Protein AF-A0A7X6XNZ1-F1 (afdb_monomer_lite)

Sequence (407 aa):
PVAAPDLPPGIDCDGYWVTTRLQEELEALVFPEPVAGLVPGRLLGLSVNAAGRVSRELEGLGTAYREAGAAVELAGVVAEPFWSLQDPVPVPELVRLTADWLAQEARPPLAPPALEEPRETEARIALPEGVEEPVVFTGGQHRLWGVLTRPAADGPPATGLVTLGGWAGTRIGPHALFVSLARRAAAAGCATLRFDFGGRGDSEGELEAATRATMIADAVGAARFLREQTGCRRVIFVGLCAGAQVAIGAVAAGANADGLILWSAPVSEVAAEEKAVIAKRRHFLGEYARKLFRAQTWRKLVTGKLQPRQIARVVSGQQGRAAEDDRQVDLKAAAKLADFEGPLLFVYGTHDPVTPVALPYYRRLLARRQSQVTVHQIAGANHSYYGTAWREEVLAHTLAWLREQFP

Foldseek 3Di:
DPPQPPDADADFDQQDTQHPVNVVVVVVVPCDALPPPDLDQEDEAEAEEQVWDFDPVSVVNQVSSVVVNHHYDYTGFHWDDVVVDPADTDRVVVVVVVVVVVVVVDDDDPPPPPPPPPPPDQPWDDDPQFIKGWDWFDQAPWTKIKIKTAGPDPAFQQEEEEEFEDLRDALCARSSLNVVLQSVVSNVRYMYIGIAFDCYDPIHHNSVPDALVSLLSRSLRRLVVRCVVRVHNAYEYAYAASRQLSRLLNLLVPRRHQEYEYALYFAQVVLVCVPCVVVVVVVVVVVVVVVVPDPVVVVCVVPPVDDVVVVCVVVVPPPDPSNVVSVVSRVSSLVSVLVDPHAYEYEYEPAEPRCVRPVVVVCVSNVVPVVRYHYHYDYPAYRRRRTNSSSCVSSVVVSVVCVVRPD

Radius of gyration: 25.47 Å; chains: 1; bounding box: 75×51×72 Å

pLDDT: mean 80.58, std 19.33, range [31.59, 98.81]

Secondary structure (DSSP, 8-state):
-PPPP-PPSEEEETTEEEEHHHHHHHHHHS--SS-TT---SEEEEEEEETT-PPPHHHHHHHHHHHHTT-EEEEEEEE---GGG-SSPPP-HHHHHHHHHHHHHHSPSPSS-------------EEETTEEEEEEEEE-SSSEEEEEEEEESSSS--SEEEEEE--TT--TT-GGGHHHHHHHHHHHTT-EEEEEPPTTSTTSSS-GGG--HHHHHHHHHHHHHHHHHHH--SEEEEEEETHHHHHHHHHHHTT---SEEEEESPPPPHHHHHHHHHHHHHHHHHHHHHHHHT-HHHHHHHTTT-S-HHHHHHHHS----HHHHHHHHHHHHHHHHHHH--S-EEEEEETT-TTHHHHHHHHHHHTGGGGGGEEEEEETT--TT--SHHHHHHHHHHHHHHHHHH--

Structure (mmCIF, N/CA/C/O backbone):
data_AF-A0A7X6XNZ1-F1
#
_entry.id   AF-A0A7X6XNZ1-F1
#
loop_
_atom_site.group_PDB
_atom_site.id
_atom_site.type_symbol
_atom_site.label_atom_id
_atom_site.label_alt_id
_atom_site.label_comp_id
_atom_site.label_asym_id
_atom_site.label_entity_id
_atom_site.label_seq_id
_atom_site.pdbx_PDB_ins_code
_atom_site.Cartn_x
_atom_site.Cartn_y
_atom_site.Cartn_z
_atom_site.occupancy
_atom_site.B_iso_or_equiv
_atom_site.auth_seq_id
_atom_site.auth_comp_id
_atom_site.auth_asym_id
_atom_site.auth_atom_id
_atom_site.pdbx_PDB_model_num
ATOM 1 N N . PRO A 1 1 ? -1.224 -18.528 15.898 1.00 39.53 1 PRO A N 1
ATOM 2 C CA . PRO A 1 1 ? -0.847 -18.835 14.502 1.00 39.53 1 PRO A CA 1
ATOM 3 C C . PRO A 1 1 ? -2.105 -19.055 13.664 1.00 39.53 1 PRO A C 1
ATOM 5 O O . PRO A 1 1 ? -2.851 -19.999 13.916 1.00 39.53 1 PRO A O 1
ATOM 8 N N . VAL A 1 2 ? -2.367 -18.153 12.719 1.00 46.12 2 VAL A N 1
ATOM 9 C CA . VAL A 1 2 ? -3.304 -18.444 11.628 1.00 46.12 2 VAL A CA 1
ATOM 10 C C . VAL A 1 2 ? -2.756 -19.687 10.923 1.00 46.12 2 VAL A C 1
ATOM 12 O O . VAL A 1 2 ? -1.551 -19.755 10.675 1.00 46.12 2 VAL A O 1
ATOM 15 N N . ALA A 1 3 ? -3.584 -20.713 10.710 1.00 46.09 3 ALA A N 1
ATOM 16 C CA . ALA A 1 3 ? -3.147 -21.886 9.959 1.00 46.09 3 ALA A CA 1
ATOM 17 C C . ALA A 1 3 ? -2.614 -21.406 8.604 1.00 46.09 3 ALA A C 1
ATOM 19 O O . ALA A 1 3 ? -3.262 -20.576 7.961 1.00 46.09 3 ALA A O 1
ATOM 20 N N . ALA A 1 4 ? -1.424 -21.870 8.209 1.00 55.72 4 ALA A N 1
ATOM 21 C CA . ALA A 1 4 ? -0.915 -21.571 6.880 1.00 55.72 4 ALA A CA 1
ATOM 22 C C . ALA A 1 4 ? -2.000 -21.980 5.869 1.00 55.72 4 ALA A C 1
ATOM 24 O O . ALA A 1 4 ? -2.593 -23.050 6.049 1.00 55.72 4 ALA A O 1
ATOM 25 N N . PRO A 1 5 ? -2.326 -21.128 4.882 1.00 63.19 5 PRO A N 1
ATOM 26 C CA . PRO A 1 5 ? -3.283 -21.502 3.849 1.00 63.19 5 PRO A CA 1
ATOM 27 C C . PRO A 1 5 ? -2.890 -22.865 3.267 1.00 63.19 5 PRO A C 1
ATOM 29 O O . PRO A 1 5 ? -1.700 -23.138 3.101 1.00 63.19 5 PRO A O 1
ATOM 32 N N . ASP A 1 6 ? -3.884 -23.714 2.996 1.00 75.50 6 ASP A N 1
ATOM 33 C CA . ASP A 1 6 ? -3.688 -25.023 2.364 1.00 75.50 6 ASP A CA 1
ATOM 34 C C . ASP A 1 6 ? -3.307 -24.805 0.894 1.00 75.50 6 ASP A C 1
ATOM 36 O O . ASP A 1 6 ? -4.133 -24.847 -0.020 1.00 75.50 6 ASP A O 1
ATOM 40 N N . LEU A 1 7 ? -2.060 -24.384 0.691 1.00 79.25 7 LEU A N 1
ATOM 41 C CA . LEU A 1 7 ? -1.513 -24.058 -0.610 1.00 79.25 7 LEU A CA 1
ATOM 42 C C . LEU A 1 7 ? -1.011 -25.342 -1.270 1.00 79.25 7 LEU A C 1
ATOM 44 O O . LEU A 1 7 ? -0.373 -26.168 -0.610 1.00 79.25 7 LEU A O 1
ATOM 48 N N . PRO A 1 8 ? -1.236 -25.507 -2.585 1.00 84.88 8 PRO A N 1
ATOM 49 C CA . PRO A 1 8 ? -0.639 -26.610 -3.327 1.00 84.88 8 PRO A CA 1
ATOM 50 C C . PRO A 1 8 ? 0.895 -26.554 -3.222 1.00 84.88 8 PRO A C 1
ATOM 52 O O . PRO A 1 8 ? 1.441 -25.474 -2.991 1.00 84.88 8 PRO A O 1
ATOM 55 N N . PRO A 1 9 ? 1.617 -27.668 -3.439 1.00 86.94 9 PRO A N 1
ATOM 56 C CA . PRO A 1 9 ? 3.078 -27.674 -3.426 1.00 86.94 9 PRO A CA 1
ATOM 57 C C . PRO A 1 9 ? 3.674 -26.542 -4.278 1.00 86.94 9 PRO A C 1
ATOM 59 O O . PRO A 1 9 ? 3.290 -26.344 -5.434 1.00 86.94 9 PRO A O 1
ATOM 62 N N . GLY A 1 10 ? 4.591 -25.779 -3.686 1.00 88.06 10 GLY A N 1
ATOM 63 C CA . GLY A 1 10 ? 5.166 -24.592 -4.305 1.00 88.06 10 GLY A CA 1
ATOM 64 C C . GLY A 1 10 ? 6.217 -23.918 -3.430 1.00 88.06 10 GLY A C 1
ATOM 65 O O . GLY A 1 10 ? 6.547 -24.399 -2.343 1.00 88.06 10 GLY A O 1
ATOM 66 N N . ILE A 1 11 ? 6.753 -22.813 -3.938 1.00 89.44 11 ILE A N 1
ATOM 67 C CA . ILE A 1 11 ? 7.766 -21.987 -3.282 1.00 89.44 11 ILE A CA 1
ATOM 68 C C . ILE A 1 11 ? 7.200 -20.581 -3.099 1.00 89.44 11 ILE A C 1
ATOM 70 O O . ILE A 1 11 ? 6.575 -20.020 -3.997 1.00 89.44 11 ILE A O 1
ATOM 74 N N . ASP A 1 12 ? 7.430 -20.011 -1.922 1.00 87.19 12 ASP A N 1
ATOM 75 C CA . ASP A 1 12 ? 7.096 -18.623 -1.640 1.00 87.19 12 ASP A CA 1
ATOM 76 C C . ASP A 1 12 ? 8.175 -17.699 -2.210 1.00 87.19 12 ASP A C 1
ATOM 78 O O . ASP A 1 12 ? 9.311 -17.685 -1.732 1.00 87.19 12 ASP A O 1
ATOM 82 N N . CYS A 1 13 ? 7.812 -16.926 -3.226 1.00 86.44 13 CYS A N 1
ATOM 83 C CA . CYS A 1 13 ? 8.648 -15.883 -3.801 1.00 86.44 13 CYS A CA 1
ATOM 84 C C . CYS A 1 13 ? 8.132 -14.527 -3.309 1.00 86.44 13 CYS A C 1
ATOM 86 O O . CYS A 1 13 ? 7.384 -13.851 -4.011 1.00 86.44 13 CYS A O 1
ATOM 88 N N . ASP A 1 14 ? 8.487 -14.149 -2.078 1.00 83.56 14 ASP A N 1
ATOM 89 C CA . ASP A 1 14 ? 8.157 -12.845 -1.483 1.00 83.56 14 ASP A CA 1
ATOM 90 C C . ASP A 1 14 ? 6.648 -12.505 -1.467 1.00 83.56 14 ASP A C 1
ATOM 92 O O . ASP A 1 14 ? 6.240 -11.362 -1.681 1.00 83.56 14 ASP A O 1
ATOM 96 N N . GLY A 1 15 ? 5.786 -13.487 -1.183 1.00 82.38 15 GLY A N 1
ATOM 97 C CA . GLY A 1 15 ? 4.327 -13.312 -1.166 1.00 82.38 15 GLY A CA 1
ATOM 98 C C . GLY A 1 15 ? 3.626 -13.733 -2.457 1.00 82.38 15 GLY A C 1
ATOM 99 O O . GLY A 1 15 ? 2.393 -13.658 -2.537 1.00 82.38 15 GLY A O 1
ATOM 100 N N . TYR A 1 16 ? 4.389 -14.203 -3.445 1.00 85.12 16 TYR A N 1
ATOM 101 C CA . TYR A 1 16 ? 3.885 -14.851 -4.647 1.00 85.12 16 TYR A CA 1
ATOM 102 C C . TYR A 1 16 ? 4.150 -16.351 -4.563 1.00 85.12 16 TYR A C 1
ATOM 104 O O . TYR A 1 16 ? 5.290 -16.802 -4.650 1.00 85.12 16 TYR A O 1
ATOM 112 N N . TRP A 1 17 ? 3.087 -17.132 -4.383 1.00 88.50 17 TRP A N 1
ATOM 113 C CA . TRP A 1 17 ? 3.199 -18.583 -4.309 1.00 88.50 17 TRP A CA 1
ATOM 114 C C . TRP A 1 17 ? 3.387 -19.183 -5.705 1.00 88.50 17 TRP A C 1
ATOM 116 O O . TRP A 1 17 ? 2.455 -19.211 -6.512 1.00 88.50 17 TRP A O 1
ATOM 126 N N . VAL A 1 18 ? 4.596 -19.660 -5.990 1.00 89.19 18 VAL A N 1
ATOM 127 C CA . VAL A 1 18 ? 4.952 -20.274 -7.269 1.00 89.19 18 VAL A CA 1
ATOM 128 C C . VAL A 1 18 ? 4.773 -21.780 -7.164 1.00 89.19 18 VAL A C 1
ATOM 130 O O . VAL A 1 18 ? 5.548 -22.476 -6.512 1.00 89.19 18 VAL A O 1
ATOM 133 N N . THR A 1 19 ? 3.718 -22.285 -7.797 1.00 92.31 19 THR A N 1
ATOM 134 C CA . THR A 1 19 ? 3.464 -23.728 -7.906 1.00 92.31 19 THR A CA 1
ATOM 135 C C . THR A 1 19 ? 4.323 -24.346 -9.004 1.00 92.31 19 THR A C 1
ATOM 137 O O . THR A 1 19 ? 4.745 -23.638 -9.916 1.00 92.31 19 THR A O 1
ATOM 140 N N . THR A 1 20 ? 4.516 -25.669 -8.980 1.00 90.19 20 THR A N 1
ATOM 141 C CA . THR A 1 20 ? 5.167 -26.394 -10.090 1.00 90.19 20 THR A CA 1
ATOM 142 C C . THR A 1 20 ? 4.484 -26.103 -11.423 1.00 90.19 20 THR A C 1
ATOM 144 O O . THR A 1 20 ? 5.151 -25.830 -12.408 1.00 90.19 20 THR A O 1
ATOM 147 N N . ARG A 1 21 ? 3.147 -26.048 -11.435 1.00 90.19 21 ARG A N 1
ATOM 148 C CA . ARG A 1 21 ? 2.387 -25.692 -12.635 1.00 90.19 21 ARG A CA 1
ATOM 149 C C . ARG A 1 21 ? 2.688 -24.270 -13.114 1.00 90.19 21 ARG A C 1
ATOM 151 O O . ARG A 1 21 ? 2.888 -24.070 -14.302 1.00 90.19 21 ARG A O 1
ATOM 158 N N . LEU A 1 22 ? 2.703 -23.280 -12.216 1.00 88.62 22 LEU A N 1
ATOM 159 C CA . LEU A 1 22 ? 3.028 -21.902 -12.603 1.00 88.62 22 LEU A CA 1
ATOM 160 C C . LEU A 1 22 ? 4.473 -21.806 -13.103 1.00 88.62 22 LEU A C 1
ATOM 162 O O . LEU A 1 22 ? 4.735 -21.088 -14.057 1.00 88.62 22 LEU A O 1
ATOM 166 N N . GLN A 1 23 ? 5.401 -22.537 -12.486 1.00 87.44 23 GLN A N 1
ATOM 167 C CA . GLN A 1 23 ? 6.768 -22.644 -12.980 1.00 87.44 23 GLN A CA 1
ATOM 168 C C . GLN A 1 23 ? 6.795 -23.229 -14.400 1.00 87.44 23 GLN A C 1
ATOM 170 O O . GLN A 1 23 ? 7.413 -22.623 -15.262 1.00 87.44 23 GLN A O 1
ATOM 175 N N . GLU A 1 24 ? 6.103 -24.339 -14.664 1.00 85.81 24 GLU A N 1
ATOM 176 C CA . GLU A 1 24 ? 6.004 -24.946 -16.002 1.00 85.81 24 GLU A CA 1
ATOM 177 C C . GLU A 1 24 ? 5.379 -23.983 -17.024 1.00 85.81 24 GLU A C 1
ATOM 179 O O . GLU A 1 24 ? 5.869 -23.862 -18.144 1.00 85.81 24 GLU A O 1
ATOM 184 N N . GLU A 1 25 ? 4.323 -23.256 -16.641 1.00 85.12 25 GLU A N 1
ATOM 185 C CA . GLU A 1 25 ? 3.700 -22.224 -17.479 1.00 85.12 25 GLU A CA 1
ATOM 186 C C . GLU A 1 25 ? 4.680 -21.075 -17.772 1.00 85.12 25 GLU A C 1
ATOM 188 O O . GLU A 1 25 ? 4.760 -20.615 -18.908 1.00 85.12 25 GLU A O 1
ATOM 193 N N . LEU A 1 26 ? 5.465 -20.635 -16.782 1.00 83.06 26 LEU A N 1
ATOM 194 C CA . LEU A 1 26 ? 6.506 -19.621 -16.968 1.00 83.06 26 LEU A CA 1
ATOM 195 C C . LEU A 1 26 ? 7.660 -20.141 -17.834 1.00 83.06 26 LEU A C 1
ATOM 197 O O . LEU A 1 26 ? 8.117 -19.418 -18.709 1.00 83.06 26 LEU A O 1
ATOM 201 N N . GLU A 1 27 ? 8.110 -21.380 -17.640 1.00 78.12 27 GLU A N 1
ATOM 202 C CA . GLU A 1 27 ? 9.154 -22.022 -18.448 1.00 78.12 27 GLU A CA 1
ATOM 203 C C . GLU A 1 27 ? 8.705 -22.225 -19.897 1.00 78.12 27 GLU A C 1
ATOM 205 O O . GLU A 1 27 ? 9.502 -22.041 -20.811 1.00 78.12 27 GLU A O 1
ATOM 210 N N . ALA A 1 28 ? 7.422 -22.501 -20.133 1.00 75.31 28 ALA A N 1
ATOM 211 C CA . ALA A 1 28 ? 6.854 -22.531 -21.477 1.00 75.31 28 ALA A CA 1
ATOM 212 C C . ALA A 1 28 ? 6.826 -21.141 -22.150 1.00 75.31 28 ALA A C 1
ATOM 214 O O . ALA A 1 28 ? 6.792 -21.059 -23.378 1.00 75.31 28 ALA A O 1
ATOM 215 N N . LEU A 1 29 ? 6.847 -20.053 -21.365 1.00 69.81 29 LEU A N 1
ATOM 216 C CA . LEU A 1 29 ? 6.998 -18.675 -21.854 1.00 69.81 29 LEU A CA 1
ATOM 217 C C . LEU A 1 29 ? 8.467 -18.250 -22.002 1.00 69.81 29 LEU A C 1
ATOM 219 O O . LEU A 1 29 ? 8.748 -17.269 -22.696 1.00 69.81 29 LEU A O 1
ATOM 223 N N . VAL A 1 30 ? 9.411 -18.950 -21.362 1.00 61.09 30 VAL A N 1
ATOM 224 C CA . VAL A 1 30 ? 10.846 -18.727 -21.570 1.00 61.09 30 VAL A CA 1
ATOM 225 C C . VAL A 1 30 ? 11.166 -19.200 -22.974 1.00 61.09 30 VAL A C 1
ATOM 227 O O . VAL A 1 30 ? 11.138 -20.396 -23.217 1.00 61.09 30 VAL A O 1
ATOM 230 N N . PHE A 1 31 ? 11.468 -18.263 -23.881 1.00 53.16 31 PHE A N 1
ATOM 231 C CA . PHE A 1 31 ? 11.853 -18.535 -25.270 1.00 53.16 31 PHE A CA 1
ATOM 232 C C . PHE A 1 31 ? 12.937 -19.626 -25.328 1.00 53.16 31 PHE A C 1
ATOM 234 O O . PHE A 1 31 ? 14.116 -19.323 -25.106 1.00 53.16 31 PHE A O 1
ATOM 241 N N . PRO A 1 32 ? 12.574 -20.892 -25.593 1.00 46.59 32 PRO A N 1
ATOM 242 C CA . PRO A 1 32 ? 13.526 -21.975 -25.591 1.00 46.59 32 PRO A CA 1
ATOM 243 C C . PRO A 1 32 ? 14.053 -22.040 -27.021 1.00 46.59 32 PRO A C 1
ATOM 245 O O . PRO A 1 32 ? 13.337 -22.450 -27.928 1.00 46.59 32 PRO A O 1
ATOM 248 N N . GLU A 1 33 ? 15.291 -21.585 -27.210 1.00 53.00 33 GLU A N 1
ATOM 249 C CA . GLU A 1 33 ? 16.015 -21.526 -28.494 1.00 53.00 33 GLU A CA 1
ATOM 250 C C . GLU A 1 33 ? 15.669 -20.330 -29.410 1.00 53.00 33 GLU A C 1
ATOM 252 O O . GLU A 1 33 ? 14.568 -19.777 -29.324 1.00 53.00 33 GLU A O 1
ATOM 257 N N . PRO A 1 34 ? 16.612 -19.869 -30.276 1.00 53.84 34 PRO A N 1
ATOM 258 C CA . PRO A 1 34 ? 16.300 -18.910 -31.334 1.00 53.84 34 PRO A CA 1
ATOM 259 C C . PRO A 1 34 ? 15.073 -19.404 -32.075 1.00 53.84 34 PRO A C 1
ATOM 261 O O . PRO A 1 34 ? 15.061 -20.507 -32.611 1.00 53.84 34 PRO A O 1
ATOM 264 N N . VAL A 1 35 ? 14.033 -18.585 -32.016 1.00 55.41 35 VAL A N 1
ATOM 265 C CA . VAL A 1 35 ? 12.661 -18.950 -32.314 1.00 55.41 35 VAL A CA 1
ATOM 266 C C . VAL A 1 35 ? 12.569 -19.742 -33.616 1.00 55.41 35 VAL A C 1
ATOM 268 O O . VAL A 1 35 ? 12.577 -19.173 -34.710 1.00 55.41 35 VAL A O 1
ATOM 271 N N . ALA A 1 36 ? 12.480 -21.067 -33.503 1.00 50.88 36 ALA A N 1
ATOM 272 C CA . ALA A 1 36 ? 12.298 -21.953 -34.639 1.00 50.88 36 ALA A CA 1
ATOM 273 C C . ALA A 1 36 ? 10.878 -21.738 -35.187 1.00 50.88 36 ALA A C 1
ATOM 275 O O . ALA A 1 36 ? 9.932 -22.416 -34.800 1.00 50.88 36 ALA A O 1
ATOM 276 N N . GLY A 1 37 ? 10.723 -20.731 -36.054 1.00 54.81 37 GLY A N 1
ATOM 277 C CA . GLY A 1 37 ? 9.493 -20.439 -36.798 1.00 54.81 37 GLY A CA 1
ATOM 278 C C . GLY A 1 37 ? 8.898 -19.037 -36.618 1.00 54.81 37 GLY A C 1
ATOM 279 O O . GLY A 1 37 ? 8.018 -18.666 -37.389 1.00 54.81 37 GLY A O 1
ATOM 280 N N . LEU A 1 38 ? 9.378 -18.233 -35.667 1.00 56.00 38 LEU A N 1
ATOM 281 C CA . LEU A 1 38 ? 8.908 -16.860 -35.415 1.00 56.00 38 LEU A CA 1
ATOM 282 C C . LEU A 1 38 ? 10.126 -15.931 -35.322 1.00 56.00 38 LEU A C 1
ATOM 284 O O . LEU A 1 38 ? 10.433 -15.366 -34.278 1.00 56.00 38 LEU A O 1
ATOM 288 N N . VAL A 1 39 ? 10.854 -15.797 -36.430 1.00 63.06 39 VAL A N 1
ATOM 289 C CA . VAL A 1 39 ? 11.900 -14.777 -36.545 1.00 63.06 39 VAL A CA 1
ATOM 290 C C . VAL A 1 39 ? 11.195 -13.442 -36.793 1.00 63.06 39 VAL A C 1
ATOM 292 O O . VAL A 1 39 ? 10.624 -13.261 -37.873 1.00 63.06 39 VAL A O 1
ATOM 295 N N . PRO A 1 40 ? 11.169 -12.505 -35.828 1.00 66.56 40 PRO A N 1
ATOM 296 C CA . PRO A 1 40 ? 10.622 -11.187 -36.097 1.00 66.56 40 PRO A CA 1
ATOM 297 C C . PRO A 1 40 ? 11.478 -10.517 -37.178 1.00 66.56 40 PRO A C 1
ATOM 299 O O . PRO A 1 40 ? 12.699 -10.656 -37.185 1.00 66.56 40 PRO A O 1
ATOM 302 N N . GLY A 1 41 ? 10.859 -9.765 -38.091 1.00 77.31 41 GLY A N 1
ATOM 303 C CA . GLY A 1 41 ? 11.614 -9.056 -39.133 1.00 77.31 41 GLY A CA 1
ATOM 304 C C . GLY A 1 41 ? 12.625 -8.055 -38.557 1.00 77.31 41 GLY A C 1
ATOM 305 O O . GLY A 1 41 ? 13.675 -7.826 -39.155 1.00 77.31 41 GLY A O 1
ATOM 306 N N . ARG A 1 42 ? 12.332 -7.487 -37.379 1.00 85.81 42 ARG A N 1
ATOM 307 C CA . ARG A 1 42 ? 13.195 -6.550 -36.650 1.00 85.81 42 ARG A CA 1
ATOM 308 C C . ARG A 1 42 ? 13.098 -6.774 -35.136 1.00 85.81 42 ARG A C 1
ATOM 310 O O . ARG A 1 42 ? 12.061 -7.210 -34.641 1.00 85.81 42 ARG A O 1
ATOM 317 N N . LEU A 1 43 ? 14.175 -6.476 -34.411 1.00 87.69 43 LEU A N 1
ATOM 318 C CA . LEU A 1 43 ? 14.307 -6.626 -32.959 1.00 87.69 43 LEU A CA 1
ATOM 319 C C . LEU A 1 43 ? 15.025 -5.405 -32.368 1.00 87.69 43 LEU A C 1
ATOM 321 O O . LEU A 1 43 ? 16.146 -5.097 -32.778 1.00 87.69 43 LEU A O 1
ATOM 325 N N . LEU A 1 44 ? 14.427 -4.785 -31.350 1.00 91.88 44 LEU A N 1
ATOM 326 C CA . LEU A 1 44 ? 15.098 -3.834 -30.465 1.00 91.88 44 LEU A CA 1
ATOM 327 C C . LEU A 1 44 ? 15.423 -4.502 -29.126 1.00 91.88 44 LEU A C 1
ATOM 329 O O . LEU A 1 44 ? 14.530 -4.978 -28.428 1.00 91.88 44 LEU A O 1
ATOM 333 N N . GLY A 1 45 ? 16.697 -4.501 -28.746 1.00 91.81 45 GLY A N 1
ATOM 334 C CA . GLY A 1 45 ? 17.164 -4.944 -27.438 1.00 91.81 45 GLY A CA 1
ATOM 335 C C . GLY A 1 45 ? 17.728 -3.784 -26.622 1.00 91.81 45 GLY A C 1
ATOM 336 O O . GLY A 1 45 ? 18.716 -3.171 -27.021 1.00 91.81 45 GLY A O 1
ATOM 337 N N . LEU A 1 46 ? 17.161 -3.518 -25.445 1.00 93.50 46 LEU A N 1
ATOM 338 C CA . LEU A 1 46 ? 17.622 -2.452 -24.549 1.00 93.50 46 LEU A CA 1
ATOM 339 C C . LEU A 1 46 ? 18.145 -3.040 -23.234 1.00 93.50 46 LEU A C 1
ATOM 341 O O . LEU A 1 46 ? 17.441 -3.783 -22.555 1.00 93.50 46 LEU A O 1
ATOM 345 N N . SER A 1 47 ? 19.379 -2.700 -22.854 1.00 91.38 47 SER A N 1
ATOM 346 C CA . SER A 1 47 ? 19.957 -3.077 -21.557 1.00 91.38 47 SER A CA 1
ATOM 347 C C . SER A 1 47 ? 19.994 -1.874 -20.627 1.00 91.38 47 SER A C 1
ATOM 349 O O . SER A 1 47 ? 20.695 -0.906 -20.901 1.00 91.38 47 SER A O 1
ATOM 351 N N . VAL A 1 48 ? 19.269 -1.928 -19.512 1.00 88.00 48 VAL A N 1
ATOM 352 C CA . VAL A 1 48 ? 19.211 -0.831 -18.537 1.00 88.00 48 VAL A CA 1
ATOM 353 C C . VAL A 1 48 ? 20.224 -1.081 -17.424 1.00 88.00 48 VAL A C 1
ATOM 355 O O . VAL A 1 48 ? 20.090 -2.034 -16.660 1.00 88.00 48 VAL A O 1
ATOM 358 N N . ASN A 1 49 ? 21.267 -0.255 -17.332 1.00 85.81 49 ASN A N 1
ATOM 359 C CA . ASN A 1 49 ? 22.294 -0.381 -16.295 1.00 85.81 49 ASN A CA 1
ATOM 360 C C . ASN A 1 49 ? 23.081 0.915 -16.079 1.00 85.81 49 ASN A C 1
ATOM 362 O O . ASN A 1 49 ? 23.123 1.795 -16.931 1.00 85.81 49 ASN A O 1
ATOM 366 N N . ALA A 1 50 ? 23.801 0.995 -14.960 1.00 83.50 50 ALA A N 1
ATOM 367 C CA . ALA A 1 50 ? 24.576 2.181 -14.586 1.00 83.50 50 ALA A CA 1
ATOM 368 C C . ALA A 1 50 ? 25.710 2.551 -15.558 1.00 83.50 50 ALA A C 1
ATOM 370 O O . ALA A 1 50 ? 26.219 3.667 -15.507 1.00 83.50 50 ALA A O 1
ATOM 371 N N . ALA A 1 51 ? 26.140 1.624 -16.419 1.00 86.56 51 ALA A N 1
ATOM 372 C CA . ALA A 1 51 ? 27.227 1.850 -17.366 1.00 86.56 51 ALA A CA 1
ATOM 373 C C . ALA A 1 51 ? 26.738 2.185 -18.785 1.00 86.56 51 ALA A C 1
ATOM 375 O O . ALA A 1 51 ? 27.578 2.484 -19.633 1.00 86.56 51 ALA A O 1
ATOM 376 N N . GLY A 1 52 ? 25.427 2.094 -19.055 1.00 87.19 52 GLY A N 1
ATOM 377 C CA . GLY A 1 52 ? 24.854 2.255 -20.393 1.00 87.19 52 GLY A CA 1
ATOM 378 C C . GLY A 1 52 ? 25.419 1.271 -21.420 1.00 87.19 52 GLY A C 1
ATOM 379 O O . GLY A 1 52 ? 25.567 1.620 -22.586 1.00 87.19 52 GLY A O 1
ATOM 380 N N . ARG A 1 53 ? 25.805 0.058 -21.000 1.00 91.56 53 ARG A N 1
ATOM 381 C CA . ARG A 1 53 ? 26.384 -0.963 -21.895 1.00 91.56 53 ARG A CA 1
ATOM 382 C C . ARG A 1 53 ? 25.341 -1.995 -22.291 1.00 91.56 53 ARG A C 1
ATOM 384 O O . ARG A 1 53 ? 24.460 -2.295 -21.499 1.00 91.56 53 ARG A O 1
ATOM 391 N N . VAL A 1 54 ? 25.467 -2.588 -23.471 1.00 93.25 54 VAL A N 1
ATOM 392 C CA . VAL A 1 54 ? 24.699 -3.793 -23.812 1.00 93.25 54 VAL A CA 1
ATOM 393 C C . VAL A 1 54 ? 25.241 -4.955 -22.967 1.00 93.25 54 VAL A C 1
ATOM 395 O O . VAL A 1 54 ? 26.455 -5.078 -22.792 1.00 93.25 54 VAL A O 1
ATOM 398 N N . SER A 1 55 ? 24.363 -5.757 -22.360 1.00 89.81 55 SER A N 1
ATOM 399 C CA . SER A 1 55 ? 24.788 -6.925 -21.580 1.00 89.81 55 SER A CA 1
ATOM 400 C C . SER A 1 55 ? 25.207 -8.071 -22.503 1.00 89.81 55 SER A C 1
ATOM 402 O O . SER A 1 55 ? 24.707 -8.186 -23.621 1.00 89.81 55 SER A O 1
ATOM 404 N N . ARG A 1 56 ? 26.099 -8.951 -22.031 1.00 89.88 56 ARG A N 1
ATOM 405 C CA . ARG A 1 56 ? 26.578 -10.099 -22.823 1.00 89.88 56 ARG A CA 1
ATOM 406 C C . ARG A 1 56 ? 25.440 -11.042 -23.210 1.00 89.88 56 ARG A C 1
ATOM 408 O O . ARG A 1 56 ? 25.442 -11.596 -24.302 1.00 89.88 56 ARG A O 1
ATOM 415 N N . GLU A 1 57 ? 24.455 -11.190 -22.332 1.00 86.00 57 GLU A N 1
ATOM 416 C CA . GLU A 1 57 ? 23.252 -11.987 -22.563 1.00 86.00 57 GLU A CA 1
ATOM 417 C C . GLU A 1 57 ? 22.435 -11.409 -23.726 1.00 86.00 57 GLU A C 1
ATOM 419 O O . GLU A 1 57 ? 22.013 -12.142 -24.618 1.00 86.00 57 GLU A O 1
ATOM 424 N N . LEU A 1 58 ? 22.274 -10.082 -23.761 1.00 88.12 58 LEU A N 1
ATOM 425 C CA . LEU A 1 58 ? 21.541 -9.395 -24.820 1.00 88.12 58 LEU A CA 1
ATOM 426 C C . LEU A 1 58 ? 22.321 -9.378 -26.146 1.00 88.12 58 LEU A C 1
ATOM 428 O O . LEU A 1 58 ? 21.719 -9.506 -27.209 1.00 88.12 58 LEU A O 1
ATOM 432 N N . GLU A 1 59 ? 23.653 -9.274 -26.101 1.00 91.44 59 GLU A N 1
ATOM 433 C CA . GLU A 1 59 ? 24.520 -9.440 -27.278 1.00 91.44 59 GLU A CA 1
ATOM 434 C C . GLU A 1 59 ? 24.407 -10.850 -27.877 1.00 91.44 59 GLU A C 1
ATOM 436 O O . GLU A 1 59 ? 24.293 -10.995 -29.098 1.00 91.44 59 GLU A O 1
ATOM 441 N N . GLY A 1 60 ? 24.402 -11.882 -27.026 1.00 88.06 60 GLY A N 1
ATOM 442 C CA . GLY A 1 60 ? 24.211 -13.273 -27.433 1.00 88.06 60 GLY A CA 1
ATOM 443 C C . GLY A 1 60 ? 22.849 -13.490 -28.089 1.00 88.06 60 GLY A C 1
ATOM 444 O O . GLY A 1 60 ? 22.779 -14.012 -29.201 1.00 88.06 60 GLY A O 1
ATOM 445 N N . LEU A 1 61 ? 21.781 -12.991 -27.457 1.00 84.88 61 LEU A N 1
ATOM 446 C CA . LEU A 1 61 ? 20.425 -13.039 -28.007 1.00 84.88 61 LEU A CA 1
ATOM 447 C C . LEU A 1 61 ? 20.348 -12.324 -29.362 1.00 84.88 61 LEU A C 1
ATOM 449 O O . LEU A 1 61 ? 19.852 -12.879 -30.340 1.00 84.88 61 LEU A O 1
ATOM 453 N N . GLY A 1 62 ? 20.899 -11.112 -29.448 1.00 87.56 62 GLY A N 1
ATOM 454 C CA . GLY A 1 62 ? 20.920 -10.348 -30.689 1.00 87.56 62 GLY A CA 1
ATOM 455 C C . GLY A 1 62 ? 21.712 -11.031 -31.806 1.00 87.56 62 GLY A C 1
ATOM 456 O O . GLY A 1 62 ? 21.335 -10.919 -32.967 1.00 87.56 62 GLY A O 1
ATOM 457 N N . THR A 1 63 ? 22.777 -11.768 -31.483 1.00 88.94 63 THR A N 1
ATOM 458 C CA . THR A 1 63 ? 23.529 -12.560 -32.472 1.00 88.94 63 THR A CA 1
ATOM 459 C C . THR A 1 63 ? 22.667 -13.682 -33.040 1.00 88.94 63 THR A C 1
ATOM 461 O O . THR A 1 63 ? 22.533 -13.770 -34.258 1.00 88.94 63 THR A O 1
ATOM 464 N N . ALA A 1 64 ? 21.992 -14.445 -32.178 1.00 84.75 64 ALA A N 1
ATOM 465 C CA . ALA A 1 64 ? 21.115 -15.533 -32.602 1.00 84.75 64 ALA A CA 1
ATOM 466 C C . ALA A 1 64 ? 19.956 -15.042 -33.497 1.00 84.75 64 ALA A C 1
ATOM 468 O O . ALA A 1 64 ? 19.652 -15.654 -34.519 1.00 84.75 64 ALA A O 1
ATOM 469 N N . TYR A 1 65 ? 19.349 -13.890 -33.180 1.00 85.06 65 TYR A N 1
ATOM 470 C CA . TYR A 1 65 ? 18.299 -13.300 -34.024 1.00 85.06 65 TYR A CA 1
ATOM 471 C C . TYR A 1 65 ? 18.822 -12.758 -35.362 1.00 85.06 65 TYR A C 1
ATOM 473 O O . TYR A 1 65 ? 18.123 -12.880 -36.368 1.00 85.06 65 TYR A O 1
ATOM 481 N N . ARG A 1 66 ? 20.043 -12.201 -35.413 1.00 88.44 66 ARG A N 1
ATOM 482 C CA . ARG A 1 66 ? 20.670 -11.808 -36.692 1.00 88.44 66 ARG A CA 1
ATOM 483 C C . ARG A 1 66 ? 20.932 -13.020 -37.578 1.00 88.44 66 ARG A C 1
ATOM 485 O O . ARG A 1 66 ? 20.636 -12.963 -38.766 1.00 88.44 66 ARG A O 1
ATOM 492 N N . GLU A 1 67 ? 21.461 -14.104 -37.009 1.00 87.38 67 GLU A N 1
ATOM 493 C CA . GLU A 1 67 ? 21.705 -15.363 -37.729 1.00 87.38 67 GLU A CA 1
ATOM 494 C C . GLU A 1 67 ? 20.404 -15.976 -38.263 1.00 87.38 67 GLU A C 1
ATOM 496 O O . GLU A 1 67 ? 20.387 -16.536 -39.357 1.00 87.38 67 GLU A O 1
ATOM 501 N N . ALA A 1 68 ? 19.299 -15.793 -37.537 1.00 83.94 68 ALA A N 1
ATOM 502 C CA . ALA A 1 68 ? 17.969 -16.202 -37.968 1.00 83.94 68 ALA A CA 1
ATOM 503 C C . ALA A 1 68 ? 17.331 -15.270 -39.027 1.00 83.94 68 ALA A C 1
ATOM 505 O O . ALA A 1 68 ? 16.300 -15.623 -39.596 1.00 83.94 68 ALA A O 1
ATOM 506 N N . GLY A 1 69 ? 17.932 -14.109 -39.325 1.00 86.56 69 GLY A N 1
ATOM 507 C CA . GLY A 1 69 ? 17.494 -13.183 -40.380 1.00 86.56 69 GLY A CA 1
ATOM 508 C C . GLY A 1 69 ? 16.762 -11.918 -39.911 1.00 86.56 69 GLY A C 1
ATOM 509 O O . GLY A 1 69 ? 16.261 -11.173 -40.752 1.00 86.56 69 GLY A O 1
ATOM 510 N N . ALA A 1 70 ? 16.700 -11.642 -38.606 1.00 86.75 70 ALA A N 1
ATOM 511 C CA . ALA A 1 70 ? 16.118 -10.407 -38.078 1.00 86.75 70 ALA A CA 1
ATOM 512 C C . ALA A 1 70 ? 17.081 -9.213 -38.217 1.00 86.75 70 ALA A C 1
ATOM 514 O O . ALA A 1 70 ? 18.291 -9.348 -38.008 1.00 86.75 70 ALA A O 1
ATOM 515 N N . ALA A 1 71 ? 16.558 -8.008 -38.467 1.00 89.38 71 ALA A N 1
ATOM 516 C CA . ALA A 1 71 ? 17.343 -6.786 -38.274 1.00 89.38 71 ALA A CA 1
ATOM 517 C C . ALA A 1 71 ? 17.389 -6.434 -36.778 1.00 89.38 71 ALA A C 1
ATOM 519 O O . ALA A 1 71 ? 16.353 -6.197 -36.163 1.00 89.38 71 ALA A O 1
ATOM 520 N N . VAL A 1 72 ? 18.582 -6.405 -36.182 1.00 91.25 72 VAL A N 1
ATOM 521 C CA . VAL A 1 72 ? 18.741 -6.265 -34.726 1.00 91.25 72 VAL A CA 1
ATOM 522 C C . VAL A 1 72 ? 19.431 -4.957 -34.356 1.00 91.25 72 VAL A C 1
ATOM 524 O O . VAL A 1 72 ? 20.591 -4.743 -34.717 1.00 91.25 72 VAL A O 1
ATOM 527 N N . GLU A 1 73 ? 18.760 -4.152 -33.537 1.00 94.44 73 GLU A N 1
ATOM 528 C CA . GLU A 1 73 ? 19.283 -2.945 -32.898 1.00 94.44 73 GLU A CA 1
ATOM 529 C C . GLU A 1 73 ? 19.447 -3.190 -31.396 1.00 94.44 73 GLU A C 1
ATOM 531 O O . GLU A 1 73 ? 18.502 -3.592 -30.721 1.00 94.44 73 GLU A O 1
ATOM 536 N N . LEU A 1 74 ? 20.651 -2.965 -30.863 1.00 95.06 74 LEU A N 1
ATOM 537 C CA . LEU A 1 74 ? 20.935 -3.111 -29.435 1.00 95.06 74 LEU A CA 1
ATOM 538 C C . LEU A 1 74 ? 21.445 -1.789 -28.870 1.00 95.06 74 LEU A C 1
ATOM 540 O O . LEU A 1 74 ? 22.343 -1.182 -29.454 1.00 95.06 74 LEU A O 1
ATOM 544 N N . ALA A 1 75 ? 20.936 -1.378 -27.711 1.00 95.38 75 ALA A N 1
ATOM 545 C CA . ALA A 1 75 ? 21.429 -0.196 -27.013 1.00 95.38 75 ALA A CA 1
ATOM 546 C C . ALA A 1 75 ? 21.496 -0.406 -25.497 1.00 95.38 75 ALA A C 1
ATOM 548 O O . ALA A 1 75 ? 20.705 -1.137 -24.899 1.00 95.38 75 ALA A O 1
ATOM 549 N N . GLY A 1 76 ? 22.473 0.243 -24.869 1.00 92.81 76 GLY A N 1
ATOM 550 C CA . GLY A 1 76 ? 22.552 0.351 -23.420 1.00 92.81 76 GLY A CA 1
ATOM 551 C C . GLY A 1 76 ? 21.944 1.671 -22.955 1.00 92.81 76 GLY A C 1
ATOM 552 O O . GLY A 1 76 ? 22.273 2.731 -23.481 1.00 92.81 76 GLY A O 1
ATOM 553 N N . VAL A 1 77 ? 21.075 1.606 -21.955 1.00 91.75 77 VAL A N 1
ATOM 554 C CA . VAL A 1 77 ? 20.405 2.751 -21.343 1.00 91.75 77 VAL A CA 1
ATOM 555 C C . VAL A 1 77 ? 20.994 2.969 -19.961 1.00 91.75 77 VAL A C 1
ATOM 557 O O . VAL A 1 77 ? 20.998 2.063 -19.124 1.00 91.75 77 VAL A O 1
ATOM 560 N N . VAL A 1 78 ? 21.503 4.178 -19.723 1.00 88.31 78 VAL A N 1
ATOM 561 C CA . VAL A 1 78 ? 21.995 4.558 -18.400 1.00 88.31 78 VAL A CA 1
ATOM 562 C C . VAL A 1 78 ? 20.801 4.729 -17.471 1.00 88.31 78 VAL A C 1
ATOM 564 O O . VAL A 1 78 ? 19.946 5.579 -17.702 1.00 88.31 78 VAL A O 1
ATOM 567 N N . ALA A 1 79 ? 20.773 3.946 -16.402 1.00 80.31 79 ALA A N 1
ATOM 568 C CA . ALA A 1 79 ? 19.899 4.188 -15.264 1.00 80.31 79 ALA A CA 1
ATOM 569 C C . ALA A 1 79 ? 20.707 4.041 -13.982 1.00 80.31 79 ALA A C 1
ATOM 571 O O . ALA A 1 79 ? 21.601 3.191 -13.894 1.00 80.31 79 ALA A O 1
ATOM 572 N N . GLU A 1 80 ? 20.398 4.867 -12.986 1.00 69.12 80 GLU A N 1
ATOM 573 C CA . GLU A 1 80 ? 20.980 4.679 -11.665 1.00 69.12 80 GLU A CA 1
ATOM 574 C C . GLU A 1 80 ? 20.609 3.290 -11.124 1.00 69.12 80 GLU A C 1
ATOM 576 O O . GLU A 1 80 ? 19.513 2.790 -11.397 1.00 69.12 80 GLU A O 1
ATOM 581 N N . PRO A 1 81 ? 21.512 2.629 -10.379 1.00 60.19 81 PRO A N 1
ATOM 582 C CA . PRO A 1 81 ? 21.206 1.350 -9.761 1.00 60.19 81 PRO A CA 1
ATOM 583 C C . PRO A 1 81 ? 19.957 1.446 -8.871 1.00 60.19 81 PRO A C 1
ATOM 585 O O . PRO A 1 81 ? 20.010 1.991 -7.765 1.00 60.19 81 PRO A O 1
ATOM 588 N N . PHE A 1 82 ? 18.835 0.886 -9.333 1.00 54.50 82 PHE A N 1
ATOM 589 C CA . PHE A 1 82 ? 17.549 0.978 -8.632 1.00 54.50 82 PHE A CA 1
ATOM 590 C C . PHE A 1 82 ? 17.593 0.334 -7.237 1.00 54.50 82 PHE A C 1
ATOM 592 O O . PHE A 1 82 ? 16.892 0.763 -6.333 1.00 54.50 82 PHE A O 1
ATOM 599 N N . TRP A 1 83 ? 18.489 -0.634 -7.014 1.00 47.06 83 TRP A N 1
ATOM 600 C CA . TRP A 1 83 ? 18.700 -1.282 -5.712 1.00 47.06 83 TRP A CA 1
ATOM 601 C C . TRP A 1 83 ? 19.318 -0.374 -4.634 1.00 47.06 83 TRP A C 1
ATOM 603 O O . TRP A 1 83 ? 19.485 -0.809 -3.496 1.00 47.06 83 TRP A O 1
ATOM 613 N N . SER A 1 84 ? 19.674 0.870 -4.967 1.00 40.03 84 SER A N 1
ATOM 614 C CA . SER A 1 84 ? 20.136 1.879 -4.000 1.00 40.03 84 SER A CA 1
ATOM 615 C C . SER A 1 84 ? 19.140 3.010 -3.743 1.00 40.03 84 SER A C 1
ATOM 617 O O . SER A 1 84 ? 19.411 3.872 -2.907 1.00 40.03 84 SER A O 1
ATOM 619 N N . LEU A 1 85 ? 17.996 3.003 -4.429 1.00 47.03 85 LEU A N 1
ATOM 620 C CA . LEU A 1 85 ? 17.016 4.079 -4.383 1.00 47.03 85 LEU A CA 1
ATOM 621 C C . LEU A 1 85 ? 15.725 3.560 -3.753 1.00 47.03 85 LEU A C 1
ATOM 623 O O . LEU A 1 85 ? 15.278 2.454 -4.042 1.00 47.03 85 LEU A O 1
ATOM 627 N N . GLN A 1 86 ? 15.158 4.345 -2.835 1.00 52.72 86 GLN A N 1
ATOM 628 C CA . GLN A 1 86 ? 13.834 4.044 -2.292 1.00 52.72 86 GLN A CA 1
ATOM 629 C C . GLN A 1 86 ? 12.750 4.350 -3.325 1.00 52.72 86 GLN A C 1
ATOM 631 O O . GLN A 1 86 ? 11.743 3.656 -3.338 1.00 52.72 86 GLN A O 1
ATOM 636 N N . ASP A 1 87 ? 12.983 5.330 -4.201 1.00 60.38 87 ASP A N 1
ATOM 637 C CA . ASP A 1 87 ? 12.017 5.830 -5.174 1.00 60.38 87 ASP A CA 1
ATOM 638 C C . ASP A 1 87 ? 12.185 5.199 -6.572 1.00 60.38 87 ASP A C 1
ATOM 640 O O . ASP A 1 87 ? 13.300 4.812 -6.941 1.00 60.38 87 ASP A O 1
ATOM 644 N N . PRO A 1 88 ? 11.106 5.108 -7.380 1.00 65.44 88 PRO A N 1
ATOM 645 C CA . PRO A 1 88 ? 11.206 4.712 -8.781 1.00 65.44 88 PRO A CA 1
ATOM 646 C C . PRO A 1 88 ? 12.175 5.625 -9.534 1.00 65.44 88 PRO A C 1
ATOM 648 O O . PRO A 1 88 ? 12.106 6.847 -9.423 1.00 65.44 88 PRO A O 1
ATOM 651 N N . VAL A 1 89 ? 13.056 5.030 -10.334 1.00 68.94 89 VAL A N 1
ATOM 652 C CA . VAL A 1 89 ? 13.998 5.784 -11.166 1.00 68.94 89 VAL A CA 1
ATOM 653 C C . VAL A 1 89 ? 13.344 6.046 -12.516 1.00 68.94 89 VAL A C 1
ATOM 655 O O . VAL A 1 89 ? 13.052 5.081 -13.228 1.00 68.94 89 VAL A O 1
ATOM 658 N N . PRO A 1 90 ? 13.115 7.309 -12.915 1.00 73.12 90 PRO A N 1
ATOM 659 C CA . PRO A 1 90 ? 12.656 7.587 -14.263 1.00 73.12 90 PRO A CA 1
ATOM 660 C C . PRO A 1 90 ? 13.754 7.185 -15.252 1.00 73.12 90 PRO A C 1
ATOM 662 O O . PRO A 1 90 ? 14.895 7.636 -15.157 1.00 73.12 90 PRO A O 1
ATOM 665 N N . VAL A 1 91 ? 13.400 6.347 -16.229 1.00 85.19 91 VAL A N 1
ATOM 666 C CA . VAL A 1 91 ? 14.296 5.940 -17.323 1.00 85.19 91 VAL A CA 1
ATOM 667 C C . VAL A 1 91 ? 13.733 6.464 -18.654 1.00 85.19 91 VAL A C 1
ATOM 669 O O . VAL A 1 91 ? 13.308 5.679 -19.499 1.00 85.19 91 VAL A O 1
ATOM 672 N N . PRO A 1 92 ? 13.674 7.795 -18.867 1.00 86.12 92 PRO A N 1
ATOM 673 C CA . PRO A 1 92 ? 13.009 8.382 -20.035 1.00 86.12 92 PRO A CA 1
ATOM 674 C C . PRO A 1 92 ? 13.658 7.952 -21.352 1.00 86.12 92 PRO A C 1
ATOM 676 O O . PRO A 1 92 ? 12.978 7.805 -22.360 1.00 86.12 92 PRO A O 1
ATOM 679 N N . GLU A 1 93 ? 14.964 7.688 -21.334 1.00 89.12 93 GLU A N 1
ATOM 680 C CA . GLU A 1 93 ? 15.700 7.220 -22.505 1.00 89.12 93 GLU A CA 1
ATOM 681 C C . GLU A 1 93 ? 15.260 5.819 -22.954 1.00 89.12 93 GLU A C 1
ATOM 683 O O . GLU A 1 93 ? 15.186 5.562 -24.151 1.00 89.12 93 GLU A O 1
ATOM 688 N N . LEU A 1 94 ? 14.884 4.935 -22.018 1.00 91.50 94 LEU A N 1
ATOM 689 C CA . LEU A 1 94 ? 14.298 3.630 -22.348 1.00 91.50 94 LEU A CA 1
ATOM 690 C C . LEU A 1 94 ? 12.997 3.819 -23.137 1.00 91.50 94 LEU A C 1
ATOM 692 O O . LEU A 1 94 ? 12.803 3.192 -24.178 1.00 91.50 94 LEU A O 1
ATOM 696 N N . VAL A 1 95 ? 12.129 4.714 -22.655 1.00 89.88 95 VAL A N 1
ATOM 697 C CA . VAL A 1 95 ? 10.844 5.026 -23.296 1.00 89.88 95 VAL A CA 1
ATOM 698 C C . VAL A 1 95 ? 11.070 5.662 -24.665 1.00 89.88 95 VAL A C 1
ATOM 700 O O . VAL A 1 95 ? 10.475 5.222 -25.644 1.00 89.88 95 VAL A O 1
ATOM 703 N N . ARG A 1 96 ? 11.967 6.650 -24.751 1.00 92.12 96 ARG A N 1
ATOM 704 C CA . ARG A 1 96 ? 12.285 7.363 -25.991 1.00 92.12 96 ARG A CA 1
ATOM 705 C C . ARG A 1 96 ? 12.822 6.423 -27.066 1.00 92.12 96 ARG A C 1
ATOM 707 O O . ARG A 1 96 ? 12.279 6.406 -28.161 1.00 92.12 96 ARG A O 1
ATOM 714 N N . LEU A 1 97 ? 13.834 5.608 -26.754 1.00 92.50 97 LEU A N 1
ATOM 715 C CA . LEU A 1 97 ? 14.404 4.651 -27.711 1.00 92.50 97 LEU A CA 1
ATOM 716 C C . LEU A 1 97 ? 13.361 3.642 -28.198 1.00 92.50 97 LEU A C 1
ATOM 718 O O . LEU A 1 97 ? 13.328 3.316 -29.381 1.00 92.50 97 LEU A O 1
ATOM 722 N N . THR A 1 98 ? 12.486 3.185 -27.300 1.00 92.44 98 THR A N 1
ATOM 723 C CA . THR A 1 98 ? 11.386 2.284 -27.661 1.00 92.44 98 THR A CA 1
ATOM 724 C C . THR A 1 98 ? 10.395 2.971 -28.605 1.00 92.44 98 THR A C 1
ATOM 726 O O . THR A 1 98 ? 10.034 2.404 -29.634 1.00 92.44 98 THR A O 1
ATOM 729 N N . ALA A 1 99 ? 9.974 4.198 -28.289 1.00 90.88 99 ALA A N 1
ATOM 730 C CA . ALA A 1 99 ? 9.024 4.960 -29.094 1.00 90.88 99 ALA A CA 1
ATOM 731 C C . ALA A 1 99 ? 9.591 5.331 -30.474 1.00 90.88 99 ALA A C 1
ATOM 733 O O . ALA A 1 99 ? 8.905 5.157 -31.479 1.00 90.88 99 ALA A O 1
ATOM 734 N N . ASP A 1 100 ? 10.845 5.782 -30.531 1.00 89.75 100 ASP A N 1
ATOM 735 C CA . ASP A 1 100 ? 11.526 6.141 -31.777 1.00 89.75 100 ASP A CA 1
ATOM 736 C C . ASP A 1 100 ? 11.694 4.925 -32.691 1.00 89.75 100 ASP A C 1
ATOM 738 O O . ASP A 1 100 ? 11.489 5.026 -33.900 1.00 89.75 100 ASP A O 1
ATOM 742 N N . TRP A 1 101 ? 12.035 3.763 -32.128 1.00 91.12 101 TRP A N 1
ATOM 743 C CA . TRP A 1 101 ? 12.123 2.520 -32.888 1.00 91.12 101 TRP A CA 1
ATOM 744 C C . TRP A 1 101 ? 10.754 2.094 -33.427 1.00 91.12 101 TRP A C 1
ATOM 746 O O . TRP A 1 101 ? 10.616 1.854 -34.624 1.00 91.12 101 TRP A O 1
ATOM 756 N N . LEU A 1 102 ? 9.707 2.109 -32.591 1.00 88.31 102 LEU A N 1
ATOM 757 C CA . LEU A 1 102 ? 8.336 1.824 -33.033 1.00 88.31 102 LEU A CA 1
ATOM 758 C C . LEU A 1 102 ? 7.865 2.789 -34.129 1.00 88.31 102 LEU A C 1
ATOM 760 O O . LEU A 1 102 ? 7.181 2.367 -35.058 1.00 88.31 102 LEU A O 1
ATOM 764 N N . ALA A 1 103 ? 8.243 4.067 -34.058 1.00 85.31 103 ALA A N 1
ATOM 765 C CA . ALA A 1 103 ? 7.901 5.061 -35.071 1.00 85.31 103 ALA A CA 1
ATOM 766 C C . ALA A 1 103 ? 8.574 4.789 -36.427 1.00 85.31 103 ALA A C 1
ATOM 768 O O . ALA A 1 103 ? 8.000 5.119 -37.461 1.00 85.31 103 ALA A O 1
ATOM 769 N N . GLN A 1 104 ? 9.758 4.164 -36.440 1.00 83.00 104 GLN A N 1
ATOM 770 C CA . GLN A 1 104 ? 10.411 3.717 -37.677 1.00 83.00 104 GLN A CA 1
ATOM 771 C C . GLN A 1 104 ? 9.708 2.504 -38.303 1.00 83.00 104 GLN A C 1
ATOM 773 O O . GLN A 1 104 ? 9.761 2.338 -39.520 1.00 83.00 104 GLN A O 1
ATOM 778 N N . GLU A 1 105 ? 9.080 1.653 -37.485 1.00 73.69 105 GLU A N 1
ATOM 779 C CA . GLU A 1 105 ? 8.301 0.493 -37.950 1.00 73.69 105 GLU A CA 1
ATOM 780 C C . GLU A 1 105 ? 6.874 0.846 -38.348 1.00 73.69 105 GLU A C 1
ATOM 782 O O . GLU A 1 105 ? 6.242 0.150 -39.149 1.00 73.69 105 GLU A O 1
ATOM 787 N N . ALA A 1 106 ? 6.334 1.905 -37.752 1.00 67.12 106 ALA A N 1
ATOM 788 C CA . ALA A 1 106 ? 4.993 2.358 -38.036 1.00 67.12 106 ALA A CA 1
ATOM 789 C C . ALA A 1 106 ? 4.910 2.741 -39.519 1.00 67.12 106 ALA A C 1
ATOM 791 O O . ALA A 1 106 ? 5.600 3.642 -40.000 1.00 67.12 106 ALA A O 1
ATOM 792 N N . ARG A 1 107 ? 4.022 2.069 -40.264 1.00 61.69 107 ARG A N 1
ATOM 793 C CA . ARG A 1 107 ? 3.577 2.587 -41.566 1.00 61.69 107 ARG A CA 1
ATOM 794 C C . ARG A 1 107 ? 3.128 4.041 -41.366 1.00 61.69 107 ARG A C 1
ATOM 796 O O . ARG A 1 107 ? 2.613 4.342 -40.284 1.00 61.69 107 ARG A O 1
ATOM 803 N N . PRO A 1 108 ? 3.274 4.929 -42.375 1.00 58.75 108 PRO A N 1
ATOM 804 C CA . PRO A 1 108 ? 2.709 6.271 -42.286 1.00 58.75 108 PRO A CA 1
ATOM 805 C C . PRO A 1 108 ? 1.273 6.130 -41.789 1.00 58.75 108 PRO A C 1
ATOM 807 O O . PRO A 1 108 ? 0.571 5.236 -42.280 1.00 58.75 108 PRO A O 1
ATOM 810 N N . PRO A 1 109 ? 0.871 6.906 -40.770 1.00 54.22 109 PRO A N 1
ATOM 811 C CA . PRO A 1 109 ? -0.394 6.675 -40.108 1.00 54.22 109 PRO A CA 1
ATOM 812 C C . PRO A 1 109 ? -1.475 6.656 -41.187 1.00 54.22 109 PRO A C 1
ATOM 814 O O . PRO A 1 109 ? -1.631 7.627 -41.932 1.00 54.22 109 PRO A O 1
ATOM 817 N N . LEU A 1 110 ? -2.231 5.552 -41.281 1.00 57.81 110 LEU A N 1
ATOM 818 C CA . LEU A 1 110 ? -3.636 5.682 -41.660 1.00 57.81 110 LEU A CA 1
ATOM 819 C C . LEU A 1 110 ? -4.120 6.829 -40.786 1.00 57.81 110 LEU A C 1
ATOM 821 O O . LEU A 1 110 ? -3.937 6.709 -39.572 1.00 57.81 110 LEU A O 1
ATOM 825 N N . ALA A 1 111 ? -4.532 7.948 -41.405 1.00 60.56 111 ALA A N 1
ATOM 826 C CA . ALA A 1 111 ? -4.876 9.194 -40.717 1.00 60.56 111 ALA A CA 1
ATOM 827 C C . ALA A 1 111 ? -5.435 8.834 -39.345 1.00 60.56 111 ALA A C 1
ATOM 829 O O . ALA A 1 111 ? -6.368 8.020 -39.348 1.00 60.56 111 ALA A O 1
ATOM 830 N N . PRO A 1 112 ? -4.785 9.272 -38.238 1.00 53.78 112 PRO A N 1
ATOM 831 C CA . PRO A 1 112 ? -5.015 8.699 -36.916 1.00 53.78 112 PRO A CA 1
ATOM 832 C C . PRO A 1 112 ? -6.517 8.535 -36.785 1.00 53.78 112 PRO A C 1
ATOM 834 O O . PRO A 1 112 ? -7.203 9.538 -37.031 1.00 53.78 112 PRO A O 1
ATOM 837 N N . PRO A 1 113 ? -7.036 7.300 -36.578 1.00 54.88 113 PRO A N 1
ATOM 838 C CA . PRO A 1 113 ? -8.474 7.127 -36.452 1.00 54.88 113 PRO A CA 1
ATOM 839 C C . PRO A 1 113 ? -8.872 8.192 -35.455 1.00 54.88 113 PRO A C 1
ATOM 841 O O . PRO A 1 113 ? -8.206 8.273 -34.418 1.00 54.88 113 PRO A O 1
ATOM 844 N N . ALA A 1 114 ? -9.774 9.099 -35.862 1.00 61.56 114 ALA A N 1
ATOM 845 C CA . ALA A 1 114 ? -10.152 10.237 -35.037 1.00 61.56 114 ALA A CA 1
ATOM 846 C C . ALA A 1 114 ? -10.316 9.656 -33.646 1.00 61.56 114 ALA A C 1
ATOM 848 O O . ALA A 1 114 ? -11.110 8.721 -33.530 1.00 61.56 114 ALA A O 1
ATOM 849 N N . LEU A 1 115 ? -9.430 10.036 -32.707 1.00 52.53 115 LEU A N 1
ATOM 850 C CA . LEU A 1 115 ? -9.396 9.408 -31.392 1.00 52.53 115 LEU A CA 1
ATOM 851 C C . LEU A 1 115 ? -10.831 9.539 -30.925 1.00 52.53 115 LEU A C 1
ATOM 853 O O . LEU A 1 115 ? -11.279 10.670 -30.723 1.00 52.53 115 LEU A O 1
ATOM 857 N N . GLU A 1 116 ? -11.582 8.428 -30.920 1.00 51.88 116 GLU A N 1
ATOM 858 C CA . GLU A 1 116 ? -12.932 8.471 -30.391 1.00 51.88 116 GLU A CA 1
ATOM 859 C C . GLU A 1 116 ? -12.708 9.048 -29.007 1.00 51.88 116 GLU A C 1
ATOM 861 O O . GLU A 1 116 ? -11.831 8.550 -28.286 1.00 51.88 116 GLU A O 1
ATOM 866 N N . GLU A 1 117 ? -13.386 10.160 -28.696 1.00 55.53 117 GLU A N 1
ATOM 867 C CA . GLU A 1 117 ? -13.322 10.699 -27.346 1.00 55.53 117 GLU A CA 1
ATOM 868 C C . GLU A 1 117 ? -13.482 9.502 -26.418 1.00 55.53 117 GLU A C 1
ATOM 870 O O . GLU A 1 117 ? -14.400 8.707 -26.671 1.00 55.53 117 GLU A O 1
ATOM 875 N N . PRO A 1 118 ? -12.543 9.286 -25.471 1.00 50.03 118 PRO A N 1
ATOM 876 C CA . PRO A 1 118 ? -12.554 8.102 -24.636 1.00 50.03 118 PRO A CA 1
ATOM 877 C C . PRO A 1 118 ? -13.979 7.917 -24.160 1.00 50.03 118 PRO A C 1
ATOM 879 O O . PRO A 1 118 ? -14.508 8.785 -23.464 1.00 50.03 118 PRO A O 1
ATOM 882 N N . ARG A 1 119 ? -14.647 6.854 -24.628 1.00 49.06 119 ARG A N 1
ATOM 883 C CA . ARG A 1 119 ? -16.009 6.602 -24.177 1.00 49.06 119 ARG A CA 1
ATOM 884 C C . ARG A 1 119 ? -15.884 6.524 -22.666 1.00 49.06 119 ARG A C 1
ATOM 886 O O . ARG A 1 119 ? -15.018 5.790 -22.185 1.00 49.06 119 ARG A O 1
ATOM 893 N N . GLU A 1 120 ? -16.690 7.290 -21.936 1.00 51.22 120 GLU A N 1
ATOM 894 C CA . GLU A 1 120 ? -16.865 7.106 -20.497 1.00 51.22 120 GLU A CA 1
ATOM 895 C C . GLU A 1 120 ? -17.484 5.717 -20.284 1.00 51.22 120 GLU A C 1
ATOM 897 O O . GLU A 1 120 ? -18.667 5.545 -20.019 1.00 51.22 120 GLU A O 1
ATOM 902 N N . THR A 1 121 ? -16.697 4.669 -20.496 1.00 50.81 121 THR A N 1
ATOM 903 C CA . THR A 1 121 ? -16.994 3.350 -19.987 1.00 50.81 121 THR A CA 1
ATOM 904 C C . THR A 1 121 ? -16.699 3.445 -18.508 1.00 50.81 121 THR A C 1
ATOM 906 O O . THR A 1 121 ? -15.570 3.773 -18.135 1.00 50.81 121 THR A O 1
ATOM 909 N N . GLU A 1 122 ? -17.698 3.183 -17.669 1.00 66.44 122 GLU A N 1
ATOM 910 C CA . GLU A 1 122 ? -17.486 2.977 -16.242 1.00 66.44 122 GLU A CA 1
ATOM 911 C C . GLU A 1 122 ? -16.471 1.836 -16.102 1.00 66.44 122 GLU A C 1
ATOM 913 O O . GLU A 1 122 ? -16.820 0.665 -16.243 1.00 66.44 122 GLU A O 1
ATOM 918 N N . ALA A 1 123 ? -15.190 2.169 -15.930 1.00 79.19 123 ALA A N 1
ATOM 919 C CA . ALA A 1 123 ? -14.103 1.206 -15.862 1.00 79.19 123 ALA A CA 1
ATOM 920 C C . ALA A 1 123 ? -14.225 0.423 -14.549 1.00 79.19 123 ALA A C 1
ATOM 922 O O . ALA A 1 123 ? -13.554 0.714 -13.571 1.00 79.19 123 ALA A O 1
ATOM 923 N N . ARG A 1 124 ? -15.143 -0.537 -14.491 1.00 88.75 124 ARG A N 1
ATOM 924 C CA . ARG A 1 124 ? -15.498 -1.268 -13.277 1.00 88.75 124 ARG A CA 1
ATOM 925 C C . ARG A 1 124 ? -15.071 -2.717 -13.394 1.00 88.75 124 ARG A C 1
ATOM 927 O O . ARG A 1 124 ? -15.325 -3.376 -14.399 1.00 88.75 124 ARG A O 1
ATOM 934 N N . ILE A 1 125 ? -14.469 -3.225 -12.328 1.00 92.12 125 ILE A N 1
ATOM 935 C CA . ILE A 1 125 ? -14.219 -4.651 -12.148 1.00 92.12 125 ILE A CA 1
ATOM 936 C C . ILE A 1 125 ? -15.262 -5.161 -11.159 1.00 92.12 125 ILE A C 1
ATOM 938 O O . ILE A 1 125 ? -15.229 -4.814 -9.977 1.00 92.12 125 ILE A O 1
ATOM 942 N N . ALA A 1 126 ? -16.192 -5.980 -11.649 1.00 92.56 126 ALA A N 1
ATOM 943 C CA . ALA A 1 126 ? -17.107 -6.726 -10.796 1.00 92.56 126 ALA A CA 1
ATOM 944 C C . ALA A 1 126 ? -16.359 -7.902 -10.154 1.00 92.56 126 ALA A C 1
ATOM 946 O O . ALA A 1 126 ? -15.733 -8.708 -10.844 1.00 92.56 126 ALA A O 1
ATOM 947 N N . LEU A 1 127 ? -16.431 -7.990 -8.831 1.00 91.38 127 LEU A N 1
ATOM 948 C CA . LEU A 1 127 ? -15.875 -9.060 -8.015 1.00 91.38 127 LEU A CA 1
ATOM 949 C C . LEU A 1 127 ? -17.020 -9.774 -7.282 1.00 91.38 127 LEU A C 1
ATOM 951 O O . LEU A 1 127 ? -18.046 -9.150 -7.007 1.00 91.38 127 LEU A O 1
ATOM 955 N N . PRO A 1 128 ? -16.863 -11.052 -6.902 1.00 91.31 128 PRO A N 1
ATOM 956 C CA . PRO A 1 128 ? -17.839 -11.728 -6.043 1.00 91.31 128 PRO A CA 1
ATOM 957 C C . PRO A 1 128 ? -18.148 -10.955 -4.748 1.00 91.31 128 PRO A C 1
ATOM 959 O O . PRO A 1 128 ? -19.284 -10.919 -4.288 1.00 91.31 128 PRO A O 1
ATOM 962 N N . GLU A 1 129 ? -17.131 -10.319 -4.173 1.00 91.50 129 GLU A N 1
ATOM 963 C CA . GLU A 1 129 ? -17.187 -9.550 -2.932 1.00 91.50 129 GLU A CA 1
ATOM 964 C C . GLU A 1 129 ? -17.632 -8.086 -3.094 1.00 91.50 129 GLU A C 1
ATOM 966 O O . GLU A 1 129 ? -17.893 -7.415 -2.091 1.00 91.50 129 GLU A O 1
ATOM 971 N N . GLY A 1 130 ? -17.702 -7.555 -4.320 1.00 94.19 130 GLY A N 1
ATOM 972 C CA . GLY A 1 130 ? -17.925 -6.126 -4.520 1.00 94.19 130 GLY A CA 1
ATOM 973 C C . GLY A 1 130 ? -17.552 -5.584 -5.895 1.00 94.19 130 GLY A C 1
ATOM 974 O O . GLY A 1 130 ? -17.515 -6.304 -6.885 1.00 94.19 130 GLY A O 1
ATOM 975 N N . VAL A 1 131 ? -17.271 -4.285 -5.964 1.00 95.62 131 VAL A N 1
ATOM 976 C CA . VAL A 1 131 ? -16.876 -3.603 -7.206 1.00 95.62 131 VAL A CA 1
ATOM 977 C C . VAL A 1 131 ? -15.635 -2.762 -6.955 1.00 95.62 131 VAL A C 1
ATOM 979 O O . VAL A 1 131 ? -15.577 -2.019 -5.975 1.00 95.62 131 VAL A O 1
ATOM 982 N N . GLU A 1 132 ? -14.653 -2.862 -7.849 1.00 96.25 132 GLU A N 1
ATOM 983 C CA . GLU A 1 132 ? -13.506 -1.955 -7.913 1.00 96.25 132 GLU A CA 1
ATOM 984 C C . GLU A 1 132 ? -13.685 -0.975 -9.073 1.00 96.25 132 GLU A C 1
ATOM 986 O O . GLU A 1 132 ? -13.958 -1.387 -10.200 1.00 96.25 132 GLU A O 1
ATOM 991 N N . GLU A 1 133 ? -13.492 0.316 -8.813 1.00 94.81 133 GLU A N 1
ATOM 992 C CA . GLU A 1 133 ? -13.511 1.354 -9.846 1.00 94.81 133 GLU A CA 1
ATOM 993 C C . GLU A 1 133 ? -12.358 2.350 -9.659 1.00 94.81 133 GLU A C 1
ATOM 995 O O . GLU A 1 133 ? -12.018 2.684 -8.517 1.00 94.81 133 GLU A O 1
ATOM 1000 N N . PRO A 1 134 ? -11.717 2.818 -10.745 1.00 95.94 134 PRO A N 1
ATOM 1001 C CA . PRO A 1 134 ? -10.738 3.876 -10.675 1.00 95.94 134 PRO A CA 1
ATOM 1002 C C . PRO A 1 134 ? -11.445 5.178 -10.318 1.00 95.94 134 PRO A C 1
ATOM 1004 O O . PRO A 1 134 ? -12.552 5.467 -10.770 1.00 95.94 134 PRO A O 1
ATOM 1007 N N . VAL A 1 135 ? -10.777 5.974 -9.502 1.00 96.31 135 VAL A N 1
ATOM 1008 C CA . VAL A 1 135 ? -11.283 7.255 -9.028 1.00 96.31 135 VAL A CA 1
ATOM 1009 C C . VAL A 1 135 ? -10.186 8.296 -9.121 1.00 96.31 135 VAL A C 1
ATOM 1011 O O . VAL A 1 135 ? -9.008 7.995 -8.919 1.00 96.31 135 VAL A O 1
ATOM 1014 N N . VAL A 1 136 ? -10.591 9.533 -9.393 1.00 96.69 136 VAL A N 1
ATOM 1015 C CA . VAL A 1 136 ? -9.716 10.699 -9.322 1.00 96.69 136 VAL A CA 1
ATOM 1016 C C . VAL A 1 136 ? -10.346 11.710 -8.386 1.00 96.69 136 VAL A C 1
ATOM 1018 O O . VAL A 1 136 ? -11.528 12.027 -8.515 1.00 96.69 136 VAL A O 1
ATOM 1021 N N . PHE A 1 137 ? -9.567 12.218 -7.440 1.00 97.06 137 PHE A N 1
ATOM 1022 C CA . PHE A 1 137 ? -10.054 13.167 -6.448 1.00 97.06 137 PHE A CA 1
ATOM 1023 C C . PHE A 1 137 ? -8.982 14.176 -6.066 1.00 97.06 137 PHE A C 1
ATOM 1025 O O . PHE A 1 137 ? -7.790 13.947 -6.250 1.00 97.06 137 PHE A O 1
ATOM 1032 N N . THR A 1 138 ? -9.407 15.306 -5.513 1.00 96.19 138 THR A N 1
ATOM 1033 C CA . THR A 1 138 ? -8.475 16.294 -4.971 1.00 96.19 138 THR A CA 1
ATOM 1034 C C . THR A 1 138 ? -8.078 15.885 -3.558 1.00 96.19 138 THR A C 1
ATOM 1036 O O . THR A 1 138 ? -8.915 15.883 -2.648 1.00 96.19 138 THR A O 1
ATOM 1039 N N . GLY A 1 139 ? -6.803 15.534 -3.386 1.00 91.19 139 GLY A N 1
ATOM 1040 C CA . GLY A 1 139 ? -6.190 15.312 -2.080 1.00 91.19 139 GLY A CA 1
ATOM 1041 C C . GLY A 1 139 ? -5.888 16.641 -1.392 1.00 91.19 139 GLY A C 1
ATOM 1042 O O . GLY A 1 139 ? -6.801 17.374 -1.007 1.00 91.19 139 GLY A O 1
ATOM 1043 N N . GLY A 1 140 ? -4.598 16.957 -1.267 1.00 89.44 140 GLY A N 1
ATOM 1044 C CA . GLY A 1 140 ? -4.114 18.285 -0.913 1.00 89.44 140 GLY A CA 1
ATOM 1045 C C . GLY A 1 140 ? -4.134 19.231 -2.115 1.00 89.44 140 GLY A C 1
ATOM 1046 O O . GLY A 1 140 ? -5.159 19.825 -2.443 1.00 89.44 140 GLY A O 1
ATOM 1047 N N . GLN A 1 141 ? -2.977 19.394 -2.757 1.00 89.25 141 GLN A N 1
ATOM 1048 C CA . GLN A 1 141 ? -2.795 20.316 -3.890 1.00 89.25 141 GLN A CA 1
ATOM 1049 C C . GLN A 1 141 ? -2.878 19.635 -5.265 1.00 89.25 141 GLN A C 1
ATOM 1051 O O . GLN A 1 141 ? -2.887 20.326 -6.280 1.00 89.25 141 GLN A O 1
ATOM 1056 N N . HIS A 1 142 ? -2.945 18.303 -5.301 1.00 92.31 142 HIS A N 1
ATOM 1057 C CA . HIS A 1 142 ? -2.857 17.505 -6.522 1.00 92.31 142 HIS A CA 1
ATOM 1058 C C . HIS A 1 142 ? -4.138 16.708 -6.768 1.00 92.31 142 HIS A C 1
ATOM 1060 O O . HIS A 1 142 ? -4.864 16.362 -5.824 1.00 92.31 142 HIS A O 1
ATOM 1066 N N . ARG A 1 143 ? -4.403 16.387 -8.041 1.00 96.62 143 ARG A N 1
ATOM 1067 C CA . ARG A 1 143 ? -5.367 15.338 -8.380 1.00 96.62 143 ARG A CA 1
ATOM 1068 C C . ARG A 1 143 ? -4.702 13.986 -8.181 1.00 96.62 143 ARG A C 1
ATOM 1070 O O . ARG A 1 143 ? -3.652 13.698 -8.756 1.00 96.62 143 ARG A O 1
ATOM 1077 N N . LEU A 1 144 ? -5.329 13.171 -7.349 1.00 97.69 144 LEU A N 1
ATOM 1078 C CA . LEU A 1 144 ? -4.823 11.872 -6.954 1.00 97.69 144 LEU A CA 1
ATOM 1079 C C . LEU A 1 144 ? -5.609 10.768 -7.635 1.00 97.69 144 LEU A C 1
ATOM 1081 O O . LEU A 1 144 ? -6.839 10.825 -7.698 1.00 97.69 144 LEU A O 1
ATOM 1085 N N . TRP A 1 145 ? -4.889 9.756 -8.096 1.00 97.31 145 TRP A N 1
ATOM 1086 C CA . TRP A 1 145 ? -5.449 8.563 -8.703 1.00 97.31 145 TRP A CA 1
ATOM 1087 C C . TRP A 1 145 ? -5.560 7.448 -7.676 1.00 97.31 145 TRP A C 1
ATOM 1089 O O . TRP A 1 145 ? -4.648 7.179 -6.889 1.00 97.31 145 TRP A O 1
ATOM 1099 N N . GLY A 1 146 ? -6.700 6.771 -7.691 1.00 97.50 146 GLY A N 1
ATOM 1100 C CA . GLY A 1 146 ? -6.963 5.666 -6.794 1.00 97.50 146 GLY A CA 1
ATOM 1101 C C . GLY A 1 146 ? -7.912 4.638 -7.371 1.00 97.50 146 GLY A C 1
ATOM 1102 O O . GLY A 1 146 ? -8.374 4.733 -8.503 1.00 97.50 146 GLY A O 1
ATOM 1103 N N . VAL A 1 147 ? -8.189 3.631 -6.554 1.00 98.06 147 VAL A N 1
ATOM 1104 C CA . VAL A 1 147 ? -9.201 2.613 -6.788 1.00 98.06 147 VAL A CA 1
ATOM 1105 C C . VAL A 1 147 ? -10.074 2.536 -5.548 1.00 98.06 147 VAL A C 1
ATOM 1107 O O . VAL A 1 147 ? -9.576 2.308 -4.440 1.00 98.06 147 VAL A O 1
ATOM 1110 N N . LEU A 1 148 ? -11.375 2.717 -5.745 1.00 98.19 148 LEU A N 1
ATOM 1111 C CA . LEU A 1 148 ? -12.384 2.549 -4.717 1.00 98.19 148 LEU A CA 1
ATOM 1112 C C . LEU A 1 148 ? -12.987 1.154 -4.842 1.00 98.19 148 LEU A C 1
ATOM 1114 O O . LEU A 1 148 ? -13.555 0.795 -5.868 1.00 98.19 148 LEU A O 1
ATOM 1118 N N . THR A 1 149 ? -12.834 0.360 -3.788 1.00 98.25 149 THR A N 1
ATOM 1119 C CA . THR A 1 149 ? -13.488 -0.941 -3.639 1.00 98.25 149 THR A CA 1
ATOM 1120 C C . THR A 1 149 ? -14.727 -0.765 -2.768 1.00 98.25 149 THR A C 1
ATOM 1122 O O . THR A 1 149 ? -14.603 -0.322 -1.624 1.00 98.25 149 THR A O 1
ATOM 1125 N N . ARG A 1 150 ? -15.911 -1.099 -3.284 1.00 97.12 150 ARG A N 1
ATOM 1126 C CA . ARG A 1 150 ? -17.166 -1.130 -2.514 1.00 97.12 150 ARG A CA 1
ATOM 1127 C C . ARG A 1 150 ? -17.605 -2.570 -2.265 1.00 97.12 150 ARG A C 1
ATOM 1129 O O . ARG A 1 150 ? -17.423 -3.387 -3.165 1.00 97.12 150 ARG A O 1
ATOM 1136 N N . PRO A 1 151 ? -18.184 -2.880 -1.093 1.00 96.19 151 PRO A N 1
ATOM 1137 C CA . PRO A 1 151 ? -18.796 -4.182 -0.858 1.00 96.19 151 PRO A CA 1
ATOM 1138 C C . PRO A 1 151 ? -20.011 -4.380 -1.771 1.00 96.19 151 PRO A C 1
ATOM 1140 O O . PRO A 1 151 ? -20.637 -3.409 -2.189 1.00 96.19 151 PRO A O 1
ATOM 1143 N N . ALA A 1 152 ? -20.365 -5.635 -2.048 1.00 91.81 152 ALA A N 1
ATOM 1144 C CA . ALA A 1 152 ? -21.540 -5.972 -2.859 1.00 91.81 152 ALA A CA 1
ATOM 1145 C C . ALA A 1 152 ? -22.890 -5.670 -2.172 1.00 91.81 152 ALA A C 1
ATOM 1147 O O . ALA A 1 152 ? -23.926 -5.706 -2.827 1.00 91.81 152 ALA A O 1
ATOM 1148 N N . ALA A 1 153 ? -22.893 -5.425 -0.857 1.00 84.81 153 ALA A N 1
ATOM 1149 C CA . ALA A 1 153 ? -24.111 -5.184 -0.091 1.00 84.81 153 ALA A CA 1
ATOM 1150 C C . ALA A 1 153 ? -24.788 -3.858 -0.474 1.00 84.81 153 ALA A C 1
ATOM 1152 O O . ALA A 1 153 ? -24.118 -2.851 -0.705 1.00 84.81 153 ALA A O 1
ATOM 1153 N N . ASP A 1 154 ? -26.123 -3.854 -0.467 1.00 79.06 154 ASP A N 1
ATOM 1154 C CA . ASP A 1 154 ? -26.919 -2.658 -0.731 1.00 79.06 154 ASP A CA 1
ATOM 1155 C C . ASP A 1 154 ? -26.809 -1.639 0.417 1.00 79.06 154 ASP A C 1
ATOM 1157 O O . ASP A 1 154 ? -26.963 -1.971 1.596 1.00 79.06 154 ASP A O 1
ATOM 1161 N N . GLY A 1 155 ? -26.604 -0.369 0.061 1.00 84.12 155 GLY A N 1
ATOM 1162 C CA . GLY A 1 155 ? -26.539 0.754 1.000 1.00 84.12 155 GLY A CA 1
ATOM 1163 C C . GLY A 1 155 ? -25.117 1.176 1.405 1.00 84.12 155 GLY A C 1
ATOM 1164 O O . GLY A 1 155 ? -24.127 0.561 1.009 1.00 84.12 155 GLY A O 1
ATOM 1165 N N . PRO A 1 156 ? -24.985 2.280 2.163 1.00 88.81 156 PRO A N 1
ATOM 1166 C CA . PRO A 1 156 ? -23.682 2.814 2.539 1.00 88.81 156 PRO A CA 1
ATOM 1167 C C . PRO A 1 156 ? -22.988 1.897 3.564 1.00 88.81 156 PRO A C 1
ATOM 1169 O O . PRO A 1 156 ? -23.580 1.598 4.608 1.00 88.81 156 PRO A O 1
ATOM 1172 N N . PRO A 1 157 ? -21.728 1.481 3.334 1.00 93.00 157 PRO A N 1
ATOM 1173 C CA . PRO A 1 157 ? -20.992 0.676 4.302 1.00 93.00 157 PRO A CA 1
ATOM 1174 C C . PRO A 1 157 ? -20.769 1.465 5.590 1.00 93.00 157 PRO A C 1
ATOM 1176 O O . PRO A 1 157 ? -20.415 2.641 5.555 1.00 93.00 157 PRO A O 1
ATOM 1179 N N . ALA A 1 158 ? -20.920 0.828 6.753 1.00 93.12 158 ALA A N 1
ATOM 1180 C CA . ALA A 1 158 ? -20.716 1.513 8.032 1.00 93.12 158 ALA A CA 1
ATOM 1181 C C . ALA A 1 158 ? -19.271 2.026 8.196 1.00 93.12 158 ALA A C 1
ATOM 1183 O O . ALA A 1 158 ? -19.063 3.112 8.748 1.00 93.12 158 ALA A O 1
ATOM 1184 N N . THR A 1 159 ? -18.300 1.273 7.673 1.00 97.50 159 THR A N 1
ATOM 1185 C CA . THR A 1 159 ? -16.862 1.520 7.819 1.00 97.50 159 THR A CA 1
ATOM 1186 C C . THR A 1 159 ? -16.181 1.609 6.451 1.00 97.50 159 THR A C 1
ATOM 1188 O O . THR A 1 159 ? -16.401 0.779 5.569 1.00 97.50 159 THR A O 1
ATOM 1191 N N . GLY A 1 160 ? -15.331 2.619 6.287 1.00 98.19 160 GLY A N 1
ATOM 1192 C CA . GLY A 1 160 ? -14.447 2.803 5.144 1.00 98.19 160 GLY A CA 1
ATOM 1193 C C . GLY A 1 160 ? -12.976 2.759 5.563 1.00 98.19 160 GLY A C 1
ATOM 1194 O O . GLY A 1 160 ? -12.608 3.274 6.619 1.00 98.19 160 GLY A O 1
ATOM 1195 N N . LEU A 1 161 ? -12.126 2.161 4.733 1.00 98.81 161 LEU A N 1
ATOM 1196 C CA . LEU A 1 161 ? -10.679 2.098 4.922 1.00 98.81 161 LEU A CA 1
ATOM 1197 C C . LEU A 1 161 ? -9.973 3.021 3.926 1.00 98.81 161 LEU A C 1
ATOM 1199 O O . LEU A 1 161 ? -10.309 3.029 2.744 1.00 98.81 161 LEU A O 1
ATOM 1203 N N . VAL A 1 162 ? -8.952 3.745 4.375 1.00 98.81 162 VAL A N 1
ATOM 1204 C CA . VAL A 1 162 ? -8.022 4.463 3.492 1.00 98.81 162 VAL A CA 1
ATOM 1205 C C . VAL A 1 162 ? -6.631 3.872 3.682 1.00 98.81 162 VAL A C 1
ATOM 1207 O O . VAL A 1 162 ? -6.068 3.955 4.776 1.00 98.81 162 VAL A O 1
ATOM 1210 N N . THR A 1 163 ? -6.073 3.265 2.635 1.00 98.81 163 THR A N 1
ATOM 1211 C CA . THR A 1 163 ? -4.724 2.684 2.698 1.00 98.81 163 THR A CA 1
ATOM 1212 C C . THR A 1 163 ? -3.668 3.730 2.368 1.00 98.81 163 THR A C 1
ATOM 1214 O O . THR A 1 163 ? -3.770 4.401 1.342 1.00 98.81 163 THR A O 1
ATOM 1217 N N . LEU A 1 164 ? -2.633 3.822 3.198 1.00 98.19 164 LEU A N 1
ATOM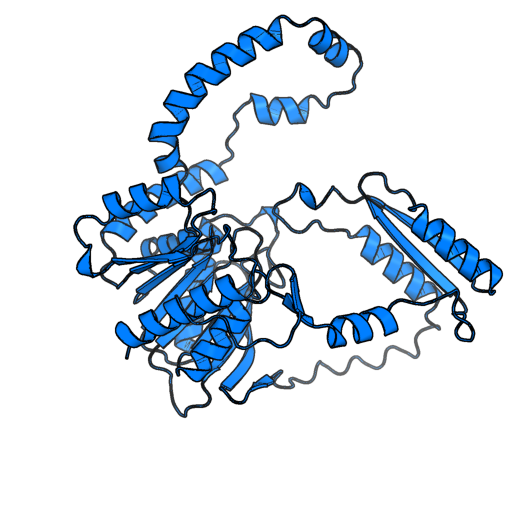 1218 C CA . LEU A 1 164 ? -1.535 4.774 3.070 1.00 98.19 164 LEU A CA 1
ATOM 1219 C C . LEU A 1 164 ? -0.223 4.000 2.890 1.00 98.19 164 LEU A C 1
ATOM 1221 O O . LEU A 1 164 ? 0.231 3.298 3.799 1.00 98.19 164 LEU A O 1
ATOM 1225 N N . GLY A 1 165 ? 0.365 4.104 1.696 1.00 91.44 165 GLY A N 1
ATOM 1226 C CA . GLY A 1 165 ? 1.617 3.434 1.343 1.00 91.44 165 GLY A CA 1
ATOM 1227 C C . GLY A 1 165 ? 2.849 3.985 2.059 1.00 91.44 165 GLY A C 1
ATOM 1228 O O . GLY A 1 165 ? 2.820 5.056 2.663 1.00 91.44 165 GLY A O 1
ATOM 1229 N N . GLY A 1 166 ? 3.949 3.232 1.975 1.00 85.06 166 GLY A N 1
ATOM 1230 C CA . GLY A 1 166 ? 5.273 3.720 2.369 1.00 85.06 166 GLY A CA 1
ATOM 1231 C C . GLY A 1 166 ? 5.758 4.857 1.459 1.00 85.06 166 GLY A C 1
ATOM 1232 O O . GLY A 1 166 ? 5.101 5.181 0.476 1.00 85.06 166 GLY A O 1
ATOM 1233 N N . TRP A 1 167 ? 6.927 5.429 1.762 1.00 82.81 167 TRP A N 1
ATOM 1234 C CA . TRP A 1 167 ? 7.458 6.636 1.100 1.00 82.81 167 TRP A CA 1
ATOM 1235 C C . TRP A 1 167 ? 7.393 6.594 -0.435 1.00 82.81 167 TRP A C 1
ATOM 1237 O O . TRP A 1 167 ? 6.890 7.518 -1.063 1.00 82.81 167 TRP A O 1
ATOM 1247 N N . ALA A 1 168 ? 7.829 5.480 -1.018 1.00 78.38 168 ALA A N 1
ATOM 1248 C CA . ALA A 1 168 ? 7.829 5.244 -2.458 1.00 78.38 168 ALA A CA 1
ATOM 1249 C C . ALA A 1 168 ? 6.740 4.267 -2.928 1.00 78.38 168 ALA A C 1
ATOM 1251 O O . ALA A 1 168 ? 6.759 3.797 -4.065 1.00 78.38 168 ALA A O 1
ATOM 1252 N N . GLY A 1 169 ? 5.832 3.886 -2.029 1.00 81.44 169 GLY A N 1
ATOM 1253 C CA . GLY A 1 169 ? 4.793 2.910 -2.322 1.00 81.44 169 GLY A CA 1
ATOM 1254 C C . GLY A 1 169 ? 3.701 3.492 -3.212 1.00 81.44 169 GLY A C 1
ATOM 1255 O O . GLY A 1 169 ? 3.408 4.684 -3.168 1.00 81.44 169 GLY A O 1
ATOM 1256 N N . THR A 1 170 ? 3.057 2.616 -3.973 1.00 90.88 170 THR A N 1
ATOM 1257 C CA . THR A 1 170 ? 1.853 2.927 -4.748 1.00 90.88 170 THR A CA 1
ATOM 1258 C C . THR A 1 170 ? 0.623 2.272 -4.114 1.00 90.88 170 THR A C 1
ATOM 1260 O O . THR A 1 170 ? 0.720 1.471 -3.175 1.00 90.88 170 THR A O 1
ATOM 1263 N N . ARG A 1 171 ? -0.555 2.571 -4.661 1.00 95.50 171 ARG A N 1
ATOM 1264 C CA . ARG A 1 171 ? -1.881 2.095 -4.248 1.00 95.50 171 ARG A CA 1
ATOM 1265 C C . ARG A 1 171 ? -2.027 0.574 -4.191 1.00 95.50 171 ARG A C 1
ATOM 1267 O O . ARG A 1 171 ? -2.955 0.079 -3.556 1.00 95.50 171 ARG A O 1
ATOM 1274 N N . ILE A 1 172 ? -1.133 -0.183 -4.832 1.00 94.94 172 ILE A N 1
ATOM 1275 C CA . ILE A 1 172 ? -1.152 -1.653 -4.776 1.00 94.94 172 ILE A CA 1
ATOM 1276 C C . ILE A 1 172 ? -0.569 -2.208 -3.466 1.00 94.94 172 ILE A C 1
ATOM 1278 O O . ILE A 1 172 ? -0.973 -3.286 -3.020 1.00 94.94 172 ILE A O 1
ATOM 1282 N N . GLY A 1 173 ? 0.334 -1.464 -2.818 1.00 92.44 173 GLY A N 1
ATOM 1283 C CA . GLY A 1 173 ? 1.125 -1.946 -1.684 1.00 92.44 173 GLY A CA 1
ATOM 1284 C C . GLY A 1 173 ? 2.151 -3.029 -2.068 1.00 92.44 173 GLY A C 1
ATOM 1285 O O . GLY A 1 173 ? 2.158 -3.513 -3.204 1.00 92.44 173 GLY A O 1
ATOM 1286 N N . PRO A 1 174 ? 3.034 -3.432 -1.134 1.00 89.75 174 PRO A N 1
ATOM 1287 C CA . PRO A 1 174 ? 4.002 -4.500 -1.386 1.00 89.75 174 PRO A CA 1
ATOM 1288 C C . PRO A 1 174 ? 3.257 -5.789 -1.739 1.00 89.75 174 PRO A C 1
ATOM 1290 O O . PRO A 1 174 ? 2.259 -6.097 -1.098 1.00 89.75 174 PRO A O 1
ATOM 1293 N N . HIS A 1 175 ? 3.705 -6.511 -2.770 1.00 90.06 175 HIS A N 1
ATOM 1294 C CA . HIS A 1 175 ? 3.131 -7.800 -3.192 1.00 90.06 175 HIS A CA 1
ATOM 1295 C C . HIS A 1 175 ? 1.578 -7.835 -3.262 1.00 90.06 175 HIS A C 1
ATOM 1297 O O . HIS A 1 175 ? 0.940 -8.828 -2.909 1.00 90.06 175 HIS A O 1
ATOM 1303 N N . ALA A 1 176 ? 0.955 -6.728 -3.699 1.00 93.31 176 ALA A N 1
ATOM 1304 C CA . ALA A 1 176 ? -0.501 -6.539 -3.766 1.00 93.31 176 ALA A CA 1
ATOM 1305 C C . ALA A 1 176 ? -1.235 -6.620 -2.405 1.00 93.31 176 ALA A C 1
ATOM 1307 O O . ALA A 1 176 ? -2.425 -6.950 -2.336 1.00 93.31 176 ALA A O 1
ATOM 1308 N N . LEU A 1 177 ? -0.547 -6.303 -1.305 1.00 95.81 177 LEU A N 1
ATOM 1309 C CA . LEU A 1 177 ? -1.081 -6.352 0.058 1.00 95.81 177 LEU A CA 1
ATOM 1310 C C . LEU A 1 177 ? -2.304 -5.443 0.248 1.00 95.81 177 LEU A C 1
ATOM 1312 O O . LEU A 1 177 ? -3.299 -5.878 0.828 1.00 95.81 177 LEU A O 1
ATOM 1316 N N . PHE A 1 178 ? -2.284 -4.208 -0.269 1.00 98.25 178 PHE A N 1
ATOM 1317 C CA . PHE A 1 178 ? -3.450 -3.320 -0.171 1.00 98.25 178 PHE A CA 1
ATOM 1318 C C . PHE A 1 178 ? -4.590 -3.780 -1.070 1.00 98.25 178 PHE A C 1
ATOM 1320 O O . PHE A 1 178 ? -5.755 -3.656 -0.686 1.00 98.25 178 PHE A O 1
ATOM 1327 N N . VAL A 1 179 ? -4.272 -4.364 -2.230 1.00 97.50 179 VAL A N 1
ATOM 1328 C CA . VAL A 1 179 ? -5.292 -4.961 -3.099 1.00 97.50 179 VAL A CA 1
ATOM 1329 C C . VAL A 1 179 ? -6.030 -6.075 -2.362 1.00 97.50 179 VAL A C 1
ATOM 1331 O O . VAL A 1 179 ? -7.257 -6.060 -2.261 1.00 97.50 179 VAL A O 1
ATOM 1334 N N . SER A 1 180 ? -5.258 -6.981 -1.764 1.00 97.00 180 SER A N 1
ATOM 1335 C CA . SER A 1 180 ? -5.758 -8.106 -0.976 1.00 97.00 180 SER A CA 1
ATOM 1336 C C . SER A 1 180 ? -6.573 -7.646 0.235 1.00 97.00 180 SER A C 1
ATOM 1338 O O . SER A 1 180 ? -7.638 -8.205 0.496 1.00 97.00 180 SER A O 1
ATOM 1340 N N . LEU A 1 181 ? -6.117 -6.609 0.951 1.00 98.50 181 LEU A N 1
ATOM 1341 C CA . LEU A 1 181 ? -6.867 -6.028 2.065 1.00 98.50 181 LEU A CA 1
ATOM 1342 C C . LEU A 1 181 ? -8.227 -5.510 1.610 1.00 98.50 181 LEU A C 1
ATOM 1344 O O . LEU A 1 181 ? -9.230 -5.876 2.206 1.00 98.50 181 LEU A O 1
ATOM 1348 N N . ALA A 1 182 ? -8.270 -4.677 0.574 1.00 98.38 182 ALA A N 1
ATOM 1349 C CA . ALA A 1 182 ? -9.509 -4.034 0.151 1.00 98.38 182 ALA A CA 1
ATOM 1350 C C . ALA A 1 182 ? -10.574 -5.039 -0.297 1.00 98.38 182 ALA A C 1
ATOM 1352 O O . ALA A 1 182 ? -11.734 -4.892 0.067 1.00 98.38 182 ALA A O 1
ATOM 1353 N N . ARG A 1 183 ? -10.183 -6.081 -1.042 1.00 97.44 183 ARG A N 1
ATOM 1354 C CA . ARG A 1 183 ? -11.108 -7.133 -1.488 1.00 97.44 183 ARG A CA 1
ATOM 1355 C C . ARG A 1 183 ? -11.658 -7.935 -0.312 1.00 97.44 183 ARG A C 1
ATOM 1357 O O . ARG A 1 183 ? -12.862 -8.131 -0.189 1.00 97.44 183 ARG A O 1
ATOM 1364 N N . ARG A 1 184 ? -10.800 -8.318 0.638 1.00 97.38 184 ARG A N 1
ATOM 1365 C CA . ARG A 1 184 ? -11.252 -9.013 1.856 1.00 97.38 184 ARG A CA 1
ATOM 1366 C C . ARG A 1 184 ? -12.061 -8.113 2.790 1.00 97.38 184 ARG A C 1
ATOM 1368 O O . ARG A 1 184 ? -12.964 -8.595 3.464 1.00 97.38 184 ARG A O 1
ATOM 1375 N N . ALA A 1 185 ? -11.753 -6.821 2.832 1.00 97.38 185 ALA A N 1
ATOM 1376 C CA . ALA A 1 185 ? -12.527 -5.831 3.567 1.00 97.38 185 ALA A CA 1
ATOM 1377 C C . ALA A 1 185 ? -13.907 -5.624 2.924 1.00 97.38 185 ALA A C 1
ATOM 1379 O O . ALA A 1 185 ? -14.892 -5.557 3.651 1.00 97.38 185 ALA A O 1
ATOM 1380 N N . ALA A 1 186 ? -14.001 -5.625 1.591 1.00 97.00 186 ALA A N 1
ATOM 1381 C CA . ALA A 1 186 ? -15.268 -5.606 0.861 1.00 97.00 186 ALA A CA 1
ATOM 1382 C C . ALA A 1 186 ? -16.113 -6.851 1.161 1.00 97.00 186 ALA A C 1
ATOM 1384 O O . ALA A 1 186 ? -17.290 -6.723 1.489 1.00 97.00 186 ALA A O 1
ATOM 1385 N N . ALA A 1 187 ? -15.494 -8.036 1.201 1.00 95.06 187 ALA A N 1
ATOM 1386 C CA . ALA A 1 187 ? -16.161 -9.261 1.652 1.00 95.06 187 ALA A CA 1
ATOM 1387 C C . ALA A 1 187 ? -16.657 -9.177 3.113 1.00 95.06 187 ALA A C 1
ATOM 1389 O O . ALA A 1 187 ? -17.598 -9.871 3.489 1.00 95.06 187 ALA A O 1
ATOM 1390 N N . ALA A 1 188 ? -16.045 -8.317 3.933 1.00 93.94 188 ALA A N 1
ATOM 1391 C CA . ALA A 1 188 ? -16.460 -8.019 5.303 1.00 93.94 188 ALA A CA 1
ATOM 1392 C C . ALA A 1 188 ? -17.393 -6.791 5.418 1.00 93.94 188 ALA A C 1
ATOM 1394 O O . ALA A 1 188 ? -17.671 -6.352 6.531 1.00 93.94 188 ALA A O 1
ATOM 1395 N N . GLY A 1 189 ? -17.875 -6.231 4.302 1.00 94.94 189 GLY A N 1
ATOM 1396 C CA . GLY A 1 189 ? -18.821 -5.108 4.291 1.00 94.94 189 GLY A CA 1
ATOM 1397 C C . GLY A 1 189 ? -18.195 -3.711 4.392 1.00 94.94 189 GLY A C 1
ATOM 1398 O O . GLY A 1 189 ? -18.920 -2.733 4.572 1.00 94.94 189 GLY A O 1
ATOM 1399 N N . CYS A 1 190 ? -16.874 -3.582 4.266 1.00 97.00 190 CYS A N 1
ATOM 1400 C CA . CYS A 1 190 ? -16.169 -2.299 4.319 1.00 97.00 190 CYS A CA 1
ATOM 1401 C C . CYS A 1 190 ? -15.843 -1.775 2.914 1.00 97.00 190 CYS A C 1
ATOM 1403 O O . CYS A 1 190 ? -15.367 -2.522 2.060 1.00 97.00 190 CYS A O 1
ATOM 1405 N N . ALA A 1 191 ? -15.992 -0.467 2.688 1.00 97.94 191 ALA A N 1
ATOM 1406 C CA . ALA A 1 191 ? -15.381 0.166 1.516 1.00 97.94 191 ALA A CA 1
ATOM 1407 C C . ALA A 1 191 ? -13.885 0.396 1.747 1.00 97.94 191 ALA A C 1
ATOM 1409 O O . ALA A 1 191 ? -13.454 0.593 2.880 1.00 97.94 191 ALA A O 1
ATOM 1410 N N . THR A 1 192 ? -13.084 0.408 0.685 1.00 98.75 192 THR A N 1
ATOM 1411 C CA . THR A 1 192 ? -11.654 0.725 0.775 1.00 98.75 192 THR A CA 1
ATOM 1412 C C . THR A 1 192 ? -11.219 1.632 -0.365 1.00 98.75 192 THR A C 1
ATOM 1414 O O . THR A 1 192 ? -11.407 1.296 -1.531 1.00 98.75 192 THR A O 1
ATOM 1417 N N . LEU A 1 193 ? -10.592 2.757 -0.030 1.00 98.81 193 LEU A N 1
ATOM 1418 C CA . LEU A 1 193 ? -9.897 3.628 -0.967 1.00 98.81 193 LEU A CA 1
ATOM 1419 C C . LEU A 1 193 ? -8.395 3.355 -0.902 1.00 98.81 193 LEU A C 1
ATOM 1421 O O . LEU A 1 193 ? -7.754 3.562 0.133 1.00 98.81 193 LEU A O 1
ATOM 1425 N N . ARG A 1 194 ? -7.837 2.930 -2.035 1.00 98.56 194 ARG A N 1
ATOM 1426 C CA . ARG A 1 194 ? -6.390 2.842 -2.256 1.00 98.56 194 ARG A CA 1
ATOM 1427 C C . ARG A 1 194 ? -6.001 3.911 -3.262 1.00 98.56 194 ARG A C 1
ATOM 1429 O O . ARG A 1 194 ? -6.655 4.004 -4.294 1.00 98.56 194 ARG A O 1
ATOM 1436 N N . PHE A 1 195 ? -4.967 4.699 -3.006 1.00 98.38 195 PHE A N 1
ATOM 1437 C CA . PHE A 1 195 ? -4.572 5.795 -3.895 1.00 98.38 195 PHE A CA 1
ATOM 1438 C C . PHE A 1 195 ? -3.059 6.012 -3.878 1.00 98.38 195 PHE A C 1
ATOM 1440 O O . PHE A 1 195 ? -2.377 5.528 -2.972 1.00 98.38 195 PHE A O 1
ATOM 1447 N N . ASP A 1 196 ? -2.548 6.702 -4.893 1.00 96.88 196 ASP A N 1
ATOM 1448 C CA . ASP A 1 196 ? -1.164 7.162 -4.918 1.00 96.88 196 ASP A CA 1
ATOM 1449 C C . ASP A 1 196 ? -1.079 8.590 -4.375 1.00 96.88 196 ASP A C 1
ATOM 1451 O O . ASP A 1 196 ? -1.881 9.450 -4.741 1.00 96.88 196 ASP A O 1
ATOM 1455 N N . PHE A 1 197 ? -0.107 8.865 -3.510 1.00 95.81 197 PHE A N 1
ATOM 1456 C CA . PHE A 1 197 ? 0.165 10.232 -3.054 1.00 95.81 197 PHE A CA 1
ATOM 1457 C C . PHE A 1 197 ? 0.618 11.137 -4.205 1.00 95.81 197 PHE A C 1
ATOM 1459 O O . PHE A 1 197 ? 1.090 10.644 -5.227 1.00 95.81 197 PHE A O 1
ATOM 1466 N N . GLY A 1 198 ? 0.527 12.457 -4.031 1.00 93.75 198 GLY A N 1
ATOM 1467 C CA . GLY A 1 198 ? 1.074 13.401 -5.006 1.00 93.75 198 GLY A CA 1
ATOM 1468 C C . GLY A 1 198 ? 2.553 13.121 -5.308 1.00 93.75 198 GLY A C 1
ATOM 1469 O O . GLY A 1 198 ? 3.343 12.857 -4.397 1.00 93.75 198 GLY A O 1
ATOM 1470 N N . GLY A 1 199 ? 2.920 13.130 -6.590 1.00 88.19 199 GLY A N 1
ATOM 1471 C CA . GLY A 1 199 ? 4.259 12.768 -7.067 1.00 88.19 199 GLY A CA 1
ATOM 1472 C C . GLY A 1 199 ? 4.578 11.270 -7.027 1.00 88.19 199 GLY A C 1
ATOM 1473 O O . GLY A 1 199 ? 5.738 10.890 -7.191 1.00 88.19 199 GLY A O 1
ATOM 1474 N N . ARG A 1 200 ? 3.583 10.405 -6.787 1.00 87.81 200 ARG A N 1
ATOM 1475 C CA . ARG A 1 200 ? 3.723 8.941 -6.748 1.00 87.81 200 ARG A CA 1
ATOM 1476 C C . ARG A 1 200 ? 2.756 8.277 -7.721 1.00 87.81 200 ARG A C 1
ATOM 1478 O O . ARG A 1 200 ? 1.654 8.768 -7.938 1.00 87.81 200 ARG A O 1
ATOM 1485 N N . GLY A 1 201 ? 3.150 7.105 -8.224 1.00 88.25 201 GLY A N 1
ATOM 1486 C CA . GLY A 1 201 ? 2.311 6.278 -9.093 1.00 88.25 201 GLY A CA 1
ATOM 1487 C C . GLY A 1 201 ? 1.728 7.078 -10.256 1.00 88.25 201 GLY A C 1
ATOM 1488 O O . GLY A 1 201 ? 2.482 7.714 -10.985 1.00 88.25 201 GLY A O 1
ATOM 1489 N N . ASP A 1 202 ? 0.402 7.054 -10.390 1.00 91.25 202 ASP A N 1
ATOM 1490 C CA . ASP A 1 202 ? -0.306 7.778 -11.457 1.00 91.25 202 ASP A CA 1
ATOM 1491 C C . ASP A 1 202 ? -0.808 9.170 -11.018 1.00 91.25 202 ASP A C 1
ATOM 1493 O O . ASP A 1 202 ? -1.408 9.895 -11.811 1.00 91.25 202 ASP A O 1
ATOM 1497 N N . SER A 1 203 ? -0.590 9.554 -9.756 1.00 94.50 203 SER A N 1
ATOM 1498 C CA . SER A 1 203 ? -1.012 10.848 -9.212 1.00 94.50 203 SER A CA 1
ATOM 1499 C C . SER A 1 203 ? -0.185 12.014 -9.736 1.00 94.50 203 SER A C 1
ATOM 1501 O O . SER A 1 203 ? 1.014 11.896 -9.979 1.00 94.50 203 SER A O 1
ATOM 1503 N N . GLU A 1 204 ? -0.831 13.175 -9.872 1.00 94.19 204 GLU A N 1
ATOM 1504 C CA . GLU A 1 204 ? -0.152 14.409 -10.266 1.00 94.19 204 GLU A CA 1
ATOM 1505 C C . GLU A 1 204 ? 0.919 14.819 -9.243 1.00 94.19 204 GLU A C 1
ATOM 1507 O O . GLU A 1 204 ? 0.871 14.444 -8.069 1.00 94.19 204 GLU A O 1
ATOM 1512 N N . GLY A 1 205 ? 1.853 15.663 -9.679 1.00 89.62 205 GLY A N 1
ATOM 1513 C CA . GLY A 1 205 ? 2.931 16.201 -8.852 1.00 89.62 205 GLY A CA 1
ATOM 1514 C C . GLY A 1 205 ? 4.296 15.635 -9.230 1.00 89.62 205 GLY A C 1
ATOM 1515 O O . GLY A 1 205 ? 4.411 14.677 -9.988 1.00 89.62 205 GLY A O 1
ATOM 1516 N N . GLU A 1 206 ? 5.342 16.255 -8.693 1.00 84.25 206 GLU A N 1
ATOM 1517 C CA . GLU A 1 206 ? 6.729 15.857 -8.933 1.00 84.25 206 GLU A CA 1
ATOM 1518 C C . GLU A 1 206 ? 7.238 14.992 -7.778 1.00 84.25 206 GLU A C 1
ATOM 1520 O O . GLU A 1 206 ? 7.011 15.319 -6.611 1.00 84.25 206 GLU A O 1
ATOM 1525 N N . LEU A 1 207 ? 7.992 13.935 -8.095 1.00 79.38 207 LEU A N 1
ATOM 1526 C CA . LEU A 1 207 ? 8.578 13.010 -7.115 1.00 79.38 207 LEU A CA 1
ATOM 1527 C C . LEU A 1 207 ? 9.351 13.745 -6.001 1.00 79.38 207 LEU A C 1
ATOM 1529 O O . LEU A 1 207 ? 9.192 13.453 -4.819 1.00 79.38 207 LEU A O 1
ATOM 1533 N N . GLU A 1 208 ? 10.149 14.740 -6.393 1.00 78.81 208 GLU A N 1
ATOM 1534 C CA . GLU A 1 208 ? 11.017 15.547 -5.522 1.00 78.81 208 GLU A CA 1
ATOM 1535 C C . GLU A 1 208 ? 10.244 16.532 -4.625 1.00 78.81 208 GLU A C 1
ATOM 1537 O O . GLU A 1 208 ? 10.789 17.048 -3.649 1.00 78.81 208 GLU A O 1
ATOM 1542 N N . ALA A 1 209 ? 8.985 16.831 -4.959 1.00 81.44 209 ALA A N 1
ATOM 1543 C CA . ALA A 1 209 ? 8.138 17.739 -4.185 1.00 81.44 209 ALA A CA 1
ATOM 1544 C C . ALA A 1 209 ? 7.352 17.015 -3.078 1.00 81.44 209 ALA A C 1
ATOM 1546 O O . ALA A 1 209 ? 6.779 17.672 -2.204 1.00 81.44 209 ALA A O 1
ATOM 1547 N N . ALA A 1 210 ? 7.331 15.677 -3.093 1.00 83.25 210 ALA A N 1
ATOM 1548 C CA . ALA A 1 210 ? 6.645 14.880 -2.091 1.00 83.25 210 ALA A CA 1
ATOM 1549 C C . ALA A 1 210 ? 7.325 15.023 -0.717 1.00 83.25 210 ALA A C 1
ATOM 1551 O O . ALA A 1 210 ? 8.486 14.675 -0.515 1.00 83.25 210 ALA A O 1
ATOM 1552 N N . THR A 1 211 ? 6.562 15.511 0.256 1.00 86.69 211 THR A N 1
ATOM 1553 C CA . THR A 1 211 ? 6.945 15.613 1.672 1.00 86.69 211 THR A CA 1
ATOM 1554 C C . THR A 1 211 ? 5.904 14.929 2.549 1.00 86.69 211 THR A C 1
ATOM 1556 O O . THR A 1 211 ? 4.748 14.746 2.143 1.00 86.69 211 THR A O 1
ATOM 1559 N N . ARG A 1 212 ? 6.248 14.627 3.805 1.00 86.25 212 ARG A N 1
ATOM 1560 C CA . ARG A 1 212 ? 5.260 14.076 4.740 1.00 86.25 212 ARG A CA 1
ATOM 1561 C C . ARG A 1 212 ? 4.076 15.023 4.944 1.00 86.25 212 ARG A C 1
ATOM 1563 O O . ARG A 1 212 ? 2.946 14.554 5.044 1.00 86.25 212 ARG A O 1
ATOM 1570 N N . ALA A 1 213 ? 4.302 16.337 4.951 1.00 89.31 213 ALA A N 1
ATOM 1571 C CA . ALA A 1 213 ? 3.228 17.327 5.040 1.00 89.31 213 ALA A CA 1
ATOM 1572 C C . ALA A 1 213 ? 2.247 17.238 3.855 1.00 89.31 213 ALA A C 1
ATOM 1574 O O . ALA A 1 213 ? 1.034 17.234 4.066 1.00 89.31 213 ALA A O 1
ATOM 1575 N N . THR A 1 214 ? 2.754 17.100 2.624 1.00 92.00 214 THR A N 1
ATOM 1576 C CA . THR A 1 214 ? 1.897 16.917 1.437 1.00 92.00 214 THR A CA 1
ATOM 1577 C C . THR A 1 214 ? 1.132 15.593 1.484 1.00 92.00 214 THR A C 1
ATOM 1579 O O . THR A 1 214 ? -0.076 15.587 1.268 1.00 92.00 214 THR A O 1
ATOM 1582 N N . MET A 1 215 ? 1.778 14.497 1.903 1.00 94.25 215 MET A N 1
ATOM 1583 C CA . MET A 1 215 ? 1.121 13.192 2.056 1.00 94.25 215 MET A CA 1
ATOM 1584 C C . MET A 1 215 ? 0.032 13.214 3.141 1.00 94.25 215 MET A C 1
ATOM 1586 O O . MET A 1 215 ? -1.001 12.563 3.003 1.00 94.25 215 MET A O 1
ATOM 1590 N N . ILE A 1 216 ? 0.228 13.979 4.221 1.00 95.69 216 ILE A N 1
ATOM 1591 C CA . ILE A 1 216 ? -0.793 14.197 5.258 1.00 95.69 216 ILE A CA 1
ATOM 1592 C C . ILE A 1 216 ? -2.005 14.929 4.678 1.00 95.69 216 ILE A C 1
ATOM 1594 O O . ILE A 1 216 ? -3.137 14.513 4.928 1.00 95.69 216 ILE A O 1
ATOM 1598 N N . ALA A 1 217 ? -1.788 15.990 3.896 1.00 96.25 217 ALA A N 1
ATOM 1599 C CA . ALA A 1 217 ? -2.878 16.715 3.243 1.00 96.25 217 ALA A CA 1
ATOM 1600 C C . ALA A 1 217 ? -3.657 15.809 2.275 1.00 96.25 217 ALA A C 1
ATOM 1602 O O . ALA A 1 217 ? -4.889 15.806 2.280 1.00 96.25 217 ALA A O 1
A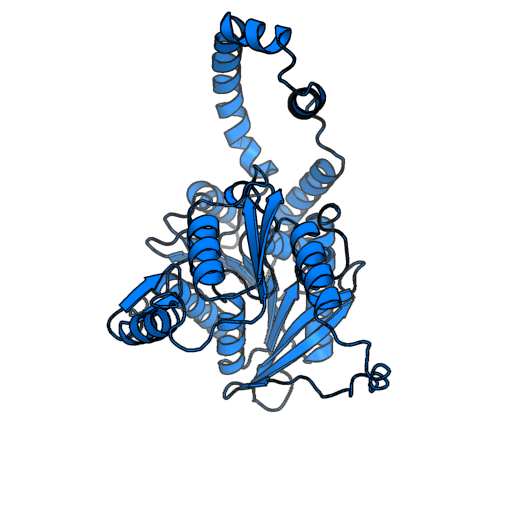TOM 1603 N N . ASP A 1 218 ? -2.945 14.977 1.518 1.00 97.69 218 ASP A N 1
ATOM 1604 C CA . ASP A 1 218 ? -3.533 13.977 0.632 1.00 97.69 218 ASP A CA 1
ATOM 1605 C C . ASP A 1 218 ? -4.373 12.945 1.396 1.00 97.69 218 ASP A C 1
ATOM 1607 O O . ASP A 1 218 ? -5.507 12.669 1.006 1.00 97.69 218 ASP A O 1
ATOM 1611 N N . ALA A 1 219 ? -3.878 12.429 2.526 1.00 98.25 219 ALA A N 1
ATOM 1612 C CA . ALA A 1 219 ? -4.614 11.484 3.369 1.00 98.25 219 ALA A CA 1
ATOM 1613 C C . ALA A 1 219 ? -5.900 12.090 3.963 1.00 98.25 219 ALA A C 1
ATOM 1615 O O . ALA A 1 219 ? -6.933 11.418 4.023 1.00 98.25 219 ALA A O 1
ATOM 1616 N N . VAL A 1 220 ? -5.868 13.367 4.366 1.00 98.00 220 VAL A N 1
ATOM 1617 C CA . VAL A 1 220 ? -7.062 14.108 4.814 1.00 98.00 220 VAL A CA 1
ATOM 1618 C C . VAL A 1 220 ? -8.082 14.212 3.674 1.00 98.00 220 VAL A C 1
ATOM 1620 O O . VAL A 1 220 ? -9.263 13.912 3.871 1.00 98.00 220 VAL A O 1
ATOM 1623 N N . GLY A 1 221 ? -7.632 14.591 2.474 1.00 98.12 221 GLY A N 1
ATOM 1624 C CA . GLY A 1 221 ? -8.478 14.665 1.282 1.00 98.12 221 GLY A CA 1
ATOM 1625 C C . GLY A 1 221 ? -9.081 13.310 0.901 1.00 98.12 221 GLY A C 1
ATOM 1626 O O . GLY A 1 221 ? -10.276 13.234 0.623 1.00 98.12 221 GLY A O 1
ATOM 1627 N N . ALA A 1 222 ? -8.295 12.236 0.988 1.00 98.50 222 ALA A N 1
ATOM 1628 C CA . ALA A 1 222 ? -8.723 10.866 0.719 1.00 98.50 222 ALA A CA 1
ATOM 1629 C C . ALA A 1 222 ? -9.810 10.388 1.695 1.00 98.50 222 ALA A C 1
ATOM 1631 O O . ALA A 1 222 ? -10.801 9.796 1.271 1.00 98.50 222 ALA A O 1
ATOM 1632 N N . ALA A 1 223 ? -9.680 10.685 2.992 1.00 98.38 223 ALA A N 1
ATOM 1633 C CA . ALA A 1 223 ? -10.708 10.358 3.980 1.00 98.38 223 ALA A CA 1
ATOM 1634 C C . ALA A 1 223 ? -12.028 11.097 3.721 1.00 98.38 223 ALA A C 1
ATOM 1636 O O . ALA A 1 223 ? -13.100 10.496 3.815 1.00 98.38 223 ALA A O 1
ATOM 1637 N N . ARG A 1 224 ? -11.957 12.386 3.364 1.00 97.69 224 ARG A N 1
ATOM 1638 C CA . ARG A 1 224 ? -13.134 13.170 2.964 1.00 97.69 224 ARG A CA 1
ATOM 1639 C C . ARG A 1 224 ? -13.791 12.574 1.719 1.00 97.69 224 ARG A C 1
ATOM 1641 O O . ARG A 1 224 ? -14.981 12.279 1.756 1.00 97.69 224 ARG A O 1
ATOM 1648 N N . PHE A 1 225 ? -13.008 12.339 0.668 1.00 98.19 225 PHE A N 1
ATOM 1649 C CA . PHE A 1 225 ? -13.497 11.760 -0.579 1.00 98.19 225 PHE A CA 1
ATOM 1650 C C . PHE A 1 225 ? -14.157 10.396 -0.346 1.00 98.19 225 PHE A C 1
ATOM 1652 O O . PHE A 1 225 ? -15.270 10.168 -0.808 1.00 98.19 225 PHE A O 1
ATOM 1659 N N . LEU A 1 226 ? -13.533 9.507 0.435 1.00 98.19 226 LEU A N 1
ATOM 1660 C CA . LEU A 1 226 ? -14.114 8.205 0.760 1.00 98.19 226 LEU A CA 1
ATOM 1661 C C . LEU A 1 226 ? -15.486 8.343 1.436 1.00 98.19 226 LEU A C 1
ATOM 1663 O O . LEU A 1 226 ? -16.421 7.641 1.049 1.00 98.19 226 LEU A O 1
ATOM 1667 N N . ARG A 1 227 ? -15.630 9.241 2.422 1.00 96.94 227 ARG A N 1
ATOM 1668 C CA . ARG A 1 227 ? -16.922 9.491 3.088 1.00 96.94 227 ARG A CA 1
ATOM 1669 C C . ARG A 1 227 ? -17.970 10.000 2.103 1.00 96.94 227 ARG A C 1
ATOM 1671 O O . ARG A 1 227 ? -19.081 9.483 2.101 1.00 96.94 227 ARG A O 1
ATOM 1678 N N . GLU A 1 228 ? -17.614 10.958 1.253 1.00 96.69 228 GLU A N 1
ATOM 1679 C CA . GLU A 1 228 ? -18.518 11.530 0.246 1.00 96.69 228 GLU A CA 1
ATOM 1680 C C . GLU A 1 228 ? -18.975 10.484 -0.782 1.00 96.69 228 GLU A C 1
ATOM 1682 O O . GLU A 1 228 ? -20.156 10.415 -1.105 1.00 96.69 228 GLU A O 1
ATOM 1687 N N . GLN A 1 229 ? -18.066 9.625 -1.251 1.00 96.31 229 GLN A N 1
ATOM 1688 C CA . GLN A 1 229 ? -18.351 8.639 -2.300 1.00 96.31 229 GLN A CA 1
ATOM 1689 C C . GLN A 1 229 ? -19.074 7.376 -1.829 1.00 96.31 229 GLN A C 1
ATOM 1691 O O . GLN A 1 229 ? -19.581 6.609 -2.654 1.00 96.31 229 GLN A O 1
ATOM 1696 N N . THR A 1 230 ? -19.059 7.096 -0.526 1.00 96.12 230 THR A N 1
ATOM 1697 C CA . THR A 1 230 ? -19.602 5.842 0.026 1.00 96.12 230 THR A CA 1
ATOM 1698 C C . THR A 1 230 ? -20.683 6.061 1.071 1.00 96.12 230 THR A C 1
ATOM 1700 O O . THR A 1 230 ? -21.438 5.140 1.355 1.00 96.12 230 THR A O 1
ATOM 1703 N N . GLY A 1 231 ? -20.762 7.250 1.670 1.00 96.06 231 GLY A N 1
ATOM 1704 C CA . GLY A 1 231 ? -21.623 7.510 2.821 1.00 96.06 231 GLY A CA 1
ATOM 1705 C C . GLY A 1 231 ? -21.155 6.824 4.108 1.00 96.06 231 GLY A C 1
ATOM 1706 O O . GLY A 1 231 ? -21.936 6.738 5.057 1.00 96.06 231 GLY A O 1
ATOM 1707 N N . CYS A 1 232 ? -19.912 6.321 4.168 1.00 96.06 232 CYS A N 1
ATOM 1708 C CA . CYS A 1 232 ? -19.447 5.612 5.354 1.00 96.06 232 CYS A CA 1
ATOM 1709 C C . CYS A 1 232 ? -19.395 6.501 6.601 1.00 96.06 232 CYS A C 1
ATOM 1711 O O . CYS A 1 232 ? -18.973 7.663 6.587 1.00 96.06 232 CYS A O 1
ATOM 1713 N N . ARG A 1 233 ? -19.843 5.926 7.721 1.00 94.06 233 ARG A N 1
ATOM 1714 C CA . ARG A 1 233 ? -19.935 6.627 9.007 1.00 94.06 233 ARG A CA 1
ATOM 1715 C C . ARG A 1 233 ? -18.603 6.661 9.733 1.00 94.06 233 ARG A C 1
ATOM 1717 O O . ARG A 1 233 ? -18.349 7.623 10.454 1.00 94.06 233 ARG A O 1
ATOM 1724 N N . ARG A 1 234 ? -17.775 5.637 9.538 1.00 97.44 234 ARG A N 1
ATOM 1725 C CA . ARG A 1 234 ? -16.470 5.488 10.179 1.00 97.44 234 ARG A CA 1
ATOM 1726 C C . ARG A 1 234 ? -15.365 5.430 9.133 1.00 97.44 234 ARG A C 1
ATOM 1728 O O . ARG A 1 234 ? -15.524 4.726 8.140 1.00 97.44 234 ARG A O 1
ATOM 1735 N N . VAL A 1 235 ? -14.250 6.118 9.364 1.00 98.31 235 VAL A N 1
ATOM 1736 C CA . VAL A 1 235 ? -13.051 6.035 8.515 1.00 98.31 235 VAL A CA 1
ATOM 1737 C C . VAL A 1 235 ? -11.863 5.548 9.320 1.00 98.31 235 VAL A C 1
ATOM 1739 O O . VAL A 1 235 ? -11.501 6.149 10.327 1.00 98.31 235 VAL A O 1
ATOM 1742 N N . ILE A 1 236 ? -11.225 4.490 8.831 1.00 98.62 236 ILE A N 1
ATOM 1743 C CA . ILE A 1 236 ? -10.031 3.897 9.429 1.00 98.62 236 ILE A CA 1
ATOM 1744 C C . ILE A 1 236 ? -8.859 4.092 8.473 1.00 98.62 236 ILE A C 1
ATOM 1746 O O . ILE A 1 236 ? -8.930 3.706 7.304 1.00 98.62 236 ILE A O 1
ATOM 1750 N N . PHE A 1 237 ? -7.760 4.661 8.963 1.00 98.81 237 PHE A N 1
ATOM 1751 C CA . PHE A 1 237 ? -6.518 4.690 8.192 1.00 98.81 237 PHE A CA 1
ATOM 1752 C C . PHE A 1 237 ? -5.740 3.394 8.393 1.00 98.81 237 PHE A C 1
ATOM 1754 O O . PHE A 1 237 ? -5.542 2.956 9.527 1.00 98.81 237 PHE A O 1
ATOM 1761 N N . VAL A 1 238 ? -5.255 2.819 7.294 1.00 98.81 238 VAL A N 1
ATOM 1762 C CA . VAL A 1 238 ? -4.359 1.660 7.294 1.00 98.81 238 VAL A CA 1
ATOM 1763 C C . VAL A 1 238 ? -3.027 2.084 6.693 1.00 98.81 238 VAL A C 1
ATOM 1765 O O . VAL A 1 238 ? -2.899 2.204 5.478 1.00 98.81 238 VAL A O 1
ATOM 1768 N N . GLY A 1 239 ? -2.045 2.364 7.543 1.00 97.88 239 GLY A N 1
ATOM 1769 C CA . GLY A 1 239 ? -0.745 2.878 7.127 1.00 97.88 239 GLY A CA 1
ATOM 1770 C C . GLY A 1 239 ? 0.361 1.836 7.218 1.00 97.88 239 GLY A C 1
ATOM 1771 O O . GLY A 1 239 ? 0.502 1.183 8.250 1.00 97.88 239 GLY A O 1
ATOM 1772 N N . LEU A 1 240 ? 1.176 1.729 6.166 1.00 95.94 240 LEU A N 1
ATOM 1773 C CA . LEU A 1 240 ? 2.396 0.916 6.143 1.00 95.94 240 LEU A CA 1
ATOM 1774 C C . LEU A 1 240 ? 3.640 1.808 6.213 1.00 95.94 240 LEU A C 1
ATOM 1776 O O . LEU A 1 240 ? 3.807 2.698 5.380 1.00 95.94 240 LEU A O 1
ATOM 1780 N N . CYS A 1 241 ? 4.551 1.535 7.150 1.00 93.06 241 CYS A N 1
ATOM 1781 C CA . CYS A 1 241 ? 5.805 2.278 7.307 1.00 93.06 241 CYS A CA 1
ATOM 1782 C C . CYS A 1 241 ? 5.565 3.802 7.403 1.00 93.06 241 CYS A C 1
ATOM 1784 O O . CYS A 1 241 ? 4.870 4.257 8.312 1.00 93.06 241 CYS A O 1
ATOM 1786 N N . ALA A 1 242 ? 6.082 4.604 6.465 1.00 89.38 242 ALA A N 1
ATOM 1787 C CA . ALA A 1 242 ? 5.858 6.048 6.400 1.00 89.38 242 ALA A CA 1
ATOM 1788 C C . ALA A 1 242 ? 4.361 6.395 6.303 1.00 89.38 242 ALA A C 1
ATOM 1790 O O . ALA A 1 242 ? 3.920 7.375 6.898 1.00 89.38 242 ALA A O 1
ATOM 1791 N N . GLY A 1 243 ? 3.551 5.546 5.665 1.00 94.81 243 GLY A N 1
ATOM 1792 C CA . GLY A 1 243 ? 2.097 5.689 5.627 1.00 94.81 243 GLY A CA 1
ATOM 1793 C C . GLY A 1 243 ? 1.444 5.627 7.010 1.00 94.81 243 GLY A C 1
ATOM 1794 O O . GLY A 1 243 ? 0.428 6.278 7.235 1.00 94.81 243 GLY A O 1
ATOM 1795 N N . ALA A 1 244 ? 2.041 4.919 7.977 1.00 95.50 244 ALA A N 1
ATOM 1796 C CA . ALA A 1 244 ? 1.583 4.942 9.367 1.00 95.50 244 ALA A CA 1
ATOM 1797 C C . ALA A 1 244 ? 1.868 6.294 10.040 1.00 95.50 244 ALA A C 1
ATOM 1799 O O . ALA A 1 244 ? 1.032 6.805 10.781 1.00 95.50 244 ALA A O 1
ATOM 1800 N N . GLN A 1 245 ? 3.015 6.915 9.747 1.00 91.81 245 GLN A N 1
ATOM 1801 C CA . GLN A 1 245 ? 3.310 8.274 10.214 1.00 91.81 245 GLN A CA 1
ATOM 1802 C C . GLN A 1 245 ? 2.362 9.295 9.579 1.00 91.81 245 GLN A C 1
ATOM 1804 O O . GLN A 1 245 ? 1.876 10.186 10.271 1.00 91.81 245 GLN A O 1
ATOM 1809 N N . VAL A 1 246 ? 2.042 9.128 8.292 1.00 95.12 246 VAL A N 1
ATOM 1810 C CA . VAL A 1 246 ? 1.036 9.938 7.590 1.00 95.12 246 VAL A CA 1
ATOM 1811 C C . VAL A 1 246 ? -0.346 9.762 8.222 1.00 95.12 246 VAL A C 1
ATOM 1813 O O . VAL A 1 246 ? -1.015 10.761 8.456 1.00 95.12 246 VAL A O 1
ATOM 1816 N N . ALA A 1 247 ? -0.754 8.539 8.582 1.00 97.19 247 ALA A N 1
ATOM 1817 C CA . ALA A 1 247 ? -2.020 8.280 9.276 1.00 97.19 247 ALA A CA 1
ATOM 1818 C C . ALA A 1 247 ? -2.118 9.060 10.598 1.00 97.19 247 ALA A C 1
ATOM 1820 O O . ALA A 1 247 ? -3.106 9.747 10.865 1.00 97.19 247 ALA A O 1
ATOM 1821 N N . ILE A 1 248 ? -1.058 8.996 11.410 1.00 94.88 248 ILE A N 1
ATOM 1822 C CA . ILE A 1 248 ? -0.973 9.727 12.679 1.00 94.88 248 ILE A CA 1
ATOM 1823 C C . ILE A 1 248 ? -0.977 11.243 12.425 1.00 94.88 248 ILE A C 1
ATOM 1825 O O . ILE A 1 248 ? -1.666 11.997 13.114 1.00 94.88 248 ILE A O 1
ATOM 1829 N N . GLY A 1 249 ? -0.227 11.699 11.423 1.00 93.94 249 GLY A N 1
ATOM 1830 C CA . GLY A 1 249 ? -0.171 13.099 11.018 1.00 93.94 249 GLY A CA 1
ATOM 1831 C C . GLY A 1 249 ? -1.513 13.632 10.511 1.00 93.94 249 GLY A C 1
ATOM 1832 O O . GLY A 1 249 ? -1.872 14.760 10.832 1.00 93.94 249 GLY A O 1
ATOM 1833 N N . ALA A 1 250 ? -2.294 12.818 9.799 1.00 95.75 250 ALA A N 1
ATOM 1834 C CA . ALA A 1 250 ? -3.637 13.161 9.339 1.00 95.75 250 ALA A CA 1
ATOM 1835 C C . ALA A 1 250 ? -4.589 13.382 10.517 1.00 95.75 250 ALA A C 1
ATOM 1837 O O . ALA A 1 250 ? -5.291 14.391 10.549 1.00 95.75 250 ALA A O 1
ATOM 1838 N N . VAL A 1 251 ? -4.551 12.514 11.535 1.00 93.88 251 VAL A N 1
ATOM 1839 C CA . VAL A 1 251 ? -5.277 12.740 12.798 1.00 93.88 251 VAL A CA 1
ATOM 1840 C C . VAL A 1 251 ? -4.830 14.045 13.455 1.00 93.88 251 VAL A C 1
ATOM 1842 O O . VAL A 1 251 ? -5.661 14.853 13.870 1.00 93.88 251 VAL A O 1
ATOM 1845 N N . ALA A 1 252 ? -3.521 14.300 13.507 1.00 91.94 252 ALA A N 1
ATOM 1846 C CA . ALA A 1 252 ? -2.986 15.535 14.073 1.00 91.94 252 ALA A CA 1
ATOM 1847 C C . ALA A 1 252 ? -3.4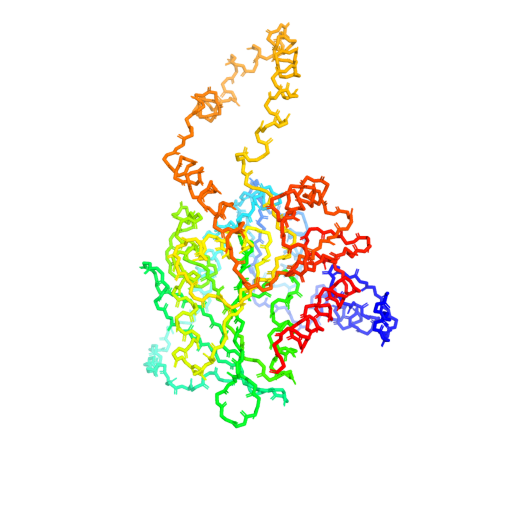18 16.795 13.300 1.00 91.94 252 ALA A C 1
ATOM 1849 O O . ALA A 1 252 ? -3.573 17.858 13.906 1.00 91.94 252 ALA A O 1
ATOM 1850 N N . ALA A 1 253 ? -3.644 16.663 11.991 1.00 92.75 253 ALA A N 1
ATOM 1851 C CA . ALA A 1 253 ? -4.159 17.697 11.099 1.00 92.75 253 ALA A CA 1
ATOM 1852 C C . ALA A 1 253 ? -5.696 17.832 11.125 1.00 92.75 253 ALA A C 1
ATOM 1854 O O . ALA A 1 253 ? -6.238 18.690 10.432 1.00 92.75 253 ALA A O 1
ATOM 1855 N N . GLY A 1 254 ? -6.400 17.028 11.930 1.00 90.94 254 GLY A N 1
ATOM 1856 C CA . GLY A 1 254 ? -7.852 17.114 12.103 1.00 90.94 254 GLY A CA 1
ATOM 1857 C C . GLY A 1 254 ? -8.667 16.204 11.184 1.00 90.94 254 GLY A C 1
ATOM 1858 O O . GLY A 1 254 ? -9.875 16.405 11.066 1.00 90.94 254 GLY A O 1
ATOM 1859 N N . ALA A 1 255 ? -8.055 15.199 10.545 1.00 93.06 255 ALA A N 1
ATOM 1860 C CA . ALA A 1 255 ? -8.821 14.149 9.881 1.00 93.06 255 ALA A CA 1
ATOM 1861 C C . ALA A 1 255 ? -9.720 13.445 10.906 1.00 93.06 255 ALA A C 1
ATOM 1863 O O . ALA A 1 255 ? -9.242 12.956 11.932 1.00 93.06 255 ALA A O 1
ATOM 1864 N N . ASN A 1 256 ? -11.017 13.363 10.608 1.00 90.88 256 ASN A N 1
ATOM 1865 C CA . ASN A 1 256 ? -11.975 12.635 11.433 1.00 90.88 256 ASN A CA 1
ATOM 1866 C C . ASN A 1 256 ? -11.829 11.122 11.190 1.00 90.88 256 ASN A C 1
ATOM 1868 O O . ASN A 1 256 ? -12.593 10.536 10.417 1.00 90.88 256 ASN A O 1
ATOM 1872 N N . ALA A 1 257 ? -10.789 10.528 11.774 1.00 95.94 257 ALA A N 1
ATOM 1873 C CA . ALA A 1 257 ? -10.548 9.092 11.763 1.00 95.94 257 ALA A CA 1
ATOM 1874 C C . ALA A 1 257 ? -11.125 8.449 13.027 1.00 95.94 257 ALA A C 1
ATOM 1876 O O . ALA A 1 257 ? -10.945 8.958 14.130 1.00 95.94 257 ALA A O 1
ATOM 1877 N N . ASP A 1 258 ? -11.769 7.303 12.860 1.00 97.50 258 ASP A N 1
ATOM 1878 C CA . ASP A 1 258 ? -12.413 6.555 13.937 1.00 97.50 258 ASP A CA 1
ATOM 1879 C C . ASP A 1 258 ? -11.491 5.475 14.523 1.00 97.50 258 ASP A C 1
ATOM 1881 O O . ASP A 1 258 ? -11.751 4.971 15.606 1.00 97.50 258 ASP A O 1
ATOM 1885 N N . GLY A 1 259 ? -10.395 5.135 13.841 1.00 97.62 259 GLY A N 1
ATOM 1886 C CA . GLY A 1 259 ? -9.374 4.197 14.307 1.00 97.62 259 GLY A CA 1
ATOM 1887 C C . GLY A 1 259 ? -8.152 4.196 13.392 1.00 97.62 259 GLY A C 1
ATOM 1888 O O . GLY A 1 259 ? -8.219 4.682 12.259 1.00 97.62 259 GLY A O 1
ATOM 1889 N N . LEU A 1 260 ? -7.035 3.645 13.873 1.00 98.38 260 LEU A N 1
ATOM 1890 C CA . LEU A 1 260 ? -5.803 3.522 13.087 1.00 98.38 260 LEU A CA 1
ATOM 1891 C C . LEU A 1 260 ? -5.277 2.089 13.102 1.00 98.38 260 LEU A C 1
ATOM 1893 O O . LEU A 1 260 ? -5.171 1.463 14.155 1.00 98.38 260 LEU A O 1
ATOM 1897 N N . ILE A 1 261 ? -4.867 1.615 11.930 1.00 98.69 261 ILE A N 1
ATOM 1898 C CA . ILE A 1 261 ? -4.137 0.366 11.744 1.00 98.69 261 ILE A CA 1
ATOM 1899 C C . ILE A 1 261 ? -2.751 0.717 11.213 1.00 98.69 261 ILE A C 1
ATOM 1901 O O . ILE A 1 261 ? -2.602 1.311 10.147 1.00 98.69 261 ILE A O 1
ATOM 1905 N N . LEU A 1 262 ? -1.731 0.384 11.992 1.00 98.06 262 LEU A N 1
ATOM 1906 C CA . LEU A 1 262 ? -0.363 0.843 11.821 1.00 98.06 262 LEU A CA 1
ATOM 1907 C C . LEU A 1 262 ? 0.554 -0.364 11.646 1.00 98.06 262 LEU A C 1
ATOM 1909 O O . LEU A 1 262 ? 0.972 -1.015 12.607 1.00 98.06 262 LEU A O 1
ATOM 1913 N N . TRP A 1 263 ? 0.844 -0.669 10.389 1.00 98.12 263 TRP A N 1
ATOM 1914 C CA . TRP A 1 263 ? 1.734 -1.744 9.984 1.00 98.12 263 TRP A CA 1
ATOM 1915 C C . TRP A 1 263 ? 3.174 -1.234 9.913 1.00 98.12 263 TRP A C 1
ATOM 1917 O O . TRP A 1 263 ? 3.474 -0.293 9.174 1.00 98.12 263 TRP A O 1
ATOM 1927 N N . SER A 1 264 ? 4.067 -1.844 10.691 1.00 95.06 264 SER A N 1
ATOM 1928 C CA . SER A 1 264 ? 5.502 -1.537 10.713 1.00 95.06 264 SER A CA 1
ATOM 1929 C C . SER A 1 264 ? 5.807 -0.040 10.860 1.00 95.06 264 SER A C 1
ATOM 1931 O O . SER A 1 264 ? 6.663 0.512 10.170 1.00 95.06 264 SER A O 1
ATOM 1933 N N . ALA A 1 265 ? 5.083 0.641 11.757 1.00 93.75 265 ALA A N 1
ATOM 1934 C CA . ALA A 1 265 ? 5.196 2.085 11.940 1.00 93.75 265 ALA A CA 1
ATOM 1935 C C . ALA A 1 265 ? 6.572 2.484 12.518 1.00 93.75 265 ALA A C 1
ATOM 1937 O O . ALA A 1 265 ? 6.925 2.071 13.623 1.00 93.75 265 ALA A O 1
ATOM 1938 N N . PRO A 1 266 ? 7.372 3.304 11.820 1.00 88.19 266 PRO A N 1
ATOM 1939 C CA . PRO A 1 266 ? 8.633 3.786 12.354 1.00 88.19 266 PRO A CA 1
ATOM 1940 C C . PRO A 1 266 ? 8.399 4.922 13.353 1.00 88.19 266 PRO A C 1
ATOM 1942 O O . PRO A 1 266 ? 7.459 5.710 13.229 1.00 88.19 266 PRO A O 1
ATOM 1945 N N . VAL A 1 267 ? 9.310 5.060 14.318 1.00 82.00 267 VAL A N 1
ATOM 1946 C CA . VAL A 1 267 ? 9.349 6.254 15.176 1.00 82.00 267 VAL A CA 1
ATOM 1947 C C . VAL A 1 267 ? 9.743 7.480 14.359 1.00 82.00 267 VAL A C 1
ATOM 1949 O O . VAL A 1 267 ? 10.488 7.370 13.385 1.00 82.00 267 VAL A O 1
ATOM 1952 N N . SER A 1 268 ? 9.283 8.656 14.776 1.00 66.38 268 SER A N 1
ATOM 1953 C CA . SER A 1 268 ? 9.786 9.915 14.234 1.00 66.38 268 SER A CA 1
ATOM 1954 C C . SER A 1 268 ? 11.275 10.106 14.538 1.00 66.38 268 SER A C 1
ATOM 1956 O O . SER A 1 268 ? 11.777 9.639 15.567 1.00 66.38 268 SER A O 1
ATOM 1958 N N . GLU A 1 269 ? 11.994 10.828 13.673 1.00 54.56 269 GLU A N 1
ATOM 1959 C CA . GLU A 1 269 ? 13.438 11.061 13.836 1.00 54.56 269 GLU A CA 1
ATOM 1960 C C . GLU A 1 269 ? 13.767 11.736 15.177 1.00 54.56 269 GLU A C 1
ATOM 1962 O O . GLU A 1 269 ? 14.762 11.399 15.816 1.00 54.56 269 GLU A O 1
ATOM 1967 N N . VAL A 1 270 ? 12.870 12.590 15.680 1.00 51.97 270 VAL A N 1
ATOM 1968 C CA . VAL A 1 270 ? 12.994 13.260 16.987 1.00 51.97 270 VAL A CA 1
ATOM 1969 C C . VAL A 1 270 ? 13.022 12.271 18.156 1.00 51.97 270 VAL A C 1
ATOM 1971 O O . VAL A 1 270 ? 13.753 12.467 19.124 1.00 51.97 270 VAL A O 1
ATOM 1974 N N . ALA A 1 271 ? 12.259 11.180 18.071 1.00 48.81 271 ALA A N 1
ATOM 1975 C CA . ALA A 1 271 ? 12.265 10.126 19.081 1.00 48.81 271 ALA A CA 1
ATOM 1976 C C . ALA A 1 271 ? 13.486 9.197 18.943 1.00 48.81 271 ALA A C 1
ATOM 1978 O O . ALA A 1 271 ? 13.991 8.672 19.938 1.00 48.81 271 ALA A O 1
ATOM 1979 N N . ALA A 1 272 ? 13.991 9.010 17.720 1.00 49.69 272 ALA A N 1
ATOM 1980 C CA . ALA A 1 272 ? 15.222 8.263 17.469 1.00 49.69 272 ALA A CA 1
ATOM 1981 C C . ALA A 1 272 ? 16.477 9.024 17.948 1.00 49.69 272 ALA A C 1
ATOM 1983 O O . ALA A 1 272 ? 17.444 8.400 18.407 1.00 49.69 272 ALA A O 1
ATOM 1984 N N . GLU A 1 273 ? 16.460 10.362 17.887 1.00 48.75 273 GLU A N 1
ATOM 1985 C CA . GLU A 1 273 ? 17.560 11.240 18.302 1.00 48.75 273 GLU A CA 1
ATOM 1986 C C . GLU A 1 273 ? 17.964 11.037 19.772 1.00 48.75 273 GLU A C 1
ATOM 1988 O O . GLU A 1 273 ? 19.159 11.040 20.077 1.00 48.75 273 GLU A O 1
ATOM 1993 N N . GLU A 1 274 ? 17.015 10.757 20.671 1.00 45.41 274 GLU A N 1
ATOM 1994 C CA . GLU A 1 274 ? 17.264 10.672 22.120 1.00 45.41 274 GLU A CA 1
ATOM 1995 C C . GLU A 1 274 ? 18.270 9.565 22.508 1.00 45.41 274 GLU A C 1
ATOM 1997 O O . GLU A 1 274 ? 19.025 9.706 23.471 1.00 45.41 274 GLU A O 1
ATOM 2002 N N . LYS A 1 275 ? 18.365 8.482 21.717 1.00 44.50 275 LYS A N 1
ATOM 2003 C CA . LYS A 1 275 ? 19.375 7.416 21.896 1.00 44.50 275 LYS A CA 1
ATOM 2004 C C . LYS A 1 275 ? 20.469 7.427 20.831 1.00 44.50 275 LYS A C 1
ATOM 2006 O O . LYS A 1 275 ? 21.632 7.152 21.143 1.00 44.50 275 LYS A O 1
ATOM 2011 N N . ALA A 1 276 ? 20.130 7.740 19.579 1.00 46.03 276 ALA A N 1
ATOM 2012 C CA . ALA A 1 276 ? 21.075 7.665 18.470 1.00 46.03 276 ALA A CA 1
ATOM 2013 C C . ALA A 1 276 ? 22.135 8.776 18.522 1.00 46.03 276 ALA A C 1
ATOM 2015 O O . ALA A 1 276 ? 23.282 8.522 18.157 1.00 46.03 276 ALA A O 1
ATOM 2016 N N . VAL A 1 277 ? 21.807 9.974 19.022 1.00 43.25 277 VAL A N 1
ATOM 2017 C CA . VAL A 1 277 ? 22.748 11.110 19.074 1.00 43.25 277 VAL A CA 1
ATOM 2018 C C . VAL A 1 277 ? 23.850 10.888 20.115 1.00 43.25 277 VAL A C 1
ATOM 2020 O O . VAL A 1 277 ? 25.012 11.206 19.852 1.00 43.25 277 VAL A O 1
ATOM 2023 N N . ILE A 1 278 ? 23.539 10.264 21.256 1.00 45.78 278 ILE A N 1
ATOM 2024 C CA . ILE A 1 278 ? 24.523 9.966 22.314 1.00 45.78 278 ILE A CA 1
ATOM 2025 C C . ILE A 1 278 ? 25.467 8.829 21.883 1.00 45.78 278 ILE A C 1
ATOM 2027 O O . ILE A 1 278 ? 26.682 8.914 22.087 1.00 45.78 278 ILE A O 1
ATOM 2031 N N . ALA A 1 279 ? 24.935 7.792 21.227 1.00 47.56 279 ALA A N 1
ATOM 2032 C CA . ALA A 1 279 ? 25.719 6.647 20.761 1.00 47.56 279 ALA A CA 1
ATOM 2033 C C . ALA A 1 279 ? 26.549 6.959 19.497 1.00 47.56 279 ALA A C 1
ATOM 2035 O O . ALA A 1 279 ? 27.737 6.627 19.443 1.00 47.56 279 ALA A O 1
ATOM 2036 N N . LYS A 1 280 ? 25.974 7.655 18.499 1.00 37.28 280 LYS A N 1
ATOM 2037 C CA . LYS A 1 280 ? 26.685 8.016 17.259 1.00 37.28 280 LYS A CA 1
ATOM 2038 C C . LYS A 1 280 ? 27.767 9.071 17.488 1.00 37.28 280 LYS A C 1
ATOM 2040 O O . LYS A 1 280 ? 28.831 8.927 16.896 1.00 37.28 280 LYS A O 1
ATOM 2045 N N . ARG A 1 281 ? 27.582 10.081 18.356 1.00 39.34 281 ARG A N 1
ATOM 2046 C CA . ARG A 1 281 ? 28.616 11.121 18.579 1.00 39.34 281 ARG A CA 1
ATOM 2047 C C . ARG A 1 281 ? 29.935 10.554 19.112 1.00 39.34 281 ARG A C 1
ATOM 2049 O O . ARG A 1 281 ? 30.996 10.969 18.654 1.00 39.34 281 ARG A O 1
ATOM 2056 N N . ARG A 1 282 ? 29.889 9.572 20.022 1.00 43.97 282 ARG A N 1
ATOM 2057 C CA . ARG A 1 282 ? 31.099 8.913 20.553 1.00 43.97 282 ARG A CA 1
ATOM 2058 C C . ARG A 1 282 ? 31.791 8.017 19.523 1.00 43.97 282 ARG A C 1
ATOM 2060 O O . ARG A 1 282 ? 33.015 7.932 19.531 1.00 43.97 282 ARG A O 1
ATOM 2067 N N . HIS A 1 283 ? 31.032 7.374 18.635 1.00 42.41 283 HIS A N 1
ATOM 2068 C CA . HIS A 1 283 ? 31.584 6.471 17.623 1.00 42.41 283 HIS A CA 1
ATOM 2069 C C . HIS A 1 283 ? 32.134 7.224 16.397 1.00 42.41 283 HIS A C 1
ATOM 2071 O O . HIS A 1 283 ? 33.237 6.935 15.933 1.00 42.41 283 HIS A O 1
ATOM 2077 N N . PHE A 1 284 ? 31.424 8.256 15.926 1.00 36.88 284 PHE A N 1
ATOM 2078 C CA . PHE A 1 284 ? 31.829 9.049 14.762 1.00 36.88 284 PHE A CA 1
ATOM 2079 C C . PHE A 1 284 ? 33.075 9.908 15.015 1.00 36.88 284 PHE A C 1
ATOM 2081 O O . PHE A 1 284 ? 33.926 9.969 14.132 1.00 36.88 284 PHE A O 1
ATOM 2088 N N . LEU A 1 285 ? 33.258 10.510 16.203 1.00 44.03 285 LEU A N 1
ATOM 2089 C CA . LEU A 1 285 ? 34.491 11.265 16.498 1.00 44.03 285 LEU A CA 1
ATOM 2090 C C . LEU A 1 285 ? 35.745 10.369 16.482 1.00 44.03 285 LEU A C 1
ATOM 2092 O O . LEU A 1 285 ? 36.792 10.790 15.991 1.00 44.03 285 LEU A O 1
ATOM 2096 N N . GLY A 1 286 ? 35.635 9.129 16.971 1.00 45.41 286 GLY A N 1
ATOM 2097 C CA . GLY A 1 286 ? 36.740 8.165 16.979 1.00 45.41 286 GLY A CA 1
ATOM 2098 C C . GLY A 1 286 ? 37.112 7.658 15.581 1.00 45.41 286 GLY A C 1
ATOM 2099 O O . GLY A 1 286 ? 38.292 7.544 15.249 1.00 45.41 286 GLY A O 1
ATOM 2100 N N . GLU A 1 287 ? 36.117 7.400 14.729 1.00 39.81 287 GLU A N 1
ATOM 2101 C CA . GLU A 1 287 ? 36.341 6.960 13.348 1.00 39.81 287 GLU A CA 1
ATOM 2102 C C . GLU A 1 287 ? 36.850 8.078 12.427 1.00 39.81 287 GLU A C 1
ATOM 2104 O O . GLU A 1 287 ? 37.712 7.831 11.577 1.00 39.81 287 GLU A O 1
ATOM 2109 N N . TYR A 1 288 ? 36.345 9.304 12.591 1.00 36.34 288 TYR A N 1
ATOM 2110 C CA . TYR A 1 288 ? 36.725 10.442 11.751 1.00 36.34 288 TYR A CA 1
ATOM 2111 C C . TYR A 1 288 ? 38.165 10.891 12.036 1.00 36.34 288 TYR A C 1
ATOM 2113 O O . TYR A 1 288 ? 38.937 11.108 11.099 1.00 36.34 288 TYR A O 1
ATOM 2121 N N . ALA A 1 289 ? 38.581 10.889 13.310 1.00 46.78 289 ALA A N 1
ATOM 2122 C CA . ALA A 1 289 ? 39.973 11.119 13.695 1.00 46.78 289 ALA A CA 1
ATOM 2123 C C . ALA A 1 289 ? 40.922 10.075 13.074 1.00 46.78 289 ALA A C 1
ATOM 2125 O O . ALA A 1 289 ? 41.992 10.425 12.587 1.00 46.78 289 ALA A O 1
ATOM 2126 N N . ARG A 1 290 ? 40.516 8.798 12.985 1.00 46.84 290 ARG A N 1
ATOM 2127 C CA . ARG A 1 290 ? 41.327 7.726 12.369 1.00 46.84 290 ARG A CA 1
ATOM 2128 C C . ARG A 1 290 ? 41.414 7.805 10.842 1.00 46.84 290 ARG A C 1
ATOM 2130 O O . ARG A 1 290 ? 42.403 7.349 10.266 1.00 46.84 290 ARG A O 1
ATOM 2137 N N . LYS A 1 291 ? 40.389 8.347 10.176 1.00 40.94 291 LYS A N 1
ATOM 2138 C CA . LYS A 1 291 ? 40.323 8.461 8.706 1.00 40.94 291 LYS A CA 1
ATOM 2139 C C . LYS A 1 291 ? 41.051 9.701 8.167 1.00 40.94 291 LYS A C 1
ATOM 2141 O O . LYS A 1 291 ? 41.529 9.653 7.034 1.00 40.94 291 LYS A O 1
ATOM 2146 N N . LEU A 1 292 ? 41.224 10.747 8.981 1.00 45.75 292 LEU A N 1
ATOM 2147 C CA . LEU A 1 292 ? 41.987 11.955 8.625 1.00 45.75 292 LEU A CA 1
ATOM 2148 C C . LEU A 1 292 ? 43.511 11.734 8.534 1.00 45.75 292 LEU A C 1
ATOM 2150 O O . LEU A 1 292 ? 44.175 12.433 7.773 1.00 45.75 292 LEU A O 1
ATOM 2154 N N . PHE A 1 293 ? 44.058 10.719 9.215 1.00 48.25 293 PHE A N 1
ATOM 2155 C CA . PHE A 1 293 ? 45.497 10.397 9.201 1.00 48.25 293 PHE A CA 1
ATOM 2156 C C . PHE A 1 293 ? 45.916 9.333 8.163 1.00 48.25 293 PHE A C 1
ATOM 2158 O O . PHE A 1 293 ? 47.056 8.870 8.178 1.00 48.25 293 PHE A O 1
ATOM 2165 N N . ARG A 1 294 ? 45.037 8.922 7.232 1.00 50.66 294 ARG A N 1
ATOM 2166 C CA . ARG A 1 294 ? 45.392 7.952 6.173 1.00 50.66 294 ARG A CA 1
ATOM 2167 C C . ARG A 1 294 ? 45.794 8.642 4.865 1.00 50.66 294 ARG A C 1
ATOM 2169 O O . ARG A 1 294 ? 44.976 9.267 4.193 1.00 50.66 294 ARG A O 1
ATOM 2176 N N . ALA A 1 295 ? 47.040 8.420 4.440 1.00 44.03 295 ALA A N 1
ATOM 2177 C CA . ALA A 1 295 ? 47.646 8.983 3.223 1.00 44.03 295 ALA A CA 1
ATOM 2178 C C . ALA A 1 295 ? 46.891 8.665 1.907 1.00 44.03 295 ALA A C 1
ATOM 2180 O O . ALA A 1 295 ? 47.021 9.381 0.915 1.00 44.03 295 ALA A O 1
ATOM 2181 N N . GLN A 1 296 ? 46.062 7.615 1.886 1.00 48.22 296 GLN A N 1
ATOM 2182 C CA . GLN A 1 296 ? 45.253 7.216 0.725 1.00 48.22 296 GLN A CA 1
ATOM 2183 C C . GLN A 1 296 ? 44.090 8.181 0.416 1.00 48.22 296 GLN A C 1
ATOM 2185 O O . GLN A 1 296 ? 43.693 8.291 -0.744 1.00 48.22 296 GLN A O 1
ATOM 2190 N N . THR A 1 297 ? 43.564 8.896 1.418 1.00 41.78 297 THR A N 1
ATOM 2191 C CA . THR A 1 297 ? 42.459 9.862 1.252 1.00 41.78 297 THR A CA 1
ATOM 2192 C C . THR A 1 297 ? 42.942 11.137 0.555 1.00 41.78 297 THR A C 1
ATOM 2194 O O . THR A 1 297 ? 42.300 11.619 -0.376 1.00 41.78 297 THR A O 1
ATOM 2197 N N . TRP A 1 298 ? 44.141 11.612 0.908 1.00 45.59 298 TRP A N 1
ATOM 2198 C CA . TRP A 1 298 ? 44.787 12.758 0.259 1.00 45.59 298 TRP A CA 1
ATOM 2199 C C . TRP A 1 298 ? 45.165 12.466 -1.205 1.00 45.59 298 TRP A C 1
ATOM 2201 O O . TRP A 1 298 ? 45.033 13.330 -2.067 1.00 45.59 298 TRP A O 1
ATOM 2211 N N . ARG A 1 299 ? 45.512 11.212 -1.532 1.00 47.22 299 ARG A N 1
ATOM 2212 C CA . ARG A 1 299 ? 45.801 10.766 -2.912 1.00 47.22 299 ARG A CA 1
ATOM 2213 C C . ARG A 1 299 ? 44.574 10.798 -3.843 1.00 47.22 299 ARG A C 1
ATOM 2215 O O . ARG A 1 299 ? 44.719 11.018 -5.044 1.00 47.22 299 ARG A O 1
ATOM 2222 N N . LYS A 1 300 ? 43.362 10.603 -3.303 1.00 46.97 300 LYS A N 1
ATOM 2223 C CA . LYS A 1 300 ? 42.094 10.691 -4.060 1.00 46.97 300 LYS A CA 1
ATOM 2224 C C . LYS A 1 300 ? 41.610 12.133 -4.257 1.00 46.97 300 LYS A C 1
ATOM 2226 O O . LYS A 1 300 ? 40.952 12.413 -5.252 1.00 46.97 300 LYS A O 1
ATOM 2231 N N . LEU A 1 301 ? 41.981 13.043 -3.354 1.00 46.16 301 LEU A N 1
ATOM 2232 C CA . LEU A 1 301 ? 41.699 14.480 -3.462 1.00 46.16 301 LEU A CA 1
ATOM 2233 C C . LEU A 1 301 ? 42.533 15.161 -4.561 1.00 46.16 301 LEU A C 1
ATOM 2235 O O . LEU A 1 301 ? 42.023 16.018 -5.271 1.00 46.16 301 LEU A O 1
ATOM 2239 N N . VAL A 1 302 ? 43.781 14.727 -4.762 1.00 51.53 302 VAL A N 1
ATOM 2240 C CA . VAL A 1 302 ? 44.697 15.304 -5.769 1.00 51.53 302 VAL A CA 1
ATOM 2241 C C . VAL A 1 302 ? 44.428 14.791 -7.199 1.00 51.53 302 VAL A C 1
ATOM 2243 O O . VAL A 1 302 ? 44.854 15.409 -8.165 1.00 51.53 302 VAL A O 1
ATOM 2246 N N . THR A 1 303 ? 43.684 13.692 -7.372 1.00 50.09 303 THR A N 1
ATOM 2247 C CA . THR A 1 303 ? 43.444 13.051 -8.687 1.00 50.09 303 THR A CA 1
ATOM 2248 C C . THR A 1 303 ? 42.109 13.417 -9.352 1.00 50.09 303 THR A C 1
ATOM 2250 O O . THR A 1 303 ? 41.758 12.827 -10.370 1.00 50.09 303 THR A O 1
ATOM 2253 N N . GLY A 1 304 ? 41.348 14.372 -8.803 1.00 43.31 304 GLY A N 1
ATOM 2254 C CA . GLY A 1 304 ? 40.140 14.923 -9.442 1.00 43.31 304 GLY A CA 1
ATOM 2255 C C . GLY A 1 304 ? 38.937 13.971 -9.562 1.00 43.31 304 GLY A C 1
ATOM 2256 O O . GLY A 1 304 ? 37.950 14.317 -10.200 1.00 43.31 304 GLY A O 1
ATOM 2257 N N . LYS A 1 305 ? 38.977 12.782 -8.943 1.00 45.66 305 LYS A N 1
ATOM 2258 C CA . LYS A 1 305 ? 37.920 11.750 -9.035 1.00 45.66 305 LYS A CA 1
ATOM 2259 C C . LYS A 1 305 ? 36.808 11.867 -7.981 1.00 45.66 305 LYS A C 1
ATOM 2261 O O . LYS A 1 305 ? 36.073 10.909 -7.761 1.00 45.66 305 LYS A O 1
ATOM 2266 N N . LEU A 1 306 ? 36.678 13.011 -7.313 1.00 40.72 306 LEU A N 1
ATOM 2267 C CA . LEU A 1 306 ? 35.600 13.271 -6.356 1.00 40.72 306 LEU A CA 1
ATOM 2268 C C . LEU A 1 306 ? 34.933 14.603 -6.683 1.00 40.72 306 LEU A C 1
ATOM 2270 O O . LEU A 1 306 ? 35.599 15.633 -6.736 1.00 40.72 306 LEU A O 1
ATOM 2274 N N . GLN A 1 307 ? 33.616 14.566 -6.891 1.00 46.31 307 GLN A N 1
ATOM 2275 C CA . GLN A 1 307 ? 32.792 15.744 -7.142 1.00 46.31 307 GLN A CA 1
ATOM 2276 C C . GLN A 1 307 ? 32.637 16.549 -5.834 1.00 46.31 307 GLN A C 1
ATOM 2278 O O . GLN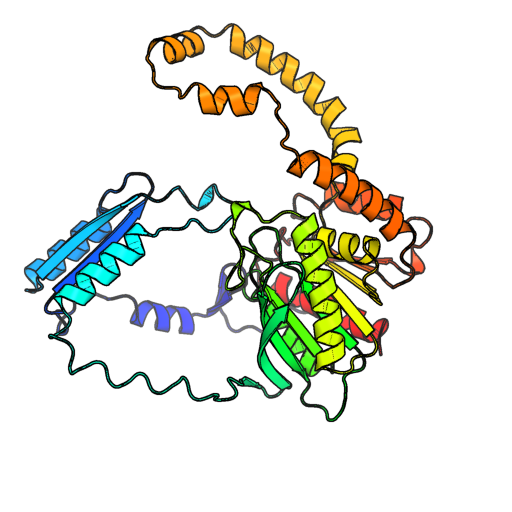 A 1 307 ? 31.934 16.101 -4.922 1.00 46.31 307 GLN A O 1
ATOM 2283 N N . PRO A 1 308 ? 33.245 17.746 -5.707 1.00 46.69 308 PRO A N 1
ATOM 2284 C CA . PRO A 1 308 ? 33.313 18.478 -4.435 1.00 46.69 308 PRO A CA 1
ATOM 2285 C C . PRO A 1 308 ? 31.938 18.869 -3.883 1.00 46.69 308 PRO A C 1
ATOM 2287 O O . PRO A 1 308 ? 31.762 18.999 -2.676 1.00 46.69 308 PRO A O 1
ATOM 2290 N N . ARG A 1 309 ? 30.945 19.019 -4.769 1.00 49.75 309 ARG A N 1
ATOM 2291 C CA . ARG A 1 309 ? 29.578 19.440 -4.434 1.00 49.75 309 ARG A CA 1
ATOM 2292 C C . ARG A 1 309 ? 28.797 18.385 -3.646 1.00 49.75 309 ARG A C 1
ATOM 2294 O O . ARG A 1 309 ? 28.068 18.746 -2.730 1.00 49.75 309 ARG A O 1
ATOM 2301 N N . GLN A 1 310 ? 28.974 17.098 -3.952 1.00 40.06 310 GLN A N 1
ATOM 2302 C CA . GLN A 1 310 ? 28.291 16.011 -3.237 1.00 40.06 310 GLN A CA 1
ATOM 2303 C C . GLN A 1 310 ? 28.848 15.841 -1.817 1.00 40.06 310 GLN A C 1
ATOM 2305 O O . GLN A 1 310 ? 28.088 15.657 -0.872 1.00 40.06 310 GLN A O 1
ATOM 2310 N N . ILE A 1 311 ? 30.164 16.011 -1.640 1.00 44.84 311 ILE A N 1
ATOM 2311 C CA . ILE A 1 311 ? 30.793 16.022 -0.312 1.00 44.84 311 ILE A CA 1
ATOM 2312 C C . ILE A 1 311 ? 30.399 17.287 0.452 1.00 44.84 311 ILE A C 1
ATOM 2314 O O . ILE A 1 311 ? 30.050 17.190 1.621 1.00 44.84 311 ILE A O 1
ATOM 2318 N N . ALA A 1 312 ? 30.381 18.456 -0.195 1.00 40.41 312 ALA A N 1
ATOM 2319 C CA . ALA A 1 312 ? 29.947 19.695 0.443 1.00 40.41 312 ALA A CA 1
ATOM 2320 C C . ALA A 1 312 ? 28.498 19.614 0.944 1.00 40.41 312 ALA A C 1
ATOM 2322 O O . ALA A 1 312 ? 28.231 20.119 2.021 1.00 40.41 312 ALA A O 1
ATOM 2323 N N . ARG A 1 313 ? 27.590 18.927 0.235 1.00 39.12 313 ARG A N 1
ATOM 2324 C CA . ARG A 1 313 ? 26.191 18.724 0.662 1.00 39.12 313 ARG A CA 1
ATOM 2325 C C . ARG A 1 313 ? 26.063 17.806 1.882 1.00 39.12 313 ARG A C 1
ATOM 2327 O O . ARG A 1 313 ? 25.241 18.056 2.754 1.00 39.12 313 ARG A O 1
ATOM 2334 N N . VAL A 1 314 ? 26.897 16.769 1.958 1.00 37.16 314 VAL A N 1
ATOM 2335 C CA . VAL A 1 314 ? 26.935 15.827 3.093 1.00 37.16 314 VAL A CA 1
ATOM 2336 C C . VAL A 1 314 ? 27.682 16.421 4.300 1.00 37.16 314 VAL A C 1
ATOM 2338 O O . VAL A 1 314 ? 27.335 16.134 5.441 1.00 37.16 314 VAL A O 1
ATOM 2341 N N . VAL A 1 315 ? 28.690 17.269 4.065 1.00 38.41 315 VAL A N 1
ATOM 2342 C CA . VAL A 1 315 ? 29.538 17.894 5.099 1.00 38.41 315 VAL A CA 1
ATOM 2343 C C . VAL A 1 315 ? 28.962 19.215 5.618 1.00 38.41 315 VAL A C 1
ATOM 2345 O O . VAL A 1 315 ? 29.189 19.545 6.779 1.00 38.41 315 VAL A O 1
ATOM 2348 N N . SER A 1 316 ? 28.202 19.968 4.815 1.00 40.28 316 SER A N 1
ATOM 2349 C CA . SER A 1 316 ? 27.611 21.247 5.241 1.00 40.28 316 SER A CA 1
ATOM 2350 C C . SER A 1 316 ? 26.460 21.085 6.227 1.00 40.28 316 SER A C 1
ATOM 2352 O O . SER A 1 316 ? 26.036 22.082 6.807 1.00 40.28 316 SER A O 1
ATOM 2354 N N . GLY A 1 317 ? 25.936 19.866 6.411 1.00 35.00 317 GLY A N 1
ATOM 2355 C CA . GLY A 1 317 ? 24.810 19.625 7.308 1.00 35.00 317 GLY A CA 1
ATOM 2356 C C . GLY A 1 317 ? 23.582 20.470 6.966 1.00 35.00 317 GLY A C 1
ATOM 2357 O O . GLY A 1 317 ? 22.769 20.715 7.852 1.00 35.00 317 GLY A O 1
ATOM 2358 N N . GLN A 1 318 ? 23.449 20.939 5.717 1.00 31.59 318 GLN A N 1
ATOM 2359 C CA . GLN A 1 318 ? 22.263 21.660 5.268 1.00 31.59 318 GLN A CA 1
ATOM 2360 C C . GLN A 1 318 ? 21.084 20.686 5.188 1.00 31.59 318 GLN A C 1
ATOM 2362 O O . GLN A 1 318 ? 20.754 20.156 4.128 1.00 31.59 318 GLN A O 1
ATOM 2367 N N . GLN A 1 319 ? 20.458 20.447 6.338 1.00 37.78 319 GLN A N 1
ATOM 2368 C CA . GLN A 1 319 ? 19.065 20.037 6.419 1.00 37.78 319 GLN A CA 1
ATOM 2369 C C . GLN A 1 319 ? 18.253 21.125 5.701 1.00 37.78 319 GLN A C 1
ATOM 2371 O O . GLN A 1 319 ? 18.266 22.288 6.098 1.00 37.78 319 GLN A O 1
ATOM 2376 N N . GLY A 1 320 ? 17.651 20.783 4.561 1.00 36.81 320 GLY A N 1
ATOM 2377 C CA . GLY A 1 320 ? 16.755 21.694 3.848 1.00 36.81 320 GLY A CA 1
ATOM 2378 C C . GLY A 1 320 ? 15.486 21.958 4.665 1.00 36.81 320 GLY A C 1
ATOM 2379 O O . GLY A 1 320 ? 15.162 21.179 5.556 1.00 36.81 320 GLY A O 1
ATOM 2380 N N . ARG A 1 321 ? 14.733 23.015 4.324 1.00 40.88 321 ARG A N 1
ATOM 2381 C CA . ARG A 1 321 ? 13.449 23.380 4.973 1.00 40.88 321 ARG A CA 1
ATOM 2382 C C . ARG A 1 321 ? 12.483 22.193 5.140 1.00 40.88 321 ARG A C 1
ATOM 2384 O O . ARG A 1 321 ? 11.805 22.120 6.154 1.00 40.88 321 ARG A O 1
ATOM 2391 N N . ALA A 1 322 ? 12.501 21.228 4.215 1.00 46.56 322 ALA A N 1
ATOM 2392 C CA . ALA A 1 322 ? 11.718 19.991 4.299 1.00 46.56 322 ALA A CA 1
ATOM 2393 C C . ALA A 1 322 ? 11.988 19.169 5.579 1.00 46.56 322 ALA A C 1
ATOM 2395 O O . ALA A 1 322 ? 11.051 18.664 6.183 1.00 46.56 322 ALA A O 1
ATOM 2396 N N . ALA A 1 323 ? 13.241 19.088 6.044 1.00 48.84 323 ALA A N 1
ATOM 2397 C CA . ALA A 1 323 ? 13.597 18.346 7.257 1.00 48.84 323 ALA A CA 1
ATOM 2398 C C . ALA A 1 323 ? 13.172 19.074 8.551 1.00 48.84 323 ALA A C 1
ATOM 2400 O O . ALA A 1 323 ? 12.846 18.431 9.550 1.00 48.84 323 ALA A O 1
ATOM 2401 N N . GLU A 1 324 ? 13.154 20.413 8.547 1.00 48.22 324 GLU A N 1
ATOM 2402 C CA . GLU A 1 324 ? 12.647 21.215 9.672 1.00 48.22 324 GLU A CA 1
ATOM 2403 C C . GLU A 1 324 ? 11.114 21.144 9.775 1.00 48.22 324 GLU A C 1
ATOM 2405 O O . GLU A 1 324 ? 10.587 20.948 10.876 1.00 48.22 324 GLU A O 1
ATOM 2410 N N . ASP A 1 325 ? 10.410 21.226 8.641 1.00 59.06 325 ASP A N 1
ATOM 2411 C CA . ASP A 1 325 ? 8.952 21.060 8.567 1.00 59.06 325 ASP A CA 1
ATOM 2412 C C . ASP A 1 325 ? 8.538 19.660 9.049 1.00 59.06 325 ASP A C 1
ATOM 2414 O O . ASP A 1 325 ? 7.639 19.512 9.886 1.00 59.06 325 ASP A O 1
ATOM 2418 N N . ASP A 1 326 ? 9.268 18.631 8.619 1.00 63.88 326 ASP A N 1
ATOM 2419 C CA . ASP A 1 326 ? 9.066 17.253 9.048 1.00 63.88 326 ASP A CA 1
ATOM 2420 C C . ASP A 1 326 ? 9.240 17.101 10.573 1.00 63.88 326 ASP A C 1
ATOM 2422 O O . ASP A 1 326 ? 8.373 16.525 11.243 1.00 63.88 326 ASP A O 1
ATOM 2426 N N . ARG A 1 327 ? 10.280 17.695 11.170 1.00 63.62 327 ARG A N 1
ATOM 2427 C CA . ARG A 1 327 ? 10.519 17.639 12.625 1.00 63.62 327 ARG A CA 1
ATOM 2428 C C . ARG A 1 327 ? 9.341 18.184 13.440 1.00 63.62 327 ARG A C 1
ATOM 2430 O O . ARG A 1 327 ? 8.971 17.614 14.472 1.00 63.62 327 ARG A O 1
ATOM 2437 N N . GLN A 1 328 ? 8.755 19.300 13.007 1.00 64.75 328 GLN A N 1
ATOM 2438 C CA . GLN A 1 328 ? 7.629 19.917 13.709 1.00 64.75 328 GLN A CA 1
ATOM 2439 C C . GLN A 1 328 ? 6.338 19.102 13.550 1.00 64.75 328 GLN A C 1
ATOM 2441 O O . GLN A 1 328 ? 5.562 18.990 14.508 1.00 64.75 328 GLN A O 1
ATOM 2446 N N . VAL A 1 329 ? 6.119 18.513 12.370 1.00 70.44 329 VAL A N 1
ATOM 2447 C CA . VAL A 1 329 ? 5.013 17.581 12.109 1.00 70.44 329 VAL A CA 1
ATOM 2448 C C . VAL A 1 329 ? 5.086 16.383 13.057 1.00 70.44 329 VAL A C 1
ATOM 2450 O O . VAL A 1 329 ? 4.083 16.036 13.678 1.00 70.44 329 VAL A O 1
ATOM 2453 N N . ASP A 1 330 ? 6.274 15.815 13.255 1.00 71.62 330 ASP A N 1
ATOM 2454 C CA . ASP A 1 330 ? 6.484 14.631 14.092 1.00 71.62 330 ASP A CA 1
ATOM 2455 C C . ASP A 1 330 ? 6.152 14.843 15.573 1.00 71.62 330 ASP A C 1
ATOM 2457 O O . ASP A 1 330 ? 5.526 13.991 16.210 1.00 71.62 330 ASP A O 1
ATOM 2461 N N . LEU A 1 331 ? 6.554 15.984 16.138 1.00 69.50 331 LEU A N 1
ATOM 2462 C CA . LEU A 1 331 ? 6.253 16.318 17.533 1.00 69.50 331 LEU A CA 1
ATOM 2463 C C . LEU A 1 331 ? 4.748 16.491 17.760 1.00 69.50 331 LEU A C 1
ATOM 2465 O O . LEU A 1 331 ? 4.202 15.984 18.743 1.00 69.50 331 LEU A O 1
ATOM 2469 N N . LYS A 1 332 ? 4.067 17.176 16.834 1.00 75.94 332 LYS A N 1
ATOM 2470 C CA . LYS A 1 332 ? 2.609 17.346 16.883 1.00 75.94 332 LYS A CA 1
ATOM 2471 C C . LYS A 1 332 ? 1.892 16.006 16.717 1.00 75.94 332 LYS A C 1
ATOM 2473 O O . LYS A 1 332 ? 0.946 15.737 17.454 1.00 75.94 332 LYS A O 1
ATOM 2478 N N . ALA A 1 333 ? 2.366 15.162 15.801 1.00 80.94 333 ALA A N 1
ATOM 2479 C CA . ALA A 1 333 ? 1.830 13.832 15.541 1.00 80.94 333 ALA A CA 1
ATOM 2480 C C . ALA A 1 333 ? 1.909 12.926 16.779 1.00 80.94 333 ALA A C 1
ATOM 2482 O O . ALA A 1 333 ? 0.911 12.314 17.148 1.00 80.94 333 ALA A O 1
ATOM 2483 N N . ALA A 1 334 ? 3.048 12.889 17.476 1.00 80.88 334 ALA A N 1
ATOM 2484 C CA . ALA A 1 334 ? 3.201 12.083 18.689 1.00 80.88 334 ALA A CA 1
ATOM 2485 C C . ALA A 1 334 ? 2.266 12.534 19.825 1.00 80.88 334 ALA A C 1
ATOM 2487 O O . ALA A 1 334 ? 1.617 11.699 20.455 1.00 80.88 334 ALA A O 1
ATOM 2488 N N . ALA A 1 335 ? 2.160 13.847 20.062 1.00 81.75 335 ALA A N 1
ATOM 2489 C CA . ALA A 1 335 ? 1.242 14.390 21.063 1.00 81.75 335 ALA A CA 1
ATOM 2490 C C . ALA A 1 335 ? -0.219 14.062 20.718 1.00 81.75 335 ALA A C 1
ATOM 2492 O O . ALA A 1 335 ? -0.962 13.560 21.554 1.00 81.75 335 ALA A O 1
ATOM 2493 N N . LYS A 1 336 ? -0.615 14.252 19.455 1.00 85.00 336 LYS A N 1
ATOM 2494 C CA . LYS A 1 336 ? -1.977 13.953 19.000 1.00 85.00 336 LYS A CA 1
ATOM 2495 C C . LYS A 1 336 ? -2.300 12.468 19.003 1.00 85.00 336 LYS A C 1
ATOM 2497 O O . LYS A 1 336 ? -3.427 12.108 19.322 1.00 85.00 336 LYS A O 1
ATOM 2502 N N . LEU A 1 337 ? -1.325 11.602 18.738 1.00 89.69 337 LEU A N 1
ATOM 2503 C CA . LEU A 1 337 ? -1.502 10.165 18.909 1.00 89.69 337 LEU A CA 1
ATOM 2504 C C . LEU A 1 337 ? -1.776 9.814 20.371 1.00 89.69 337 LEU A C 1
ATOM 2506 O O . LEU A 1 337 ? -2.655 9.002 20.637 1.00 89.69 337 LEU A O 1
ATOM 2510 N N . ALA A 1 338 ? -1.074 10.443 21.319 1.00 87.31 338 ALA A N 1
ATOM 2511 C CA . ALA A 1 338 ? -1.321 10.238 22.746 1.00 87.31 338 ALA A CA 1
ATOM 2512 C C . ALA A 1 338 ? -2.734 10.673 23.179 1.00 87.31 338 ALA A C 1
ATOM 2514 O O . ALA A 1 338 ? -3.272 10.073 24.107 1.00 87.31 338 ALA A O 1
ATOM 2515 N N . ASP A 1 339 ? -3.348 11.622 22.461 1.00 88.06 339 ASP A N 1
ATOM 2516 C CA . ASP A 1 339 ? -4.705 12.132 22.710 1.00 88.06 339 ASP A CA 1
ATOM 2517 C C . ASP A 1 339 ? -5.798 11.476 21.835 1.00 88.06 339 ASP A C 1
ATOM 2519 O O . ASP A 1 339 ? -6.977 11.588 22.140 1.00 88.06 339 ASP A O 1
ATOM 2523 N N . PHE A 1 340 ? -5.456 10.692 20.806 1.00 91.75 340 PHE A N 1
ATOM 2524 C CA . PHE A 1 340 ? -6.422 10.057 19.887 1.00 91.75 340 PHE A CA 1
ATOM 2525 C C . PHE A 1 340 ? -7.341 8.996 20.529 1.00 91.75 340 PHE A C 1
ATOM 2527 O O . PHE A 1 340 ? -6.874 7.919 20.875 1.00 91.75 340 PHE A O 1
ATOM 2534 N N . GLU A 1 341 ? -8.635 9.256 20.686 1.00 89.75 341 GLU A N 1
ATOM 2535 C CA . GLU A 1 341 ? -9.540 8.388 21.469 1.00 89.75 341 GLU A CA 1
ATOM 2536 C C . GLU A 1 341 ? -9.987 7.091 20.766 1.00 89.75 341 GLU A C 1
ATOM 2538 O O . GLU A 1 341 ? -10.561 6.215 21.417 1.00 89.75 341 GLU A O 1
ATOM 2543 N N . GLY A 1 342 ? -9.737 6.956 19.460 1.00 93.50 342 GLY A N 1
ATOM 2544 C CA . GLY A 1 342 ? -10.097 5.765 18.691 1.00 93.50 342 GLY A CA 1
ATOM 2545 C C . GLY A 1 342 ? -9.178 4.564 18.967 1.00 93.50 342 GLY A C 1
ATOM 2546 O O . GLY A 1 342 ? -8.035 4.738 19.405 1.00 93.50 342 GLY A O 1
ATOM 2547 N N . PRO A 1 343 ? -9.637 3.331 18.691 1.00 96.81 343 PRO A N 1
ATOM 2548 C CA . PRO A 1 343 ? -8.826 2.135 18.852 1.00 96.81 343 PRO A CA 1
ATOM 2549 C C . PRO A 1 343 ? -7.644 2.123 17.868 1.00 96.81 343 PRO A C 1
ATOM 2551 O O . PRO A 1 343 ? -7.714 2.618 16.736 1.00 96.81 343 PRO A O 1
ATOM 2554 N N . LEU A 1 344 ? -6.542 1.525 18.318 1.00 97.62 344 LEU A N 1
ATOM 2555 C CA . LEU A 1 344 ? -5.261 1.461 17.623 1.00 97.62 344 LEU A CA 1
ATOM 2556 C C . LEU A 1 344 ? -4.819 0.004 17.466 1.00 97.62 344 LEU A C 1
ATOM 2558 O O . LEU A 1 344 ? -4.640 -0.697 18.461 1.00 97.62 344 LEU A O 1
ATOM 2562 N N . LEU A 1 345 ? -4.565 -0.432 16.234 1.00 98.38 345 LEU A N 1
ATOM 2563 C CA . LEU A 1 345 ? -3.879 -1.691 15.951 1.00 98.38 345 LEU A CA 1
ATOM 2564 C C . LEU A 1 345 ? -2.465 -1.411 15.459 1.00 98.38 345 LEU A C 1
ATOM 2566 O O . LEU A 1 345 ? -2.270 -0.751 14.447 1.00 98.38 345 LEU A O 1
ATOM 2570 N N . PHE A 1 346 ? -1.479 -1.990 16.128 1.00 98.12 346 PHE A N 1
ATOM 2571 C CA . PHE A 1 346 ? -0.107 -2.063 15.652 1.00 98.12 346 PHE A CA 1
ATOM 2572 C C . PHE A 1 346 ? 0.210 -3.484 15.199 1.00 98.12 346 PHE A C 1
ATOM 2574 O O . PHE A 1 346 ? 0.018 -4.423 15.970 1.00 98.12 346 PHE A O 1
ATOM 2581 N N . VAL A 1 347 ? 0.755 -3.647 13.994 1.00 98.31 347 VAL A N 1
ATOM 2582 C CA . VAL A 1 347 ? 1.263 -4.942 13.516 1.00 98.31 347 VAL A CA 1
ATOM 2583 C C . VAL A 1 347 ? 2.725 -4.792 13.127 1.00 98.31 347 VAL A C 1
ATOM 2585 O O . VAL A 1 347 ? 3.067 -3.892 12.371 1.00 98.31 347 VAL A O 1
ATOM 2588 N N . TYR A 1 348 ? 3.598 -5.662 13.624 1.00 96.56 348 TYR A N 1
ATOM 2589 C CA . TYR A 1 348 ? 5.034 -5.629 13.324 1.00 96.56 348 TYR A CA 1
ATOM 2590 C C . TYR A 1 348 ? 5.562 -7.020 12.997 1.00 96.56 348 TYR A C 1
ATOM 2592 O O . TYR A 1 348 ? 5.099 -8.007 13.559 1.00 96.56 348 TYR A O 1
ATOM 2600 N N . GLY A 1 349 ? 6.567 -7.106 12.131 1.00 94.19 349 GLY A N 1
ATOM 2601 C CA . GLY A 1 349 ? 7.364 -8.321 11.990 1.00 94.19 349 GLY A CA 1
ATOM 2602 C C . GLY A 1 349 ? 8.452 -8.417 13.062 1.00 94.19 349 GLY A C 1
ATOM 2603 O O . GLY A 1 349 ? 9.009 -7.400 13.483 1.00 94.19 349 GLY A O 1
ATOM 2604 N N . THR A 1 350 ? 8.790 -9.624 13.520 1.00 93.56 350 THR A N 1
ATOM 2605 C CA . THR A 1 350 ? 9.870 -9.790 14.514 1.00 93.56 350 THR A CA 1
ATOM 2606 C C . THR A 1 350 ? 11.274 -9.606 13.926 1.00 93.56 350 THR A C 1
ATOM 2608 O O . THR A 1 350 ? 12.202 -9.353 14.688 1.00 93.56 350 THR A O 1
ATOM 2611 N N . HIS A 1 351 ? 11.444 -9.731 12.602 1.00 91.00 351 HIS A N 1
ATOM 2612 C CA . HIS A 1 351 ? 12.705 -9.456 11.889 1.00 91.00 351 HIS A CA 1
ATOM 2613 C C . HIS A 1 351 ? 12.712 -8.089 11.198 1.00 91.00 351 HIS A C 1
ATOM 2615 O O . HIS A 1 351 ? 13.655 -7.750 10.485 1.00 91.00 351 HIS A O 1
ATOM 2621 N N . ASP A 1 352 ? 11.672 -7.289 11.401 1.00 89.12 352 ASP A N 1
ATOM 2622 C CA . ASP A 1 352 ? 11.652 -5.916 10.936 1.00 89.12 352 ASP A CA 1
ATOM 2623 C C . ASP A 1 352 ? 12.640 -5.065 11.769 1.00 89.12 352 ASP A C 1
ATOM 2625 O O . ASP A 1 352 ? 12.522 -5.009 13.000 1.00 89.12 352 ASP A O 1
ATOM 2629 N N . PRO A 1 353 ? 13.612 -4.382 11.130 1.00 84.44 353 PRO A N 1
ATOM 2630 C CA . PRO A 1 353 ? 14.611 -3.574 11.824 1.00 84.44 353 PRO A CA 1
ATOM 2631 C C . PRO A 1 353 ? 14.025 -2.394 12.614 1.00 84.44 353 PRO A C 1
ATOM 2633 O O . PRO A 1 353 ? 14.702 -1.887 13.513 1.00 84.44 353 PRO A O 1
ATOM 2636 N N . VAL A 1 354 ? 12.797 -1.944 12.324 1.00 84.44 354 VAL A N 1
ATOM 2637 C CA . VAL A 1 354 ? 12.175 -0.829 13.062 1.00 84.44 354 VAL A CA 1
ATOM 2638 C C . VAL A 1 354 ? 11.528 -1.291 14.371 1.00 84.44 354 VAL A C 1
ATOM 2640 O O . VAL A 1 354 ? 11.471 -0.520 15.334 1.00 84.44 354 VAL A O 1
ATOM 2643 N N . THR A 1 355 ? 11.097 -2.553 14.451 1.00 85.62 355 THR A N 1
ATOM 2644 C CA . THR A 1 355 ? 10.345 -3.121 15.583 1.00 85.62 355 THR A CA 1
ATOM 2645 C C . THR A 1 355 ? 11.022 -2.923 16.945 1.00 85.62 355 THR A C 1
ATOM 2647 O O . THR A 1 355 ? 10.345 -2.457 17.871 1.00 85.62 355 THR A O 1
ATOM 2650 N N . PRO A 1 356 ? 12.338 -3.194 17.120 1.00 86.06 356 PRO A N 1
ATOM 2651 C CA . PRO A 1 356 ? 13.000 -3.079 18.423 1.00 86.06 356 PRO A CA 1
ATOM 2652 C C . PRO A 1 356 ? 13.023 -1.653 18.985 1.00 86.06 356 PRO A C 1
ATOM 2654 O O . PRO A 1 356 ? 13.153 -1.470 20.196 1.00 86.06 356 PRO A O 1
ATOM 2657 N N . VAL A 1 357 ? 12.910 -0.641 18.121 1.00 86.38 357 VAL A N 1
ATOM 2658 C CA . VAL A 1 357 ? 12.892 0.775 18.512 1.00 86.38 357 VAL A CA 1
ATOM 2659 C C . VAL A 1 357 ? 11.456 1.284 18.629 1.00 86.38 357 VAL A C 1
ATOM 2661 O O . VAL A 1 357 ? 11.114 1.935 19.620 1.00 86.38 357 VAL A O 1
ATOM 2664 N N . ALA A 1 358 ? 10.604 0.952 17.658 1.00 88.38 358 ALA A N 1
ATOM 2665 C CA . ALA A 1 358 ? 9.248 1.471 17.557 1.00 88.38 358 ALA A CA 1
ATOM 2666 C C . ALA A 1 358 ? 8.306 0.951 18.637 1.00 88.38 358 ALA A C 1
ATOM 2668 O O . ALA A 1 358 ? 7.638 1.745 19.304 1.00 88.38 358 ALA A O 1
ATOM 2669 N N . LEU A 1 359 ? 8.284 -0.359 18.885 1.00 89.62 359 LEU A N 1
ATOM 2670 C CA . LEU A 1 359 ? 7.352 -0.924 19.858 1.00 89.62 359 LEU A CA 1
ATOM 2671 C C . LEU A 1 359 ? 7.562 -0.383 21.283 1.00 89.62 359 LEU A C 1
ATOM 2673 O O . LEU A 1 359 ? 6.577 0.032 21.902 1.00 89.62 359 LEU A O 1
ATOM 2677 N N . PRO A 1 360 ? 8.793 -0.324 21.834 1.00 90.31 360 PRO A N 1
ATOM 2678 C CA . PRO A 1 360 ? 9.009 0.276 23.150 1.00 90.31 360 PRO A CA 1
ATOM 2679 C C . PRO A 1 360 ? 8.647 1.763 23.214 1.00 90.31 360 PRO A C 1
ATOM 2681 O O . PRO A 1 360 ? 8.223 2.237 24.269 1.00 90.31 360 PRO A O 1
ATOM 2684 N N . TYR A 1 361 ? 8.822 2.501 22.114 1.00 89.44 361 TYR A N 1
ATOM 2685 C CA . TYR A 1 361 ? 8.438 3.907 22.029 1.00 89.44 361 TYR A CA 1
ATOM 2686 C C . TYR A 1 361 ? 6.916 4.072 22.115 1.00 89.44 361 TYR A C 1
ATOM 2688 O O . TYR A 1 361 ? 6.431 4.726 23.040 1.00 89.44 361 TYR A O 1
ATOM 2696 N N . TYR A 1 362 ? 6.155 3.417 21.233 1.00 90.50 362 TYR A N 1
ATOM 2697 C CA . TYR A 1 362 ? 4.695 3.545 21.209 1.00 90.50 362 TYR A CA 1
ATOM 2698 C C . TYR A 1 362 ? 4.035 3.003 22.480 1.00 90.50 362 TYR A C 1
ATOM 2700 O O . TYR A 1 362 ? 3.106 3.622 22.993 1.00 90.50 362 TYR A O 1
ATOM 2708 N N . ARG A 1 363 ? 4.560 1.917 23.066 1.00 91.19 363 ARG A N 1
ATOM 2709 C CA . ARG A 1 363 ? 4.085 1.411 24.369 1.00 91.19 363 ARG A CA 1
ATOM 2710 C C . ARG A 1 363 ? 4.225 2.440 25.489 1.00 91.19 363 ARG A C 1
ATOM 2712 O O . ARG A 1 363 ? 3.361 2.511 26.355 1.00 91.19 363 ARG A O 1
ATOM 2719 N N . ARG A 1 364 ? 5.308 3.225 25.486 1.00 90.25 364 ARG A N 1
ATOM 2720 C CA . ARG A 1 364 ? 5.524 4.298 26.465 1.00 90.25 364 ARG A CA 1
ATOM 2721 C C . ARG A 1 364 ? 4.598 5.479 26.198 1.00 90.25 364 ARG A C 1
ATOM 2723 O O . ARG A 1 364 ? 3.977 5.971 27.133 1.00 90.25 364 ARG A O 1
ATOM 2730 N N . LEU A 1 365 ? 4.504 5.901 24.937 1.00 88.81 365 LEU A N 1
ATOM 2731 C CA . LEU A 1 365 ? 3.655 7.014 24.512 1.00 88.81 365 LEU A CA 1
ATOM 2732 C C . LEU A 1 365 ? 2.181 6.766 24.869 1.00 88.81 365 LEU A C 1
ATOM 2734 O O . LEU A 1 365 ? 1.503 7.661 25.357 1.00 88.81 365 LEU A O 1
ATOM 2738 N N . LEU A 1 366 ? 1.715 5.528 24.690 1.00 91.00 366 LEU A N 1
ATOM 2739 C CA . LEU A 1 366 ? 0.320 5.123 24.871 1.00 91.00 366 LEU A CA 1
ATOM 2740 C C . LEU A 1 366 ? 0.062 4.391 26.199 1.00 91.00 366 LEU A C 1
ATOM 2742 O O . LEU A 1 366 ? -0.975 3.750 26.367 1.00 91.00 366 LEU A O 1
ATOM 2746 N N . ALA A 1 367 ? 0.976 4.491 27.172 1.00 87.69 367 ALA A N 1
ATOM 2747 C CA . ALA A 1 367 ? 0.889 3.749 28.434 1.00 87.69 367 ALA A CA 1
ATOM 2748 C C . ALA A 1 367 ? -0.408 4.022 29.220 1.00 87.69 367 ALA A C 1
ATOM 2750 O O . ALA A 1 367 ? -0.903 3.138 29.913 1.00 87.69 367 ALA A O 1
ATOM 2751 N N . ARG A 1 368 ? -0.984 5.224 29.089 1.00 86.00 368 ARG A N 1
ATOM 2752 C CA . ARG A 1 368 ? -2.241 5.607 29.754 1.00 86.00 368 ARG A CA 1
ATOM 2753 C C . ARG A 1 368 ? -3.497 5.015 29.101 1.00 86.00 368 ARG A C 1
ATOM 2755 O O . ARG A 1 368 ? -4.574 5.170 29.661 1.00 86.00 368 ARG A O 1
ATOM 2762 N N . ARG A 1 369 ? -3.379 4.361 27.937 1.00 83.12 369 ARG A N 1
ATOM 2763 C CA . ARG A 1 369 ? -4.517 3.896 27.118 1.00 83.12 369 ARG A CA 1
ATOM 2764 C C . ARG A 1 369 ? -4.340 2.486 26.570 1.00 83.12 369 ARG A C 1
ATOM 2766 O O . ARG A 1 369 ? -4.779 2.176 25.468 1.00 83.12 369 ARG A O 1
ATOM 2773 N N . GLN A 1 370 ? -3.700 1.612 27.341 1.00 76.56 370 GLN A N 1
ATOM 2774 C CA . GLN A 1 370 ? -3.433 0.237 26.908 1.00 76.56 370 GLN A CA 1
ATOM 2775 C C . GLN A 1 370 ? -4.697 -0.540 26.503 1.00 76.56 370 GLN A C 1
ATOM 2777 O O . GLN A 1 370 ? -4.602 -1.414 25.652 1.00 76.56 370 GLN A O 1
ATOM 2782 N N . SER A 1 371 ? -5.874 -0.204 27.046 1.00 75.50 371 SER A N 1
ATOM 2783 C CA . SER A 1 371 ? -7.147 -0.849 26.689 1.00 75.50 371 SER A CA 1
ATOM 2784 C C . SER A 1 371 ? -7.605 -0.593 25.249 1.00 75.50 371 SER A C 1
ATOM 2786 O O . SER A 1 371 ? -8.388 -1.375 24.727 1.00 75.50 371 SER A O 1
ATOM 2788 N N . GLN A 1 372 ? -7.126 0.476 24.607 1.00 84.81 372 GLN A N 1
ATOM 2789 C CA . GLN A 1 372 ? -7.468 0.838 23.226 1.00 84.81 372 GLN A CA 1
ATOM 2790 C C . GLN A 1 372 ? -6.370 0.445 22.228 1.00 84.81 372 GLN A C 1
ATOM 2792 O O . GLN A 1 372 ? -6.496 0.720 21.038 1.00 84.81 372 GLN A O 1
ATOM 2797 N N . VAL A 1 373 ? -5.275 -0.163 22.700 1.00 94.44 373 VAL A N 1
ATOM 2798 C CA . VAL A 1 373 ? -4.096 -0.465 21.885 1.00 94.44 373 VAL A CA 1
ATOM 2799 C C . VAL A 1 373 ? -3.909 -1.969 21.769 1.00 94.44 373 VAL A C 1
ATOM 2801 O O . VAL A 1 373 ? -3.484 -2.640 22.708 1.00 94.44 373 VAL A O 1
ATOM 2804 N N . THR A 1 374 ? -4.139 -2.488 20.572 1.00 97.31 374 THR A N 1
ATOM 2805 C CA . THR A 1 374 ? -3.814 -3.861 20.199 1.00 97.31 374 THR A CA 1
ATOM 2806 C C . THR A 1 374 ? -2.442 -3.885 19.534 1.00 97.31 374 THR A C 1
ATOM 2808 O O . THR A 1 374 ? -2.160 -3.094 18.636 1.00 97.31 374 THR A O 1
ATOM 2811 N N . VAL A 1 375 ? -1.568 -4.801 19.953 1.00 96.94 375 VAL A N 1
ATOM 2812 C CA . VAL A 1 375 ? -0.258 -5.013 19.320 1.00 96.94 375 VAL A CA 1
ATOM 2813 C C . VAL A 1 375 ? -0.140 -6.468 18.896 1.00 96.94 375 VAL A C 1
ATOM 2815 O O . VAL A 1 375 ? -0.184 -7.357 19.743 1.00 96.94 375 VAL A O 1
ATOM 2818 N N . HIS A 1 376 ? 0.083 -6.697 17.605 1.00 97.75 376 HIS A N 1
ATOM 2819 C CA . HIS A 1 376 ? 0.373 -8.005 17.030 1.00 97.75 376 HIS A CA 1
ATOM 2820 C C . HIS A 1 376 ? 1.805 -8.054 16.488 1.00 97.75 376 HIS A C 1
ATOM 2822 O O . HIS A 1 376 ? 2.265 -7.115 15.837 1.00 97.75 376 HIS A O 1
ATOM 2828 N N . GLN A 1 377 ? 2.523 -9.142 16.762 1.00 97.56 377 GLN A N 1
ATOM 2829 C CA . GLN A 1 377 ? 3.858 -9.384 16.212 1.00 97.56 377 GLN A CA 1
ATOM 2830 C C . GLN A 1 377 ? 3.861 -10.688 15.417 1.00 97.56 377 GLN A C 1
ATOM 2832 O O . GLN A 1 377 ? 3.601 -11.747 15.982 1.00 97.56 377 GLN A O 1
ATOM 2837 N N . ILE A 1 378 ? 4.191 -10.599 14.130 1.00 97.19 378 ILE A N 1
ATOM 2838 C CA . ILE A 1 378 ? 4.260 -11.732 13.208 1.00 97.19 378 ILE A CA 1
ATOM 2839 C C . ILE A 1 378 ? 5.671 -12.311 13.262 1.00 97.19 378 ILE A C 1
ATOM 2841 O O . ILE A 1 378 ? 6.653 -11.650 12.901 1.00 97.19 378 ILE A O 1
ATOM 2845 N N . ALA A 1 379 ? 5.774 -13.550 13.736 1.00 96.69 379 ALA A N 1
ATOM 2846 C CA . ALA A 1 379 ? 7.045 -14.247 13.858 1.00 96.69 379 ALA A CA 1
ATOM 2847 C C . ALA A 1 379 ? 7.705 -14.418 12.484 1.00 96.69 379 ALA A C 1
ATOM 2849 O O . ALA A 1 379 ? 7.072 -14.828 11.514 1.00 96.69 379 ALA A O 1
ATOM 2850 N N . GLY A 1 380 ? 8.995 -14.107 12.388 1.00 92.19 380 GLY A N 1
ATOM 2851 C CA . GLY A 1 380 ? 9.733 -14.245 11.133 1.00 92.19 380 GLY A CA 1
ATOM 2852 C C . GLY A 1 380 ? 9.621 -13.035 10.205 1.00 92.19 380 GLY A C 1
ATOM 2853 O O . GLY A 1 380 ? 10.592 -12.742 9.518 1.00 92.19 380 GLY A O 1
ATOM 2854 N N . ALA A 1 381 ? 8.505 -12.304 10.229 1.00 93.25 381 ALA A N 1
ATOM 2855 C CA . ALA A 1 381 ? 8.213 -11.310 9.204 1.00 93.25 381 ALA A CA 1
ATOM 2856 C C . ALA A 1 381 ? 9.203 -10.141 9.161 1.00 93.25 381 ALA A C 1
ATOM 2858 O O . ALA A 1 381 ? 9.676 -9.652 10.194 1.00 93.25 381 ALA A O 1
ATOM 2859 N N . ASN A 1 382 ? 9.475 -9.692 7.936 1.00 90.69 382 ASN A N 1
ATOM 2860 C CA . ASN A 1 382 ? 10.240 -8.486 7.634 1.00 90.69 382 ASN A CA 1
ATOM 2861 C C . ASN A 1 382 ? 9.344 -7.230 7.623 1.00 90.69 382 ASN A C 1
ATOM 2863 O O . ASN A 1 382 ? 8.156 -7.286 7.935 1.00 90.69 382 ASN A O 1
ATOM 2867 N N . HIS A 1 383 ? 9.931 -6.091 7.248 1.00 91.00 383 HIS A N 1
ATOM 2868 C CA . HIS A 1 383 ? 9.305 -4.766 7.298 1.00 91.00 383 HIS A CA 1
ATOM 2869 C C . HIS A 1 383 ? 8.073 -4.577 6.399 1.00 91.00 383 HIS A C 1
ATOM 2871 O O . HIS A 1 383 ? 7.248 -3.701 6.642 1.00 91.00 383 HIS A O 1
ATOM 2877 N N . SER A 1 384 ? 7.947 -5.373 5.339 1.00 90.50 384 SER A N 1
ATOM 2878 C CA . SER A 1 384 ? 6.847 -5.257 4.374 1.00 90.50 384 SER A CA 1
ATOM 2879 C C . SER A 1 384 ? 6.072 -6.557 4.215 1.00 90.50 384 SER A C 1
ATOM 2881 O O . SER A 1 384 ? 5.293 -6.669 3.278 1.00 90.50 384 SER A O 1
ATOM 2883 N N . TYR A 1 385 ? 6.267 -7.512 5.129 1.00 94.25 385 TYR A N 1
ATOM 2884 C CA . TYR A 1 385 ? 5.606 -8.818 5.153 1.00 94.25 385 TYR A CA 1
ATOM 2885 C C . TYR A 1 385 ? 5.758 -9.616 3.845 1.00 94.25 385 TYR A C 1
ATOM 2887 O O . TYR A 1 385 ? 4.817 -10.289 3.437 1.00 94.25 385 TYR A O 1
ATOM 2895 N N . TYR A 1 386 ? 6.921 -9.550 3.178 1.00 89.94 386 TYR A N 1
ATOM 2896 C CA . TYR A 1 386 ? 7.173 -10.349 1.968 1.00 89.94 386 TYR A CA 1
ATOM 2897 C C . TYR A 1 386 ? 7.214 -11.836 2.301 1.00 89.94 386 TYR A C 1
ATOM 2899 O O . TYR A 1 386 ? 8.204 -12.334 2.825 1.00 89.94 386 TYR A O 1
ATOM 2907 N N . GLY A 1 387 ? 6.107 -12.510 2.036 1.00 88.88 387 GLY A N 1
ATOM 2908 C CA . GLY A 1 387 ? 5.893 -13.912 2.342 1.00 88.88 387 GLY A CA 1
ATOM 2909 C C . GLY A 1 387 ? 4.400 -14.163 2.447 1.00 88.88 387 GLY A C 1
ATOM 2910 O O . GLY A 1 387 ? 3.672 -13.412 3.093 1.00 88.88 387 GLY A O 1
ATOM 2911 N N . THR A 1 388 ? 3.927 -15.220 1.812 1.00 90.25 388 THR A N 1
ATOM 2912 C CA . THR A 1 388 ? 2.513 -15.563 1.720 1.00 90.25 388 THR A CA 1
ATOM 2913 C 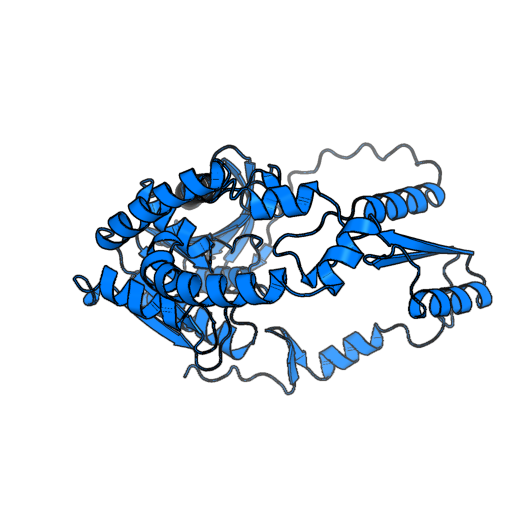C . THR A 1 388 ? 1.934 -15.771 3.115 1.00 90.25 388 THR A C 1
ATOM 2915 O O . THR A 1 388 ? 0.938 -15.144 3.459 1.00 90.25 388 THR A O 1
ATOM 2918 N N . ALA A 1 389 ? 2.603 -16.543 3.977 1.00 91.69 389 ALA A N 1
ATOM 2919 C CA . ALA A 1 389 ? 2.149 -16.756 5.354 1.00 91.69 389 ALA A CA 1
ATOM 2920 C C . ALA A 1 389 ? 2.066 -15.447 6.164 1.00 91.69 389 ALA A C 1
ATOM 2922 O O . ALA A 1 389 ? 1.093 -15.219 6.881 1.00 91.69 389 ALA A O 1
ATOM 2923 N N . TRP A 1 390 ? 3.055 -14.559 6.020 1.00 94.75 390 TRP A N 1
ATOM 2924 C CA . TRP A 1 390 ? 3.069 -13.274 6.723 1.00 94.75 390 TRP A CA 1
ATOM 2925 C C . TRP A 1 390 ? 1.995 -12.322 6.207 1.00 94.75 390 TRP A C 1
ATOM 2927 O O . TRP A 1 390 ? 1.335 -11.670 7.016 1.00 94.75 390 TRP A O 1
ATOM 2937 N N . ARG A 1 391 ? 1.779 -12.287 4.887 1.00 94.44 391 ARG A N 1
ATOM 2938 C CA . ARG A 1 391 ? 0.684 -11.558 4.242 1.00 94.44 391 ARG A CA 1
ATOM 2939 C C . ARG A 1 391 ? -0.671 -12.025 4.765 1.00 94.44 391 ARG A C 1
ATOM 2941 O O . ARG A 1 391 ? -1.505 -11.209 5.147 1.00 94.44 391 ARG A O 1
ATOM 2948 N N . GLU A 1 392 ? -0.896 -13.335 4.796 1.00 94.69 392 GLU A N 1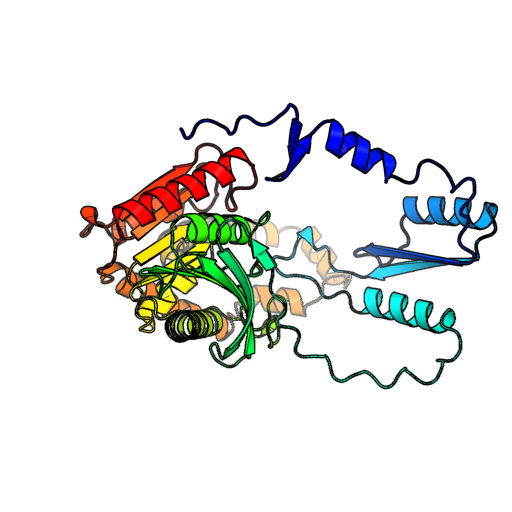
ATOM 2949 C CA . GLU A 1 392 ? -2.147 -13.896 5.304 1.00 94.69 392 GLU A CA 1
ATOM 2950 C C . GLU A 1 392 ? -2.363 -13.541 6.778 1.00 94.69 392 GLU A C 1
ATOM 2952 O O . GLU A 1 392 ? -3.463 -13.141 7.157 1.00 94.69 392 GLU A O 1
ATOM 2957 N N . GLU A 1 393 ? -1.314 -13.604 7.601 1.00 96.88 393 GLU A N 1
ATOM 2958 C CA . GLU A 1 393 ? -1.402 -13.267 9.019 1.00 96.88 393 GLU A CA 1
ATOM 2959 C C . GLU A 1 393 ? -1.693 -11.773 9.250 1.00 96.88 393 GLU A C 1
ATOM 2961 O O . GLU A 1 393 ? -2.610 -11.448 10.010 1.00 96.88 393 GLU A O 1
ATOM 2966 N N . VAL A 1 394 ? -0.999 -10.850 8.567 1.00 97.50 394 VAL A N 1
ATOM 2967 C CA . VAL A 1 394 ? -1.268 -9.404 8.713 1.00 97.50 394 VAL A CA 1
ATOM 2968 C C . VAL A 1 394 ? -2.689 -9.051 8.273 1.00 97.50 394 VAL A C 1
ATOM 2970 O O . VAL A 1 394 ? -3.372 -8.292 8.966 1.00 97.50 394 VAL A O 1
ATOM 2973 N N . LEU A 1 395 ? -3.178 -9.641 7.176 1.00 97.88 395 LEU A N 1
ATOM 2974 C CA . LEU A 1 395 ? -4.542 -9.432 6.688 1.00 97.88 395 LEU A CA 1
ATOM 2975 C C . LEU A 1 395 ? -5.579 -10.011 7.656 1.00 97.88 395 LEU A C 1
ATOM 2977 O O . LEU A 1 395 ? -6.538 -9.325 8.009 1.00 97.88 395 LEU A O 1
ATOM 2981 N N . ALA A 1 396 ? -5.384 -11.246 8.122 1.00 97.00 396 ALA A N 1
ATOM 2982 C CA . ALA A 1 396 ? -6.308 -11.913 9.034 1.00 97.00 396 ALA A CA 1
ATOM 2983 C C . ALA A 1 396 ? -6.441 -11.162 10.365 1.00 97.00 396 ALA A C 1
ATOM 2985 O O . ALA A 1 396 ? -7.560 -10.922 10.820 1.00 97.00 396 ALA A O 1
ATOM 2986 N N . HIS A 1 397 ? -5.322 -10.738 10.960 1.00 97.75 397 HIS A N 1
ATOM 2987 C CA . HIS A 1 397 ? -5.333 -9.967 12.204 1.00 97.75 397 HIS A CA 1
ATOM 2988 C C . HIS A 1 397 ? -5.955 -8.579 12.022 1.00 97.75 397 HIS A C 1
ATOM 2990 O O . HIS A 1 397 ? -6.737 -8.148 12.867 1.00 97.75 397 HIS A O 1
ATOM 2996 N N . THR A 1 398 ? -5.680 -7.913 10.898 1.00 98.25 398 THR A N 1
ATOM 2997 C CA . THR A 1 398 ? -6.304 -6.628 10.546 1.00 98.25 398 THR A CA 1
ATOM 2998 C C . THR A 1 398 ? -7.827 -6.752 10.453 1.00 98.25 398 THR A C 1
ATOM 3000 O O . THR A 1 398 ? -8.556 -5.976 11.065 1.00 98.25 398 THR A O 1
ATOM 3003 N N . LEU A 1 399 ? -8.327 -7.757 9.730 1.00 98.00 399 LEU A N 1
ATOM 3004 C CA . LEU A 1 399 ? -9.764 -7.976 9.534 1.00 98.00 399 LEU A CA 1
ATOM 3005 C C . LEU A 1 399 ? -10.467 -8.491 10.797 1.00 98.00 399 LEU A C 1
ATOM 3007 O O . LEU A 1 399 ? -11.644 -8.208 11.009 1.00 98.00 399 LEU A O 1
ATOM 3011 N N . ALA A 1 400 ? -9.784 -9.281 11.628 1.00 97.44 400 ALA A N 1
ATOM 3012 C CA . ALA A 1 400 ? -10.306 -9.697 12.929 1.00 97.44 400 ALA A CA 1
ATOM 3013 C C . ALA A 1 400 ? -10.490 -8.492 13.855 1.00 97.44 400 ALA A C 1
ATOM 3015 O O . ALA A 1 400 ? -11.569 -8.311 14.410 1.00 97.44 400 ALA A O 1
ATOM 3016 N N . TRP A 1 401 ? -9.476 -7.632 13.933 1.00 97.62 401 TRP A N 1
ATOM 3017 C CA . TRP A 1 401 ? -9.536 -6.413 14.728 1.00 97.62 401 TRP A CA 1
ATOM 3018 C C . TRP A 1 401 ? -10.624 -5.450 14.239 1.00 97.62 401 TRP A C 1
ATOM 3020 O O . TRP A 1 401 ? -11.383 -4.929 15.049 1.00 97.62 401 TRP A O 1
ATOM 3030 N N . LEU A 1 402 ? -10.765 -5.264 12.919 1.00 96.62 402 LEU A N 1
ATOM 3031 C CA . LEU A 1 402 ? -11.836 -4.434 12.354 1.00 96.62 402 LEU A CA 1
ATOM 3032 C C . LEU A 1 402 ? -13.225 -4.921 12.784 1.00 96.62 402 LEU A C 1
ATOM 3034 O O . LEU A 1 402 ? -14.037 -4.108 13.210 1.00 96.62 402 LEU A O 1
ATOM 3038 N N . ARG A 1 403 ? -13.478 -6.234 12.726 1.00 95.12 403 ARG A N 1
ATOM 3039 C CA . ARG A 1 403 ? -14.758 -6.830 13.147 1.00 95.12 403 ARG A CA 1
ATOM 3040 C C . ARG A 1 403 ? -15.023 -6.688 14.644 1.00 95.12 403 ARG A C 1
ATOM 3042 O O . ARG A 1 403 ? -16.169 -6.546 15.044 1.00 95.12 403 ARG A O 1
ATOM 3049 N N . GLU A 1 404 ? -13.979 -6.755 15.464 1.00 95.12 404 GLU A N 1
ATOM 3050 C CA . GLU A 1 404 ? -14.101 -6.611 16.917 1.00 95.12 404 GLU A CA 1
ATOM 3051 C C . GLU A 1 404 ? -14.402 -5.163 17.324 1.00 95.12 404 GLU A C 1
ATOM 3053 O O . GLU A 1 404 ? -15.261 -4.921 18.168 1.00 95.12 404 GLU A O 1
ATOM 3058 N N . GLN A 1 405 ? -13.707 -4.196 16.719 1.00 95.06 405 GLN A N 1
ATOM 3059 C CA . GLN A 1 405 ? -13.810 -2.783 17.096 1.00 95.06 405 GLN A CA 1
ATOM 3060 C C . GLN A 1 405 ? -14.959 -2.049 16.390 1.00 95.06 405 GLN A C 1
ATOM 3062 O O . GLN A 1 405 ? -15.498 -1.077 16.924 1.00 95.06 405 GLN A O 1
ATOM 3067 N N . PHE A 1 406 ? -15.338 -2.498 15.192 1.00 92.88 406 PHE A N 1
ATOM 3068 C CA . PHE A 1 406 ? -16.319 -1.839 14.330 1.00 92.88 406 PHE A CA 1
ATOM 3069 C C . PHE A 1 406 ? -17.295 -2.859 13.720 1.00 92.88 406 PHE A C 1
ATOM 3071 O O . PHE A 1 406 ? -17.242 -3.084 12.508 1.00 92.88 406 PHE A O 1
ATOM 3078 N N . PRO A 1 407 ? -18.170 -3.469 14.542 1.00 79.69 407 PRO A N 1
ATOM 3079 C CA . PRO A 1 407 ? -19.168 -4.425 14.073 1.00 79.69 407 PRO A CA 1
ATOM 3080 C C . PRO A 1 407 ? -20.223 -3.787 13.163 1.00 79.69 407 PRO A C 1
ATOM 3082 O O . PRO A 1 407 ? -20.419 -2.538 13.228 1.00 79.69 407 PRO A O 1
#